Protein AF-A0A940JJM5-F1 (afdb_monomer)

Foldseek 3Di:
DLLVVLQCVLVCLQPDDDPFDKDKAKFFAPDFFQKEKEALCQLVLDDAKKKKKFFAAWKKKKFKDFPLLVCQQCDQGKYWYWAKAAPVRDHDRADSVCNNGIHTYIHIDHGPDSFHAFPPPFLQTLDMDMDTGMDMDIGNDDRRMMMMMGGGRRGHGGGMMMMIGGDDDDCSNVVSVVSNVVSVVVVVVVVVVVVVVVVVVVVPDDDPPDDDDDDDDDDDDDDDDDDDDDDDDDDDDDDDDDDDDDDDDDDDDDDDDDDDDDDDDPDDDDQAQWWFSHDPSSVQSLVLVLLVQVVVCLVVLPLPSQVQAADALLSLQSVLQSLQCVLPVPDDGLFFRQDNQWDFPDKFWEIDGSNDQDDKTKIKTKTFHPVQVVPDDQPPLPPDPFDADPVRDDDDPHDDGGGAIKMFMWIDGGSRGRTHGNDIWGFLADDAAADHNRHHWYWADQQHPFFQDRQVCPQVLVLQCQEQPPNRPCNVQAPPVSDPVSVCRRPVNQVVVQVVQVPDPFHKDKDKDKDWDPDDWTWTAGPQSKIKIKTKMKMKIWIAGPDQPDWDADDRSQCSQAVDRIDNGTKIWMKMKIWIWITHTNPDPDHIYTRTMGMDTSHMHGD

Solvent-accessible surface area (backbone atoms only — not comparable to full-atom values): 33996 Å² total; per-residue (Å²): 106,71,30,58,50,31,32,52,48,17,49,46,61,62,67,55,90,68,82,84,60,56,53,73,46,66,33,68,50,84,71,73,32,12,29,32,35,40,41,13,56,51,61,55,50,55,78,64,59,28,32,44,35,40,33,35,91,50,54,40,27,42,32,32,30,44,45,46,53,47,50,52,48,52,56,55,37,23,29,28,38,44,39,40,25,27,94,87,69,45,84,46,72,59,42,90,91,49,53,90,58,24,41,60,40,59,44,79,44,89,43,89,33,66,60,50,74,51,69,68,86,49,62,69,33,59,50,64,48,77,38,65,44,54,45,78,48,76,50,83,68,56,59,66,33,22,37,41,33,23,38,55,14,56,48,45,26,55,33,38,41,34,42,32,28,58,55,77,82,58,67,65,49,62,52,18,53,53,32,35,51,53,11,50,52,49,43,51,53,52,48,52,52,50,52,50,50,52,48,53,59,64,73,66,68,74,84,85,76,80,77,83,90,78,83,91,76,88,90,81,90,83,88,84,88,80,88,84,89,84,90,81,88,80,86,81,83,84,85,82,86,81,87,82,86,79,90,82,83,90,79,87,81,82,84,80,85,76,78,87,74,84,78,79,74,95,82,72,86,72,77,58,69,65,33,35,67,52,52,71,69,27,50,53,54,47,50,52,54,44,50,54,45,42,49,53,13,64,76,66,48,31,54,71,58,28,56,66,36,25,32,66,68,35,34,48,38,44,43,26,35,25,59,43,33,76,76,38,80,84,58,79,64,44,50,64,75,79,61,88,83,33,42,83,75,43,55,39,24,28,40,36,45,70,79,51,76,76,65,63,46,50,35,40,38,29,40,29,32,69,66,55,73,71,71,54,72,71,74,67,81,71,78,76,78,83,75,77,49,100,81,72,69,74,76,78,78,78,80,78,80,76,58,68,39,31,38,35,38,29,39,23,68,45,60,84,40,52,58,18,32,35,40,52,21,32,46,78,46,82,80,75,66,56,47,54,46,84,53,18,24,51,73,53,59,52,77,40,81,58,31,60,56,48,57,69,47,50,44,51,52,51,38,42,28,32,67,48,36,89,72,25,96,60,39,85,51,37,45,64,88,80,41,68,66,51,68,76,64,12,39,72,40,55,50,52,52,45,52,56,31,63,71,40,99,76,38,45,42,66,48,78,50,70,41,58,44,91,65,83,78,49,33,36,45,29,65,80,47,18,32,42,33,50,37,38,37,33,36,40,42,39,37,27,41,64,50,93,90,38,66,35,71,45,59,71,67,46,18,64,59,38,72,44,54,67,31,72,55,14,38,41,32,36,30,44,34,42,39,33,32,37,38,37,18,51,89,49,90,63,50,31,35,64,29,21,41,24,50,41,68,49,45,25,38,77,90

Structure (mmCIF, N/CA/C/O backbone):
data_AF-A0A940JJM5-F1
#
_entry.id   AF-A0A940JJM5-F1
#
loop_
_atom_site.group_PDB
_atom_site.id
_atom_site.type_symbol
_atom_site.label_atom_id
_atom_site.label_alt_id
_atom_site.label_comp_id
_atom_site.label_asym_id
_atom_site.label_entity_id
_atom_site.label_seq_id
_atom_site.pdbx_PDB_ins_code
_atom_site.Cartn_x
_atom_site.Cartn_y
_atom_site.Cartn_z
_atom_site.occupancy
_atom_site.B_iso_or_equiv
_atom_site.auth_seq_id
_atom_site.auth_comp_id
_atom_site.auth_asym_id
_atom_site.auth_atom_id
_atom_site.pdbx_PDB_model_num
ATOM 1 N N . MET A 1 1 ? 22.605 -25.547 -68.015 1.00 68.88 1 MET A N 1
ATOM 2 C CA . MET A 1 1 ? 23.863 -24.945 -67.526 1.00 68.88 1 MET A CA 1
ATOM 3 C C . MET A 1 1 ? 23.579 -23.610 -66.849 1.00 68.88 1 MET A C 1
ATOM 5 O O . MET A 1 1 ? 23.485 -23.622 -65.636 1.00 68.88 1 MET A O 1
ATOM 9 N N . ALA A 1 2 ? 23.305 -22.517 -67.575 1.00 74.31 2 ALA A N 1
ATOM 10 C CA . ALA A 1 2 ? 23.089 -21.189 -66.972 1.00 74.31 2 ALA A CA 1
ATOM 11 C C . ALA A 1 2 ? 21.990 -21.135 -65.884 1.00 74.31 2 ALA A C 1
ATOM 13 O O . ALA A 1 2 ? 22.234 -20.616 -64.804 1.00 74.31 2 ALA A O 1
ATOM 14 N N . ALA A 1 3 ? 20.821 -21.749 -66.117 1.00 77.94 3 ALA A N 1
ATOM 15 C CA . ALA A 1 3 ? 19.739 -21.815 -65.123 1.00 77.94 3 ALA A CA 1
ATOM 16 C C . ALA A 1 3 ? 20.148 -22.532 -63.822 1.00 77.94 3 ALA A C 1
ATOM 18 O O . ALA A 1 3 ? 19.839 -22.071 -62.731 1.00 77.94 3 ALA A O 1
ATOM 19 N N . ALA A 1 4 ? 20.881 -23.645 -63.941 1.00 75.12 4 ALA A N 1
ATOM 20 C CA . ALA A 1 4 ? 21.348 -24.416 -62.791 1.00 75.12 4 ALA A CA 1
ATOM 21 C C . ALA A 1 4 ? 22.424 -23.659 -62.000 1.00 75.12 4 ALA A C 1
ATOM 23 O O . ALA A 1 4 ? 22.426 -23.716 -60.779 1.00 75.12 4 ALA A O 1
ATOM 24 N N . VAL A 1 5 ? 23.294 -22.916 -62.693 1.00 80.75 5 VAL A N 1
ATOM 25 C CA . VAL A 1 5 ? 24.316 -22.066 -62.065 1.00 80.75 5 VAL A CA 1
ATOM 26 C C . VAL A 1 5 ? 23.669 -20.914 -61.296 1.00 80.75 5 VAL A C 1
ATOM 28 O O . VAL A 1 5 ? 24.029 -20.689 -60.149 1.00 80.75 5 VAL A O 1
ATOM 31 N N . LEU A 1 6 ? 22.675 -20.233 -61.876 1.00 79.50 6 LEU A N 1
ATOM 32 C CA . LEU A 1 6 ? 21.969 -19.128 -61.214 1.00 79.50 6 LEU A CA 1
ATOM 33 C C . LEU A 1 6 ? 21.139 -19.593 -60.010 1.00 79.50 6 LEU A C 1
ATOM 35 O O . LEU A 1 6 ? 21.154 -18.936 -58.974 1.00 79.50 6 LEU A O 1
ATOM 39 N N . LEU A 1 7 ? 20.465 -20.743 -60.118 1.00 77.94 7 LEU A N 1
ATOM 40 C CA . LEU A 1 7 ? 19.734 -21.341 -58.996 1.00 77.94 7 LEU A CA 1
ATOM 41 C C . LEU A 1 7 ? 20.680 -21.786 -57.878 1.00 77.94 7 LEU A C 1
ATOM 43 O O . LEU A 1 7 ? 20.435 -21.465 -56.721 1.00 77.94 7 LEU A O 1
ATOM 47 N N . ALA A 1 8 ? 21.770 -22.484 -58.211 1.00 75.12 8 ALA A N 1
ATOM 48 C CA . ALA A 1 8 ? 22.754 -22.918 -57.222 1.00 75.12 8 ALA A CA 1
ATOM 49 C C . ALA A 1 8 ? 23.440 -21.726 -56.539 1.00 75.12 8 ALA A C 1
ATOM 51 O O . ALA A 1 8 ? 23.649 -21.759 -55.330 1.00 75.12 8 ALA A O 1
ATOM 52 N N . PHE A 1 9 ? 23.733 -20.659 -57.288 1.00 81.88 9 PHE A N 1
ATOM 53 C CA . PHE A 1 9 ? 24.296 -19.426 -56.746 1.00 81.88 9 PHE A CA 1
ATOM 54 C C . PHE A 1 9 ? 23.307 -18.699 -55.826 1.00 81.88 9 PHE A C 1
ATOM 56 O O . PHE A 1 9 ? 23.657 -18.378 -54.696 1.00 81.88 9 PHE A O 1
ATOM 63 N N . GLY A 1 10 ? 22.057 -18.503 -56.257 1.00 75.50 10 GLY A N 1
ATOM 64 C CA . GLY A 1 10 ? 21.030 -17.854 -55.437 1.00 75.50 10 GLY A CA 1
ATOM 65 C C . GLY A 1 10 ? 20.701 -18.631 -54.157 1.00 75.50 10 GLY A C 1
ATOM 66 O O . GLY A 1 10 ? 20.577 -18.035 -53.091 1.00 75.50 10 GLY A O 1
ATOM 67 N N . ILE A 1 11 ? 20.628 -19.966 -54.234 1.00 79.25 11 ILE A N 1
ATOM 68 C CA . ILE A 1 11 ? 20.456 -20.826 -53.053 1.00 79.25 11 ILE A CA 1
ATOM 69 C C . ILE A 1 11 ? 21.692 -20.738 -52.152 1.00 79.25 11 ILE A C 1
ATOM 71 O O . ILE A 1 11 ? 21.539 -20.539 -50.953 1.00 79.25 11 ILE A O 1
ATOM 75 N N . GLY A 1 12 ? 22.897 -20.809 -52.724 1.00 75.62 12 GLY A N 1
ATOM 76 C CA . GLY A 1 12 ? 24.154 -20.732 -51.980 1.00 75.62 12 GLY A CA 1
ATOM 77 C C . GLY A 1 12 ? 24.313 -19.430 -51.194 1.00 75.62 12 GLY A C 1
ATOM 78 O O . GLY A 1 12 ? 24.655 -19.481 -50.018 1.00 75.62 12 GLY A O 1
ATOM 79 N N . VAL A 1 13 ? 23.988 -18.281 -51.799 1.00 76.31 13 VAL A N 1
ATOM 80 C CA . VAL A 1 13 ? 23.992 -16.970 -51.117 1.00 76.31 13 VAL A CA 1
ATOM 81 C C . VAL A 1 13 ? 22.946 -16.915 -49.998 1.00 76.31 13 VAL A C 1
ATOM 83 O O . VAL A 1 13 ? 23.180 -16.313 -48.955 1.00 76.31 13 VAL A O 1
ATOM 86 N N . ARG A 1 14 ? 21.795 -17.575 -50.169 1.00 73.69 14 ARG A N 1
ATOM 87 C CA . ARG A 1 14 ? 20.732 -17.596 -49.155 1.00 73.69 14 ARG A CA 1
ATOM 88 C C . ARG A 1 14 ? 21.036 -18.520 -47.971 1.00 73.69 14 ARG A C 1
ATOM 90 O O . ARG A 1 14 ? 20.565 -18.243 -46.872 1.00 73.69 14 ARG A O 1
ATOM 97 N N . THR A 1 15 ? 21.778 -19.607 -48.187 1.00 73.38 15 THR A N 1
ATOM 98 C CA . THR A 1 15 ? 22.072 -20.629 -47.164 1.00 73.38 15 THR A CA 1
ATOM 99 C C . THR A 1 15 ? 23.466 -20.518 -46.552 1.00 73.38 15 THR A C 1
ATOM 101 O O . THR A 1 15 ? 23.810 -21.335 -45.701 1.00 73.38 15 THR A O 1
ATOM 104 N N . ALA A 1 16 ? 24.291 -19.568 -46.996 1.00 72.06 16 ALA A N 1
ATOM 105 C CA . ALA A 1 16 ? 25.615 -19.358 -46.428 1.00 72.06 16 ALA A CA 1
ATOM 106 C C . ALA A 1 16 ? 25.503 -18.961 -44.938 1.00 72.06 16 ALA A C 1
ATOM 108 O O . ALA A 1 16 ? 24.749 -18.037 -44.615 1.00 72.06 16 ALA A O 1
ATOM 109 N N . PRO A 1 17 ? 26.216 -19.651 -44.026 1.00 55.62 17 PRO A N 1
ATOM 110 C CA . PRO A 1 17 ? 26.312 -19.234 -42.636 1.00 55.62 17 PRO A CA 1
ATOM 111 C C . PRO A 1 17 ? 27.149 -17.954 -42.568 1.00 55.62 17 PRO A C 1
ATOM 113 O O . PRO A 1 17 ? 28.326 -17.960 -42.918 1.00 55.62 17 PRO A O 1
ATOM 116 N N . GLU A 1 18 ? 26.534 -16.863 -42.128 1.00 57.25 18 GLU A N 1
ATOM 117 C CA . GLU A 1 18 ? 27.209 -15.586 -41.894 1.00 57.25 18 GLU A CA 1
ATOM 118 C C . GLU A 1 18 ? 27.125 -15.233 -40.406 1.00 57.25 18 GLU A C 1
ATOM 120 O O . GLU A 1 18 ? 26.128 -15.578 -39.759 1.00 57.25 18 GLU A O 1
ATOM 125 N N . PRO A 1 19 ? 28.164 -14.586 -39.843 1.00 54.03 19 PRO A N 1
ATOM 126 C CA . PRO A 1 19 ? 28.107 -14.095 -38.475 1.00 54.03 19 PRO A CA 1
ATOM 127 C C . PRO A 1 19 ? 26.939 -13.115 -38.352 1.00 54.03 19 PRO A C 1
ATOM 129 O O . PRO A 1 19 ? 26.726 -12.284 -39.234 1.00 54.03 19 PRO A O 1
ATOM 132 N N . VAL A 1 20 ? 26.171 -13.234 -37.269 1.00 55.34 20 VAL A N 1
ATOM 133 C CA . VAL A 1 20 ? 25.099 -12.288 -36.952 1.00 55.34 20 VAL A CA 1
ATOM 134 C C . VAL A 1 20 ? 25.767 -10.939 -36.707 1.00 55.34 20 VAL A C 1
ATOM 136 O O . VAL A 1 20 ? 26.355 -10.735 -35.650 1.00 55.34 20 VAL A O 1
ATOM 139 N N . GLN A 1 21 ? 25.749 -10.056 -37.704 1.00 62.38 21 GLN A N 1
ATOM 140 C CA . GLN A 1 21 ? 26.165 -8.677 -37.494 1.00 62.38 21 GLN A CA 1
ATOM 141 C C . GLN A 1 21 ? 25.125 -8.023 -36.585 1.00 62.38 21 GLN A C 1
ATOM 143 O O . GLN A 1 21 ? 23.919 -8.262 -36.737 1.00 62.38 21 GLN A O 1
ATOM 148 N N . LYS A 1 22 ? 25.595 -7.248 -35.618 1.00 68.88 22 LYS A N 1
ATOM 149 C CA . LYS A 1 22 ? 24.763 -6.460 -34.719 1.00 68.88 22 LYS A CA 1
ATOM 150 C C . LYS A 1 22 ? 25.121 -4.993 -34.901 1.00 68.88 22 LYS A C 1
ATOM 152 O O . LYS A 1 22 ? 26.247 -4.678 -35.286 1.00 68.88 22 LYS A O 1
ATOM 157 N N . TYR A 1 23 ? 24.145 -4.120 -34.699 1.00 74.62 23 TYR A N 1
ATOM 158 C CA . TYR A 1 23 ? 24.418 -2.700 -34.536 1.00 74.62 23 TYR A CA 1
ATOM 159 C C . TYR A 1 23 ? 24.785 -2.486 -33.080 1.00 74.62 23 TYR A C 1
ATOM 161 O O . TYR A 1 23 ? 23.891 -2.519 -32.241 1.00 74.62 23 TYR A O 1
ATOM 169 N N . ASP A 1 24 ? 26.080 -2.350 -32.806 1.00 79.94 24 ASP A N 1
ATOM 170 C CA . ASP A 1 24 ? 26.620 -2.215 -31.457 1.00 79.94 24 ASP A CA 1
ATOM 171 C C . ASP A 1 24 ? 26.968 -0.740 -31.204 1.00 79.94 24 ASP A C 1
ATOM 173 O O . ASP A 1 24 ? 27.815 -0.162 -31.890 1.00 79.94 24 ASP A O 1
ATOM 177 N N . TYR A 1 25 ? 26.301 -0.137 -30.224 1.00 82.31 25 TYR A N 1
ATOM 178 C CA . TYR A 1 25 ? 26.597 1.197 -29.713 1.00 82.31 25 TYR A CA 1
ATOM 179 C C . TYR A 1 25 ? 27.050 1.056 -28.265 1.00 82.31 25 TYR A C 1
ATOM 181 O O . TYR A 1 25 ? 26.356 0.446 -27.455 1.00 82.31 25 TYR A O 1
ATOM 189 N N . ALA A 1 26 ? 28.212 1.608 -27.939 1.00 83.69 26 ALA A N 1
ATOM 190 C CA . ALA A 1 26 ? 28.746 1.596 -26.587 1.00 83.69 26 ALA A CA 1
ATOM 191 C C . ALA A 1 26 ? 28.899 3.028 -26.090 1.00 83.69 26 ALA A C 1
ATOM 193 O O . ALA A 1 26 ? 29.317 3.908 -26.844 1.00 83.69 26 ALA A O 1
ATOM 194 N N . VAL A 1 27 ? 28.576 3.234 -24.822 1.00 87.62 27 VAL A N 1
ATOM 195 C CA . VAL A 1 27 ? 28.825 4.479 -24.109 1.00 87.62 27 VAL A CA 1
ATOM 196 C C . VAL A 1 27 ? 29.551 4.157 -22.813 1.00 87.62 27 VAL A C 1
ATOM 198 O O . VAL A 1 27 ? 29.219 3.193 -22.119 1.00 87.62 27 VAL A O 1
ATOM 201 N N . GLU A 1 28 ? 30.553 4.972 -22.509 1.00 83.12 28 GLU A N 1
ATOM 202 C CA . GLU A 1 28 ? 31.182 4.991 -21.200 1.00 83.12 28 GLU A CA 1
ATOM 203 C C . GLU A 1 28 ? 30.611 6.187 -20.430 1.00 83.12 28 GLU A C 1
ATOM 205 O O . GLU A 1 28 ? 30.707 7.335 -20.863 1.00 83.12 28 GLU A O 1
ATOM 210 N N . SER A 1 29 ? 29.926 5.911 -19.326 1.00 76.38 29 SER A N 1
ATOM 211 C CA . SER A 1 29 ? 29.369 6.920 -18.439 1.00 76.38 29 SER A CA 1
ATOM 212 C C . SER A 1 29 ? 30.504 7.572 -17.651 1.00 76.38 29 SER A C 1
ATOM 214 O O . SER A 1 29 ? 31.014 7.012 -16.680 1.00 76.38 29 SER A O 1
ATOM 216 N N . GLU A 1 30 ? 30.878 8.786 -18.043 1.00 69.25 30 GLU A N 1
ATOM 217 C CA . GLU A 1 30 ? 31.829 9.610 -17.303 1.00 69.25 30 GLU A CA 1
ATOM 218 C C . GLU A 1 30 ? 31.103 10.373 -16.182 1.00 69.25 30 GLU A C 1
ATOM 220 O O . GLU A 1 30 ? 30.272 11.243 -16.435 1.00 69.25 30 GLU A O 1
ATOM 225 N N . GLY A 1 31 ? 31.402 10.069 -14.916 1.00 74.00 31 GLY A N 1
ATOM 226 C CA . GLY A 1 31 ? 30.850 10.831 -13.795 1.00 74.00 31 GLY A CA 1
ATOM 227 C C . GLY A 1 31 ? 30.878 10.108 -12.455 1.00 74.00 31 GLY A C 1
ATOM 228 O O . GLY A 1 31 ? 31.202 8.930 -12.359 1.00 74.00 31 GLY A O 1
ATOM 229 N N . SER A 1 32 ? 30.528 10.841 -11.397 1.00 83.75 32 SER A N 1
ATOM 230 C CA . SER A 1 32 ? 30.371 10.305 -10.038 1.00 83.75 32 SER A CA 1
ATOM 231 C C . SER A 1 32 ? 28.906 10.098 -9.647 1.00 83.75 32 SER A C 1
ATOM 233 O O . SER A 1 32 ? 28.616 9.948 -8.463 1.00 83.75 32 SER A O 1
ATOM 235 N N . ALA A 1 33 ? 27.981 10.179 -10.606 1.00 91.56 33 ALA A N 1
ATOM 236 C CA . ALA A 1 33 ? 26.562 10.011 -10.338 1.00 91.56 33 ALA A CA 1
ATOM 237 C C . ALA A 1 33 ? 26.277 8.558 -9.909 1.00 91.56 33 ALA A C 1
ATOM 239 O O . ALA A 1 33 ? 26.760 7.630 -10.566 1.00 91.56 33 ALA A O 1
ATOM 240 N N . PRO A 1 34 ? 25.503 8.336 -8.832 1.00 93.44 34 PRO A N 1
ATOM 241 C CA . PRO A 1 34 ? 25.203 6.989 -8.345 1.00 93.44 34 PRO A CA 1
ATOM 242 C C . PRO A 1 34 ? 24.278 6.189 -9.272 1.00 93.44 34 PRO A C 1
ATOM 244 O O . PRO A 1 34 ? 24.177 4.971 -9.138 1.00 93.44 34 PRO A O 1
ATOM 247 N N . LEU A 1 35 ? 23.589 6.865 -10.199 1.00 95.12 35 LEU A N 1
ATOM 248 C CA . LEU A 1 35 ? 22.556 6.286 -11.051 1.00 95.12 35 LEU A CA 1
ATOM 249 C C . LEU A 1 35 ? 22.798 6.604 -12.525 1.00 95.12 35 LEU A C 1
ATOM 251 O O . LEU A 1 35 ? 23.219 7.707 -12.870 1.00 95.12 35 LEU A O 1
ATOM 255 N N . THR A 1 36 ? 22.460 5.657 -13.394 1.00 95.69 36 THR A N 1
ATOM 256 C CA . THR A 1 36 ? 22.316 5.884 -14.836 1.00 95.69 36 THR A CA 1
ATOM 257 C C . THR A 1 36 ? 20.946 5.404 -15.292 1.00 95.69 36 THR A C 1
ATOM 259 O O . THR A 1 36 ? 20.546 4.300 -14.940 1.00 95.69 36 THR A O 1
ATOM 262 N N . ILE A 1 37 ? 20.218 6.203 -16.066 1.00 95.94 37 ILE A N 1
ATOM 263 C CA . ILE A 1 37 ? 18.935 5.821 -16.650 1.00 95.94 37 ILE A CA 1
ATOM 264 C C . ILE A 1 37 ? 19.065 5.581 -18.153 1.00 95.94 37 ILE A C 1
ATOM 266 O O . ILE A 1 37 ? 19.808 6.280 -18.846 1.00 95.94 37 ILE A O 1
ATOM 270 N N . VAL A 1 38 ? 18.321 4.598 -18.657 1.00 95.44 38 VAL A N 1
ATOM 271 C CA . VAL A 1 38 ? 18.227 4.292 -20.090 1.00 95.44 38 VAL A CA 1
ATOM 272 C C . VAL A 1 38 ? 16.756 4.205 -20.464 1.00 95.44 38 VAL A C 1
ATOM 274 O O . VAL A 1 38 ? 16.045 3.298 -20.024 1.00 95.44 38 VAL A O 1
ATOM 277 N N . ASP A 1 39 ? 16.285 5.157 -21.262 1.00 94.62 39 ASP A N 1
ATOM 278 C CA . ASP A 1 39 ? 14.885 5.200 -21.668 1.00 94.62 39 ASP A CA 1
ATOM 279 C C . ASP A 1 39 ? 14.521 4.120 -22.679 1.00 94.62 39 ASP A C 1
ATOM 281 O O . ASP A 1 39 ? 15.309 3.738 -23.552 1.00 94.62 39 ASP A O 1
ATOM 285 N N . GLY A 1 40 ? 13.257 3.706 -22.632 1.00 92.31 40 GLY A N 1
ATOM 286 C CA . GLY A 1 40 ? 12.667 2.860 -23.653 1.00 92.31 40 GLY A CA 1
ATOM 287 C C . GLY A 1 40 ? 12.720 3.494 -25.039 1.00 92.31 40 GLY A C 1
ATOM 288 O O . GLY A 1 40 ? 12.936 2.778 -26.012 1.00 92.31 40 GLY A O 1
ATOM 289 N N . SER A 1 41 ? 12.623 4.819 -25.160 1.00 91.00 41 SER A N 1
ATOM 290 C CA . SER A 1 41 ? 12.829 5.525 -26.434 1.00 91.00 41 SER A CA 1
ATOM 291 C C . SER A 1 41 ? 14.240 5.315 -27.005 1.00 91.00 41 SER A C 1
ATOM 293 O O . SER A 1 41 ? 14.369 5.060 -28.201 1.00 91.00 41 SER A O 1
ATOM 295 N N . THR A 1 42 ? 15.280 5.315 -26.163 1.00 92.06 42 THR A N 1
ATOM 296 C CA . THR A 1 42 ? 16.663 4.990 -26.558 1.00 92.06 42 THR A CA 1
ATOM 297 C C . THR A 1 42 ? 16.783 3.527 -26.991 1.00 92.06 42 THR A C 1
ATOM 299 O O . THR A 1 42 ? 17.387 3.225 -28.020 1.00 92.06 42 THR A O 1
ATOM 302 N N . LEU A 1 43 ? 16.171 2.597 -26.251 1.00 90.75 43 LEU A N 1
ATOM 303 C CA . LEU A 1 43 ? 16.211 1.162 -26.567 1.00 90.75 43 LEU A CA 1
ATOM 304 C C . LEU A 1 43 ? 15.401 0.778 -27.816 1.00 90.75 43 LEU A C 1
ATOM 306 O O . LEU A 1 43 ? 15.705 -0.229 -28.458 1.00 90.75 43 LEU A O 1
ATOM 310 N N . ASN A 1 44 ? 14.397 1.579 -28.171 1.00 90.69 44 ASN A N 1
ATOM 311 C CA . ASN A 1 44 ? 13.568 1.417 -29.368 1.00 90.69 44 ASN A CA 1
ATOM 312 C C . ASN A 1 44 ? 13.973 2.373 -30.501 1.00 90.69 44 ASN A C 1
ATOM 314 O O . ASN A 1 44 ? 13.202 2.586 -31.435 1.00 90.69 44 ASN A O 1
ATOM 318 N N . ALA A 1 45 ? 15.180 2.942 -30.443 1.00 88.75 45 ALA A N 1
ATOM 319 C CA . ALA A 1 45 ? 15.691 3.819 -31.491 1.00 88.75 45 ALA A CA 1
ATOM 320 C C . ALA A 1 45 ? 15.902 3.086 -32.834 1.00 88.75 45 ALA A C 1
ATOM 322 O O . ALA A 1 45 ? 15.865 3.713 -33.891 1.00 88.75 45 ALA A O 1
ATOM 323 N N . LEU A 1 46 ? 16.094 1.761 -32.790 1.00 87.06 46 LEU A N 1
ATOM 324 C CA . LEU A 1 46 ? 16.181 0.866 -33.944 1.00 87.06 46 LEU A CA 1
ATOM 325 C C . LEU A 1 46 ? 15.195 -0.301 -33.806 1.00 87.06 46 LEU A C 1
ATOM 327 O O . LEU A 1 46 ? 14.902 -0.759 -32.701 1.00 87.06 46 LEU A O 1
ATOM 331 N N . ASP A 1 47 ? 14.741 -0.828 -34.945 1.00 83.94 47 ASP A N 1
ATOM 332 C CA . ASP A 1 47 ? 13.846 -1.985 -34.992 1.00 83.94 47 ASP A CA 1
ATOM 333 C C . ASP A 1 47 ? 14.543 -3.288 -34.560 1.00 83.94 47 ASP A C 1
ATOM 335 O O . ASP A 1 47 ? 15.683 -3.580 -34.930 1.00 83.94 47 ASP A O 1
ATOM 339 N N . GLY A 1 48 ? 13.799 -4.151 -33.865 1.00 83.69 48 GLY A N 1
ATOM 340 C CA . GLY A 1 48 ? 14.231 -5.497 -33.485 1.00 83.69 48 GLY A CA 1
ATOM 341 C C . GLY A 1 48 ? 14.460 -5.658 -31.986 1.00 83.69 48 GLY A C 1
ATOM 342 O O . GLY A 1 48 ? 14.265 -4.735 -31.210 1.00 83.69 48 GLY A O 1
ATOM 343 N N . ARG A 1 49 ? 14.837 -6.871 -31.561 1.00 85.19 49 ARG A N 1
ATOM 344 C CA . ARG A 1 49 ? 15.068 -7.156 -30.139 1.00 85.19 49 ARG A CA 1
ATOM 345 C C . ARG A 1 49 ? 16.419 -6.608 -29.693 1.00 85.19 49 ARG A C 1
ATOM 347 O O . ARG A 1 49 ? 17.460 -7.113 -30.108 1.00 85.19 49 ARG A O 1
ATOM 354 N N . GLN A 1 50 ? 16.373 -5.638 -28.806 1.00 89.56 50 GLN A N 1
ATOM 355 C CA . GLN A 1 50 ? 17.502 -4.999 -28.166 1.00 89.56 50 GLN A CA 1
ATOM 356 C C . GLN A 1 50 ? 18.186 -5.946 -27.173 1.00 89.56 50 GLN A C 1
ATOM 358 O O . GLN A 1 50 ? 17.556 -6.736 -26.466 1.00 89.56 50 GLN A O 1
ATOM 363 N N . THR A 1 51 ? 19.511 -5.886 -27.145 1.00 90.44 51 THR A N 1
ATOM 364 C CA . THR A 1 51 ? 20.350 -6.505 -26.122 1.00 90.44 51 THR A CA 1
ATOM 365 C C . THR A 1 51 ? 21.106 -5.396 -25.409 1.00 90.44 51 THR A C 1
ATOM 367 O O . THR A 1 51 ? 21.953 -4.762 -26.028 1.00 90.44 51 THR A O 1
ATOM 370 N N . MET A 1 52 ? 20.827 -5.183 -24.126 1.00 92.75 52 MET A N 1
ATOM 371 C CA . MET A 1 52 ? 21.601 -4.276 -23.280 1.00 92.75 52 MET A CA 1
ATOM 372 C C . MET A 1 52 ? 22.597 -5.105 -22.469 1.00 92.75 52 MET A C 1
ATOM 374 O O . MET A 1 52 ? 22.207 -6.053 -21.785 1.00 92.75 52 MET A O 1
ATOM 378 N N . THR A 1 53 ? 23.885 -4.789 -22.578 1.00 93.25 53 THR A N 1
ATOM 379 C CA . THR A 1 53 ? 24.940 -5.360 -21.735 1.00 93.25 53 THR A CA 1
ATOM 380 C C . THR A 1 53 ? 25.556 -4.243 -20.910 1.00 93.25 53 THR A C 1
ATOM 382 O O . THR A 1 53 ? 26.076 -3.281 -21.461 1.00 93.25 53 THR A O 1
ATOM 385 N N . VAL A 1 54 ? 25.500 -4.385 -19.593 1.00 93.38 54 VAL A N 1
ATOM 386 C CA . VAL A 1 54 ? 26.091 -3.451 -18.634 1.00 93.38 54 VAL A CA 1
ATOM 387 C C . VAL A 1 54 ? 27.312 -4.127 -18.021 1.00 93.38 54 VAL A C 1
ATOM 389 O O . VAL A 1 54 ? 27.240 -5.302 -17.638 1.00 93.38 54 VAL A O 1
ATOM 392 N N . ARG A 1 55 ? 28.440 -3.418 -17.955 1.00 92.19 55 ARG A N 1
ATOM 393 C CA . ARG A 1 55 ? 29.673 -3.877 -17.301 1.00 92.19 55 ARG A CA 1
ATOM 394 C C . ARG A 1 55 ? 30.160 -2.828 -16.312 1.00 92.19 55 ARG A C 1
ATOM 396 O O . ARG A 1 55 ? 30.021 -1.624 -16.520 1.00 92.19 55 ARG A O 1
ATOM 403 N N . GLY A 1 56 ? 30.733 -3.307 -15.221 1.00 86.75 56 GLY A N 1
ATOM 404 C CA . GLY A 1 56 ? 31.236 -2.461 -14.153 1.00 86.75 56 GLY A CA 1
ATOM 405 C C . GLY A 1 56 ? 31.967 -3.279 -13.104 1.00 86.75 56 GLY A C 1
ATOM 406 O O . GLY A 1 56 ? 31.845 -4.504 -13.050 1.00 86.75 56 GLY A O 1
ATOM 407 N N . ASP A 1 57 ? 32.734 -2.590 -12.270 1.00 81.94 57 ASP A N 1
ATOM 408 C CA . ASP A 1 57 ? 33.457 -3.226 -11.178 1.00 81.94 57 ASP A CA 1
ATOM 409 C C . ASP A 1 57 ? 32.492 -3.555 -10.028 1.00 81.94 57 ASP A C 1
ATOM 411 O O . ASP A 1 57 ? 31.923 -2.665 -9.398 1.00 81.94 57 ASP A O 1
ATOM 415 N N . GLY A 1 58 ? 32.332 -4.845 -9.725 1.00 86.19 58 GLY A N 1
ATOM 416 C CA . GLY A 1 58 ? 31.524 -5.319 -8.600 1.00 86.19 58 GLY A CA 1
ATOM 417 C C . GLY A 1 58 ? 30.062 -5.593 -8.954 1.00 86.19 58 GLY A C 1
ATOM 418 O O . GLY A 1 58 ? 29.763 -6.166 -10.000 1.00 86.19 58 GLY A O 1
ATOM 419 N N . GLN A 1 59 ? 29.158 -5.267 -8.028 1.00 91.56 59 GLN A N 1
ATOM 420 C CA . GLN A 1 59 ? 27.728 -5.549 -8.166 1.00 91.56 59 GLN A CA 1
ATOM 421 C C . GLN A 1 59 ? 27.066 -4.555 -9.124 1.00 91.56 59 GLN A C 1
ATOM 423 O O . GLN A 1 59 ? 27.303 -3.351 -9.045 1.00 91.56 59 GLN A O 1
ATOM 428 N N . ILE A 1 60 ? 26.214 -5.077 -10.001 1.00 94.25 60 ILE A N 1
ATOM 429 C CA . ILE A 1 60 ? 25.410 -4.324 -10.959 1.00 94.25 60 ILE A CA 1
ATOM 430 C C . ILE A 1 60 ? 23.947 -4.614 -10.655 1.00 94.25 60 ILE A C 1
ATOM 432 O O . ILE A 1 60 ? 23.522 -5.771 -10.648 1.00 94.25 60 ILE A O 1
ATOM 436 N N . VAL A 1 61 ? 23.178 -3.554 -10.446 1.00 95.50 61 VAL A N 1
ATOM 437 C CA . VAL A 1 61 ? 21.728 -3.591 -10.305 1.00 95.50 61 VAL A CA 1
ATOM 438 C C . VAL A 1 61 ? 21.108 -2.901 -11.510 1.00 95.50 61 VAL A C 1
ATOM 440 O O . VAL A 1 61 ? 21.471 -1.773 -11.842 1.00 95.50 61 VAL A O 1
ATOM 443 N N . ALA A 1 62 ? 20.150 -3.569 -12.144 1.00 95.38 62 ALA A N 1
ATOM 444 C CA . ALA A 1 62 ? 19.266 -2.955 -13.123 1.00 95.38 62 ALA A CA 1
ATOM 445 C C . ALA A 1 62 ? 17.824 -3.160 -12.681 1.00 95.38 62 ALA A C 1
ATOM 447 O O . ALA A 1 62 ? 17.432 -4.277 -12.358 1.00 95.38 62 ALA A O 1
ATOM 448 N N . ALA A 1 63 ? 17.025 -2.107 -12.693 1.00 95.69 63 ALA A N 1
ATOM 449 C CA . ALA A 1 63 ? 15.597 -2.188 -12.426 1.00 95.69 63 ALA A CA 1
ATOM 450 C C . ALA A 1 63 ? 14.842 -1.333 -13.437 1.00 95.69 63 ALA A C 1
ATOM 452 O O . ALA A 1 63 ? 15.431 -0.436 -14.037 1.00 95.69 63 ALA A O 1
ATOM 453 N N . TYR A 1 64 ? 13.559 -1.602 -13.658 1.00 95.12 64 TYR A N 1
ATOM 454 C CA . TYR A 1 64 ? 12.764 -0.776 -14.563 1.00 95.12 64 TYR A CA 1
ATOM 455 C C . TYR A 1 64 ? 11.354 -0.507 -14.045 1.00 95.12 64 TYR A C 1
ATOM 457 O O . TYR A 1 64 ? 10.735 -1.328 -13.363 1.00 95.12 64 TYR A O 1
ATOM 465 N N . ALA A 1 65 ? 10.854 0.675 -14.387 1.00 94.12 65 ALA A N 1
ATOM 466 C CA . ALA A 1 65 ? 9.481 1.123 -14.178 1.00 94.12 65 ALA A CA 1
ATOM 467 C C . ALA A 1 65 ? 9.141 2.193 -15.227 1.00 94.12 65 ALA A C 1
ATOM 469 O O . ALA A 1 65 ? 9.955 2.493 -16.101 1.00 94.12 65 ALA A O 1
ATOM 470 N N . ARG A 1 66 ? 7.941 2.775 -15.153 1.00 91.75 66 ARG A N 1
ATOM 471 C CA . ARG A 1 66 ? 7.573 3.931 -15.984 1.00 91.75 66 ARG A CA 1
ATOM 472 C C . ARG A 1 66 ? 8.550 5.080 -15.755 1.00 91.75 66 ARG A C 1
ATOM 474 O O . ARG A 1 66 ? 8.995 5.287 -14.625 1.00 91.75 66 ARG A O 1
ATOM 481 N N . ARG A 1 67 ? 8.823 5.884 -16.785 1.00 92.50 67 ARG A N 1
ATOM 482 C CA . ARG A 1 67 ? 9.755 7.021 -16.662 1.00 92.50 67 ARG A CA 1
ATOM 483 C C . ARG A 1 67 ? 9.398 7.970 -15.513 1.00 92.50 67 ARG A C 1
ATOM 485 O O . ARG A 1 67 ? 10.279 8.334 -14.742 1.00 92.50 67 ARG A O 1
ATOM 492 N N . ALA A 1 68 ? 8.119 8.319 -15.351 1.00 90.69 68 ALA A N 1
ATOM 493 C CA . ALA A 1 68 ? 7.662 9.176 -14.250 1.00 90.69 68 ALA A CA 1
ATOM 494 C C . ALA A 1 68 ? 7.982 8.577 -12.865 1.00 90.69 68 ALA A C 1
ATOM 496 O O . ALA A 1 68 ? 8.406 9.293 -11.961 1.00 90.69 68 ALA A O 1
ATOM 497 N N . ASP A 1 69 ? 7.862 7.254 -12.723 1.00 93.00 69 ASP A N 1
ATOM 498 C CA . ASP A 1 69 ? 8.172 6.526 -11.489 1.00 93.00 69 ASP A CA 1
ATOM 499 C C . ASP A 1 69 ? 9.673 6.504 -11.210 1.00 93.00 69 ASP A C 1
ATOM 501 O O . ASP A 1 69 ? 10.097 6.790 -10.090 1.00 93.00 69 ASP A O 1
ATOM 505 N N . VAL A 1 70 ? 10.477 6.211 -12.238 1.00 94.94 70 VAL A N 1
ATOM 506 C CA . VAL A 1 70 ? 11.943 6.234 -12.149 1.00 94.94 70 VAL A CA 1
ATOM 507 C C . VAL A 1 70 ? 12.418 7.621 -11.725 1.00 94.94 70 VAL A C 1
ATOM 509 O O . VAL A 1 70 ? 13.183 7.731 -10.772 1.00 94.94 70 VAL A O 1
ATOM 512 N N . LEU A 1 71 ? 11.931 8.683 -12.371 1.00 93.62 71 LEU A N 1
ATOM 513 C CA . LEU A 1 71 ? 12.320 10.055 -12.041 1.00 93.62 71 LEU A CA 1
ATOM 514 C C . LEU A 1 71 ? 11.847 10.471 -10.642 1.00 93.62 71 LEU A C 1
ATOM 516 O O . LEU A 1 71 ? 12.607 11.107 -9.914 1.00 93.62 71 LEU A O 1
ATOM 520 N N . ALA A 1 72 ? 10.645 10.064 -10.222 1.00 93.50 72 ALA A N 1
ATOM 521 C CA . ALA A 1 72 ? 10.177 10.298 -8.856 1.00 93.50 72 ALA A CA 1
ATOM 522 C C . ALA A 1 72 ? 11.066 9.587 -7.817 1.00 93.50 72 ALA A C 1
ATOM 524 O O . ALA A 1 72 ? 11.357 10.153 -6.764 1.00 93.50 72 ALA A O 1
ATOM 525 N N . TRP A 1 73 ? 11.529 8.368 -8.109 1.00 95.12 73 TRP A N 1
ATOM 526 C CA . TRP A 1 73 ? 12.439 7.617 -7.239 1.00 95.12 73 TRP A CA 1
ATOM 527 C C . TRP A 1 73 ? 13.843 8.211 -7.194 1.00 95.12 73 TRP A C 1
ATOM 529 O O . TRP A 1 73 ? 14.413 8.338 -6.108 1.00 95.12 73 TRP A O 1
ATOM 539 N N . VAL A 1 74 ? 14.385 8.620 -8.345 1.00 95.06 74 VAL A N 1
ATOM 540 C CA . VAL A 1 74 ? 15.656 9.355 -8.437 1.00 95.06 74 VAL A CA 1
ATOM 541 C C . VAL A 1 74 ? 15.567 10.637 -7.606 1.00 95.06 74 VAL A C 1
ATOM 543 O O . VAL A 1 74 ? 16.465 10.917 -6.813 1.00 95.06 74 VAL A O 1
ATOM 546 N N . GLY A 1 75 ? 14.453 11.368 -7.694 1.00 94.31 75 GLY A N 1
ATOM 547 C CA . GLY A 1 75 ? 14.210 12.568 -6.901 1.00 94.31 75 GLY A CA 1
ATOM 548 C C . GLY A 1 75 ? 15.233 13.662 -7.211 1.00 94.31 75 GLY A C 1
ATOM 549 O O . GLY A 1 75 ? 15.421 14.036 -8.364 1.00 94.31 75 GLY A O 1
ATOM 550 N N . SER A 1 76 ? 15.905 14.178 -6.181 1.00 93.75 76 SER A N 1
ATOM 551 C CA . SER A 1 76 ? 16.965 15.189 -6.318 1.00 93.75 76 SER A CA 1
ATOM 552 C C . SER A 1 76 ? 18.366 14.596 -6.504 1.00 93.75 76 SER A C 1
ATOM 554 O O . SER A 1 76 ? 19.347 15.332 -6.390 1.00 93.75 76 SER A O 1
ATOM 556 N N . ALA A 1 77 ? 18.494 13.283 -6.711 1.00 95.19 77 ALA A N 1
ATOM 557 C CA . ALA A 1 77 ? 19.792 12.650 -6.895 1.00 95.19 77 ALA A CA 1
ATOM 558 C C . ALA A 1 77 ? 20.410 12.995 -8.249 1.00 95.19 77 ALA A C 1
ATOM 560 O O . ALA A 1 77 ? 19.713 13.128 -9.254 1.00 95.19 77 ALA A O 1
ATOM 561 N N . SER A 1 78 ? 21.736 13.114 -8.275 1.00 94.50 78 SER A N 1
ATOM 562 C CA . SER A 1 78 ? 22.469 13.197 -9.539 1.00 94.50 78 SER A CA 1
ATOM 563 C C . SER A 1 78 ? 22.338 11.876 -10.300 1.00 94.50 78 SER A C 1
ATOM 565 O O . SER A 1 78 ? 22.515 10.806 -9.713 1.00 94.50 78 SER A O 1
ATOM 567 N N . TYR A 1 79 ? 22.080 11.936 -11.602 1.00 95.25 79 TYR A N 1
ATOM 568 C CA . TYR A 1 79 ? 22.008 10.751 -12.457 1.00 95.25 79 TYR A CA 1
ATOM 569 C C . TYR A 1 79 ? 22.563 11.042 -13.851 1.00 95.25 79 TYR A C 1
ATOM 571 O O . TYR A 1 79 ? 22.625 12.192 -14.279 1.00 95.25 79 TYR A O 1
ATOM 579 N N . ASN A 1 80 ? 22.958 9.995 -14.564 1.00 94.88 80 ASN A N 1
ATOM 580 C CA . ASN A 1 80 ? 23.320 10.073 -15.975 1.00 94.88 80 ASN A CA 1
ATOM 581 C C . ASN A 1 80 ? 22.165 9.552 -16.833 1.00 94.88 80 ASN A C 1
ATOM 583 O O . ASN A 1 80 ? 21.512 8.584 -16.461 1.00 94.88 80 ASN A O 1
ATOM 587 N N . GLU A 1 81 ? 21.900 10.165 -17.977 1.00 94.69 81 GLU A N 1
ATOM 588 C CA . GLU A 1 81 ? 20.906 9.704 -18.946 1.00 94.69 81 GLU A CA 1
ATOM 589 C C . GLU A 1 81 ? 21.607 9.246 -20.221 1.00 94.69 81 GLU A C 1
ATOM 591 O O . GLU A 1 81 ? 22.332 10.016 -20.850 1.00 94.69 81 GLU A O 1
ATOM 596 N N . VAL A 1 82 ? 21.384 7.989 -20.604 1.00 94.56 82 VAL A N 1
ATOM 597 C CA . VAL A 1 82 ? 21.911 7.427 -21.849 1.00 94.56 82 VAL A CA 1
ATOM 598 C C . VAL A 1 82 ? 20.902 7.643 -22.968 1.00 94.56 82 VAL A C 1
ATOM 600 O O . VAL A 1 82 ? 19.809 7.062 -22.973 1.00 94.56 82 VAL A O 1
ATOM 603 N N . ALA A 1 83 ? 21.279 8.475 -23.934 1.00 93.75 83 ALA A N 1
ATOM 604 C CA . ALA A 1 83 ? 20.427 8.849 -25.054 1.00 93.75 83 ALA A CA 1
ATOM 605 C C . ALA A 1 83 ? 21.238 9.074 -26.333 1.00 93.75 83 ALA A C 1
ATOM 607 O O . ALA A 1 83 ? 22.438 9.337 -26.299 1.00 93.75 83 ALA A O 1
ATOM 608 N N . PHE A 1 84 ? 20.561 8.983 -27.476 1.00 92.88 84 PHE A N 1
ATOM 609 C CA . PHE A 1 84 ? 21.156 9.295 -28.770 1.00 92.88 84 PHE A CA 1
ATOM 610 C C . PHE A 1 84 ? 21.169 10.809 -29.022 1.00 92.88 84 PHE A C 1
ATOM 612 O O . PHE A 1 84 ? 20.118 11.459 -28.955 1.00 92.88 84 PHE A O 1
ATOM 619 N N . ARG A 1 85 ? 22.351 11.358 -29.322 1.00 91.88 85 ARG A N 1
ATOM 620 C CA . ARG A 1 85 ? 22.582 12.787 -29.582 1.00 91.88 85 ARG A CA 1
ATOM 621 C C . ARG A 1 85 ? 23.384 13.014 -30.862 1.00 91.88 85 ARG A C 1
ATOM 623 O O . ARG A 1 85 ? 24.231 12.199 -31.235 1.00 91.88 85 ARG A O 1
ATOM 630 N N . ASP A 1 86 ? 23.059 14.093 -31.567 1.00 91.56 86 ASP A N 1
ATOM 631 C CA . ASP A 1 86 ? 23.831 14.544 -32.724 1.00 91.56 86 ASP A CA 1
ATOM 632 C C . ASP A 1 86 ? 25.017 15.425 -32.299 1.00 91.56 86 ASP A C 1
ATOM 634 O O . ASP A 1 86 ? 25.223 15.710 -31.120 1.00 91.56 86 ASP A O 1
ATOM 638 N N . ALA A 1 87 ? 25.810 15.877 -33.272 1.00 88.19 87 ALA A N 1
ATOM 639 C CA . ALA A 1 87 ? 26.979 16.719 -33.015 1.00 88.19 87 ALA A CA 1
ATOM 640 C C . ALA A 1 87 ? 26.651 18.085 -32.372 1.00 88.19 87 ALA A C 1
ATOM 642 O O . ALA A 1 87 ? 27.556 18.728 -31.835 1.00 88.19 87 ALA A O 1
ATOM 643 N N . ASP A 1 88 ? 25.392 18.530 -32.439 1.00 87.25 88 ASP A N 1
ATOM 644 C CA . ASP A 1 88 ? 24.908 19.771 -31.832 1.00 87.25 88 ASP A CA 1
ATOM 645 C C . ASP A 1 88 ? 24.304 19.532 -30.426 1.00 87.25 88 ASP A C 1
ATOM 647 O O . ASP A 1 88 ? 23.961 20.492 -29.732 1.00 87.25 88 ASP A O 1
ATOM 651 N N . GLY A 1 89 ? 24.228 18.273 -29.968 1.00 85.00 89 GLY A N 1
ATOM 652 C CA . GLY A 1 89 ? 23.661 17.875 -28.675 1.00 85.00 89 GLY A CA 1
ATOM 653 C C . GLY A 1 89 ? 22.135 17.721 -28.683 1.00 85.00 89 GLY A C 1
ATOM 654 O O . GLY A 1 89 ? 21.509 17.607 -27.621 1.00 85.00 89 GLY A O 1
ATOM 655 N N . GLU A 1 90 ? 21.506 17.704 -29.856 1.00 88.81 90 GLU A N 1
ATOM 656 C CA . GLU A 1 90 ? 20.062 17.526 -30.010 1.00 88.81 90 GLU A CA 1
ATOM 657 C C . GLU A 1 90 ? 19.693 16.040 -30.110 1.00 88.81 90 GLU A C 1
ATOM 659 O O . GLU A 1 90 ? 20.509 15.191 -30.471 1.00 88.81 90 GLU A O 1
ATOM 664 N N . ALA A 1 91 ? 18.456 15.697 -29.739 1.00 88.75 91 ALA A N 1
ATOM 665 C CA . ALA A 1 91 ? 17.981 14.317 -29.819 1.00 88.75 91 ALA A CA 1
ATOM 666 C C . ALA A 1 91 ? 17.915 13.852 -31.284 1.00 88.75 91 ALA A C 1
ATOM 668 O O . ALA A 1 91 ? 17.303 14.515 -32.124 1.00 88.75 91 ALA A O 1
ATOM 669 N N . CYS A 1 92 ? 18.492 12.687 -31.580 1.00 89.88 92 CYS A N 1
ATOM 670 C CA . CYS A 1 92 ? 18.557 12.139 -32.934 1.00 89.88 92 CYS A CA 1
ATOM 671 C C . CYS A 1 92 ? 18.114 10.673 -32.985 1.00 89.88 92 CYS A C 1
ATOM 673 O O . CYS A 1 92 ? 18.095 9.964 -31.980 1.00 89.88 92 CYS A O 1
ATOM 675 N N . THR A 1 93 ? 17.754 10.208 -34.182 1.00 88.25 93 THR A N 1
ATOM 676 C CA . THR A 1 93 ? 17.508 8.786 -34.447 1.00 88.25 93 THR A CA 1
ATOM 677 C C . THR A 1 93 ? 18.743 8.193 -35.127 1.00 88.25 93 THR A C 1
ATOM 679 O O . THR A 1 93 ? 19.152 8.720 -36.166 1.00 88.25 93 THR A O 1
ATOM 682 N N . PRO A 1 94 ? 19.350 7.124 -34.583 1.00 86.69 94 PRO A N 1
ATOM 683 C CA . PRO A 1 94 ? 20.533 6.511 -35.169 1.00 86.69 94 PRO A CA 1
ATOM 684 C C . PRO A 1 94 ? 20.211 5.908 -36.541 1.00 86.69 94 PRO A C 1
ATOM 686 O O . PRO A 1 94 ? 19.257 5.148 -36.692 1.00 86.69 94 PRO A O 1
ATOM 689 N N . ASP A 1 95 ? 21.032 6.224 -37.545 1.00 83.44 95 ASP A N 1
ATOM 690 C CA . ASP A 1 95 ? 21.038 5.532 -38.837 1.00 83.44 95 ASP A CA 1
ATOM 691 C C . ASP A 1 95 ? 22.289 4.647 -38.908 1.00 83.44 95 ASP A C 1
ATOM 693 O O . ASP A 1 95 ? 23.409 5.169 -38.944 1.00 83.44 95 ASP A O 1
ATOM 697 N N . PRO A 1 96 ? 22.144 3.314 -38.982 1.00 76.62 96 PRO A N 1
ATOM 698 C CA . PRO A 1 96 ? 23.296 2.430 -39.070 1.00 76.62 96 PRO A CA 1
ATOM 699 C C . PRO A 1 96 ? 24.148 2.600 -40.336 1.00 76.62 96 PRO A C 1
ATOM 701 O O . PRO A 1 96 ? 25.280 2.119 -40.391 1.00 76.62 96 PRO A O 1
ATOM 704 N N . SER A 1 97 ? 23.616 3.260 -41.366 1.00 76.94 97 SER A N 1
ATOM 705 C CA . SER A 1 97 ? 24.347 3.600 -42.593 1.00 76.94 97 SER A CA 1
ATOM 706 C C . SER A 1 97 ? 25.256 4.820 -42.414 1.00 76.94 97 SER A C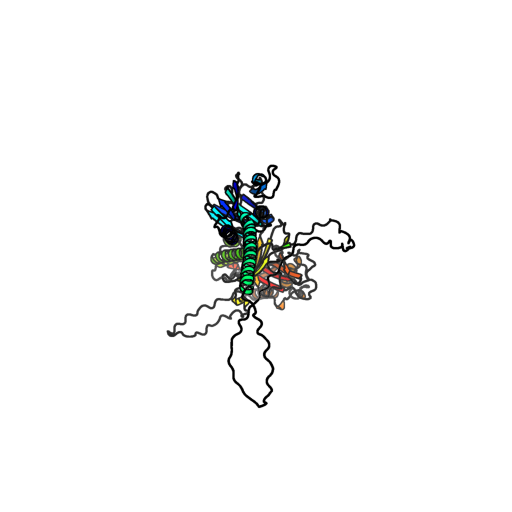 1
ATOM 708 O O . SER A 1 97 ? 26.188 5.000 -43.198 1.00 76.94 97 SER A O 1
ATOM 710 N N . ALA A 1 98 ? 24.984 5.648 -41.401 1.00 81.25 98 ALA A N 1
ATOM 711 C CA . ALA A 1 98 ? 25.709 6.872 -41.078 1.00 81.25 98 ALA A CA 1
ATOM 712 C C . ALA A 1 98 ? 25.847 7.039 -39.545 1.00 81.25 98 ALA A C 1
ATOM 714 O O . ALA A 1 98 ? 25.337 8.008 -38.977 1.00 81.25 98 ALA A O 1
ATOM 715 N N . PRO A 1 99 ? 26.549 6.113 -38.856 1.00 75.00 99 PRO A N 1
ATOM 716 C CA . PRO A 1 99 ? 26.629 6.088 -37.390 1.00 75.00 99 PRO A CA 1
ATOM 717 C C . PRO A 1 99 ? 27.337 7.313 -36.791 1.00 75.00 99 PRO A C 1
ATOM 719 O O . PRO A 1 99 ? 27.179 7.609 -35.617 1.00 75.00 99 PRO A O 1
ATOM 722 N N . GLU A 1 100 ? 28.105 8.042 -37.600 1.00 79.44 100 GLU A N 1
ATOM 723 C CA . GLU A 1 100 ? 28.821 9.262 -37.212 1.00 79.44 100 GLU A CA 1
ATOM 724 C C . GLU A 1 100 ? 27.917 10.484 -36.984 1.00 79.44 100 GLU A C 1
ATOM 726 O O . GLU A 1 100 ? 28.374 11.478 -36.428 1.00 79.44 100 GLU A O 1
ATOM 731 N N . LEU A 1 101 ? 26.650 10.429 -37.411 1.00 83.81 101 LEU A N 1
ATOM 732 C CA . LEU A 1 101 ? 25.709 11.547 -37.282 1.00 83.81 101 LEU A CA 1
ATOM 733 C C . LEU A 1 101 ? 24.924 11.538 -35.966 1.00 83.81 101 LEU A C 1
ATOM 735 O O . LEU A 1 101 ? 24.337 12.557 -35.613 1.00 83.81 101 LEU A O 1
ATOM 739 N N . CYS A 1 102 ? 24.866 10.395 -35.282 1.00 88.19 102 CYS A N 1
ATOM 740 C CA . CYS A 1 102 ? 24.028 10.197 -34.107 1.00 88.19 102 CYS A CA 1
ATOM 741 C C . CYS A 1 102 ? 24.682 9.161 -33.185 1.00 88.19 102 CYS A C 1
ATOM 743 O O . CYS A 1 102 ? 24.635 7.955 -33.450 1.00 88.19 102 CYS A O 1
ATOM 745 N N . GLY A 1 103 ? 25.348 9.653 -32.141 1.00 87.75 103 GLY A N 1
ATOM 746 C CA . GLY A 1 103 ? 26.102 8.852 -31.182 1.00 87.75 103 GLY A CA 1
ATOM 747 C C . GLY A 1 103 ? 25.287 8.540 -29.933 1.00 87.75 103 GLY A C 1
ATOM 748 O O . GLY A 1 103 ? 24.358 9.267 -29.588 1.00 87.75 103 GLY A O 1
ATOM 749 N N . LEU A 1 104 ? 25.633 7.446 -29.253 1.00 91.06 104 LEU A N 1
ATOM 750 C CA . LEU A 1 104 ? 25.111 7.156 -27.921 1.00 91.06 104 LEU A CA 1
ATOM 751 C C . LEU A 1 104 ? 25.947 7.932 -26.901 1.00 91.06 104 LEU A C 1
ATOM 753 O O . LEU A 1 104 ? 27.154 7.711 -26.806 1.00 91.06 104 LEU A O 1
ATOM 757 N N . GLU A 1 105 ? 25.315 8.828 -26.152 1.00 91.19 105 GLU A N 1
ATOM 758 C CA . GLU A 1 105 ? 25.990 9.700 -25.193 1.00 91.19 105 GLU A CA 1
ATOM 759 C C . GLU A 1 105 ? 25.418 9.533 -23.784 1.00 91.19 105 GLU A C 1
ATOM 761 O O . GLU A 1 105 ? 24.247 9.193 -23.601 1.00 91.19 105 GLU A O 1
ATOM 766 N N . SER A 1 106 ? 26.267 9.776 -22.783 1.00 92.12 106 SER A N 1
ATOM 767 C CA . SER A 1 106 ? 25.898 9.805 -21.368 1.00 92.12 106 SER A CA 1
ATOM 768 C C . SER A 1 106 ? 25.792 11.257 -20.914 1.00 92.12 106 SER A C 1
ATOM 770 O O . SER A 1 106 ? 26.793 11.968 -20.828 1.00 92.12 106 SER A O 1
ATOM 772 N N . ILE A 1 107 ? 24.576 11.698 -20.615 1.00 92.00 107 ILE A N 1
ATOM 773 C CA . ILE A 1 107 ? 24.253 13.084 -20.276 1.00 92.00 107 ILE A CA 1
ATOM 774 C C . ILE A 1 107 ? 24.141 13.202 -18.760 1.00 92.00 107 ILE A C 1
ATOM 776 O O . ILE A 1 107 ? 23.263 12.595 -18.152 1.00 92.00 107 ILE A O 1
ATOM 780 N N . ALA A 1 108 ? 25.012 13.993 -18.140 1.00 92.56 108 ALA A N 1
ATOM 781 C CA . ALA A 1 108 ? 24.973 14.201 -16.698 1.00 92.56 108 ALA A CA 1
ATOM 782 C C . ALA A 1 108 ? 23.852 15.176 -16.300 1.00 92.56 108 ALA A C 1
ATOM 784 O O . ALA A 1 108 ? 23.837 16.333 -16.728 1.00 92.56 108 ALA A O 1
ATOM 785 N N . HIS A 1 109 ? 22.964 14.729 -15.416 1.00 92.88 109 HIS A N 1
ATOM 786 C CA . HIS A 1 109 ? 21.943 15.541 -14.759 1.00 92.88 109 HIS A CA 1
ATOM 787 C C . HIS A 1 109 ? 22.365 15.790 -13.306 1.00 92.88 109 HIS A C 1
ATOM 789 O O . HIS A 1 109 ? 22.261 14.888 -12.467 1.00 92.88 109 HIS A O 1
ATOM 795 N N . PRO A 1 110 ? 22.897 16.985 -12.985 1.00 91.31 110 PRO A N 1
ATOM 796 C CA . PRO A 1 110 ? 23.347 17.286 -11.636 1.00 91.31 110 PRO A CA 1
ATOM 797 C C . PRO A 1 110 ? 22.153 17.423 -10.688 1.00 91.31 110 PRO A C 1
ATOM 799 O O . PRO A 1 110 ? 21.165 18.087 -11.001 1.00 91.31 110 PRO A O 1
ATOM 802 N N . GLY A 1 111 ? 22.288 16.832 -9.507 1.00 91.06 111 GLY A N 1
ATOM 803 C CA . GLY A 1 111 ? 21.330 16.913 -8.412 1.00 91.06 111 GLY A CA 1
ATOM 804 C C . GLY A 1 111 ? 22.014 17.242 -7.085 1.00 91.06 111 GLY A C 1
ATOM 805 O O . GLY A 1 111 ? 23.242 17.258 -6.980 1.00 91.06 111 GLY A O 1
ATOM 806 N N . ASP A 1 112 ? 21.206 17.487 -6.059 1.00 91.81 112 ASP A N 1
ATOM 807 C CA . ASP A 1 112 ? 21.670 17.860 -4.719 1.00 91.81 112 ASP A CA 1
ATOM 808 C C . ASP A 1 112 ? 21.993 16.636 -3.841 1.00 91.81 112 ASP A C 1
ATOM 810 O O . ASP A 1 112 ? 22.689 16.748 -2.829 1.00 91.81 112 ASP A O 1
ATOM 814 N N . GLU A 1 113 ? 21.499 15.456 -4.224 1.00 92.50 113 GLU A N 1
ATOM 815 C CA . GLU A 1 113 ? 21.741 14.190 -3.535 1.00 92.50 113 GLU A CA 1
ATOM 816 C C . GLU A 1 113 ? 22.785 13.349 -4.298 1.00 92.50 113 GLU A C 1
ATOM 818 O O . GLU A 1 113 ? 22.730 13.187 -5.518 1.00 92.50 113 GLU A O 1
ATOM 823 N N . LEU A 1 114 ? 23.777 12.832 -3.566 1.00 86.81 114 LEU A N 1
ATOM 824 C CA . LEU A 1 114 ? 24.914 12.078 -4.122 1.00 86.81 114 LEU A CA 1
ATOM 825 C C . LEU A 1 114 ? 24.869 10.580 -3.798 1.00 86.81 114 LEU A C 1
ATOM 827 O O . LEU A 1 114 ? 25.750 9.839 -4.217 1.00 86.81 114 LEU A O 1
ATOM 831 N N . ALA A 1 115 ? 23.876 10.146 -3.029 1.00 92.19 115 ALA A N 1
ATOM 832 C CA . ALA A 1 115 ? 23.685 8.759 -2.645 1.00 92.19 115 ALA A CA 1
ATOM 833 C C . ALA A 1 115 ? 22.191 8.489 -2.503 1.00 92.19 115 ALA A C 1
ATOM 835 O O . ALA A 1 115 ? 21.479 9.299 -1.921 1.00 92.19 115 ALA A O 1
ATOM 836 N N . VAL A 1 116 ? 21.737 7.347 -2.995 1.00 94.00 116 VAL A N 1
ATOM 837 C CA . VAL A 1 116 ? 20.356 6.877 -2.904 1.00 94.00 116 VAL A CA 1
ATOM 838 C C . VAL A 1 116 ? 20.324 5.499 -2.239 1.00 94.00 116 VAL A C 1
ATOM 840 O O . VAL A 1 116 ? 21.354 4.823 -2.189 1.00 94.00 116 VAL A O 1
ATOM 843 N N . PRO A 1 117 ? 19.170 5.050 -1.713 1.00 94.69 117 PRO A N 1
ATOM 844 C CA . PRO A 1 117 ? 19.004 3.659 -1.315 1.00 94.69 117 PRO A CA 1
ATOM 845 C C . PRO A 1 117 ? 19.300 2.715 -2.480 1.00 94.69 117 PRO A C 1
ATOM 847 O O . PRO A 1 117 ? 19.062 3.063 -3.633 1.00 94.69 117 PRO A O 1
ATOM 850 N N . ASP A 1 118 ? 19.763 1.509 -2.172 1.00 93.88 118 ASP A N 1
ATOM 851 C CA . ASP A 1 118 ? 19.932 0.450 -3.165 1.00 93.88 118 A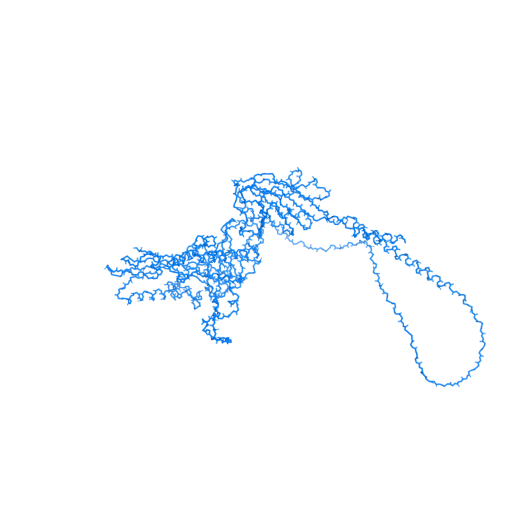SP A CA 1
ATOM 852 C C . ASP A 1 118 ? 18.608 0.234 -3.930 1.00 93.88 118 ASP A C 1
ATOM 854 O O . ASP A 1 118 ? 17.580 -0.031 -3.294 1.00 93.88 118 ASP A O 1
ATOM 858 N N . PRO A 1 119 ? 18.582 0.383 -5.270 1.00 93.12 119 PRO A N 1
ATOM 859 C CA . PRO A 1 119 ? 17.354 0.192 -6.030 1.00 93.12 119 PRO A CA 1
ATOM 860 C C . PRO A 1 119 ? 16.881 -1.264 -5.998 1.00 93.12 119 PRO A C 1
ATOM 862 O O . PRO A 1 119 ? 15.688 -1.514 -6.159 1.00 93.12 119 PRO A O 1
ATOM 865 N N . TYR A 1 120 ? 17.764 -2.237 -5.774 1.00 93.88 120 TYR A N 1
ATOM 866 C CA . TYR A 1 120 ? 17.373 -3.641 -5.777 1.00 93.88 120 TYR A CA 1
ATOM 867 C C . TYR A 1 120 ? 16.354 -3.948 -4.677 1.00 93.88 120 TYR A C 1
ATOM 869 O O . TYR A 1 120 ? 16.496 -3.535 -3.524 1.00 93.88 120 TYR A O 1
ATOM 877 N N . GLY A 1 121 ? 15.319 -4.713 -5.018 1.00 91.31 121 GLY A N 1
ATOM 878 C CA . GLY A 1 121 ? 14.284 -5.074 -4.061 1.00 91.31 121 GLY A CA 1
ATOM 879 C C . GLY A 1 121 ? 13.346 -3.933 -3.649 1.00 91.31 121 GLY A C 1
ATOM 880 O O . GLY A 1 121 ? 12.499 -4.169 -2.786 1.00 91.31 121 GLY A O 1
ATOM 881 N N . ALA A 1 122 ? 13.388 -2.744 -4.259 1.00 94.50 122 ALA A N 1
ATOM 882 C CA . ALA A 1 122 ? 12.329 -1.758 -4.035 1.00 94.50 122 ALA A CA 1
ATOM 883 C C . ALA A 1 122 ? 10.988 -2.244 -4.624 1.00 94.50 122 ALA A C 1
ATOM 885 O O . ALA A 1 122 ? 10.938 -2.963 -5.628 1.00 94.50 122 ALA A O 1
ATOM 886 N N . ASP A 1 123 ? 9.874 -1.863 -3.998 1.00 95.62 123 ASP A N 1
ATOM 887 C CA . ASP A 1 123 ? 8.539 -2.257 -4.469 1.00 95.62 123 ASP A CA 1
ATOM 888 C C . ASP A 1 123 ? 8.088 -1.493 -5.715 1.00 95.62 123 ASP A C 1
ATOM 890 O O . ASP A 1 123 ? 7.189 -1.960 -6.405 1.00 95.62 123 ASP A O 1
ATOM 894 N N . LEU A 1 124 ? 8.708 -0.347 -6.013 1.00 94.38 124 LEU A N 1
ATOM 895 C CA . LEU A 1 124 ? 8.362 0.495 -7.159 1.00 94.38 124 LEU A CA 1
ATOM 896 C C . LEU A 1 124 ? 8.605 -0.193 -8.507 1.00 94.38 124 LEU A C 1
ATOM 898 O O . LEU A 1 124 ? 7.863 0.040 -9.459 1.00 94.38 124 LEU A O 1
ATOM 902 N N . TRP A 1 125 ? 9.655 -1.005 -8.595 1.00 95.12 125 TRP A N 1
ATOM 903 C CA . TRP A 1 125 ? 10.080 -1.594 -9.857 1.00 95.12 125 TRP A CA 1
ATOM 904 C C . TRP A 1 125 ? 9.116 -2.682 -10.318 1.00 95.12 125 TRP A C 1
ATOM 906 O O . TRP A 1 125 ? 8.574 -3.438 -9.507 1.00 95.12 125 TRP A O 1
ATOM 916 N N . ILE A 1 126 ? 8.929 -2.798 -11.629 1.00 92.88 126 ILE A N 1
ATOM 917 C CA . ILE A 1 126 ? 8.206 -3.935 -12.209 1.00 92.88 126 ILE A CA 1
ATOM 918 C C . ILE A 1 126 ? 9.048 -5.195 -11.996 1.00 92.88 126 ILE A C 1
ATOM 920 O O . ILE A 1 126 ? 8.551 -6.214 -11.518 1.00 92.88 126 ILE A O 1
ATOM 924 N N . GLU A 1 127 ? 10.344 -5.082 -12.275 1.00 91.69 127 GLU A N 1
ATOM 925 C CA . GLU A 1 127 ? 11.329 -6.134 -12.081 1.00 91.69 127 GLU A CA 1
ATOM 926 C C . GLU A 1 127 ? 12.710 -5.514 -11.838 1.00 91.69 127 GLU A C 1
ATOM 928 O O . GLU A 1 127 ? 13.010 -4.410 -12.308 1.00 91.69 127 GLU A O 1
ATOM 933 N N . ASP A 1 128 ? 13.537 -6.232 -11.087 1.00 93.88 128 ASP A N 1
ATOM 934 C CA . ASP A 1 128 ? 14.910 -5.863 -10.778 1.00 93.88 128 ASP A CA 1
ATOM 935 C C . ASP A 1 128 ? 15.833 -7.076 -10.874 1.00 93.88 128 ASP A C 1
ATOM 937 O O . ASP A 1 128 ? 15.457 -8.214 -10.594 1.00 93.88 128 ASP A O 1
ATOM 941 N N . PHE A 1 129 ? 17.057 -6.805 -11.304 1.00 93.94 129 PHE A N 1
ATOM 942 C CA . PHE A 1 129 ? 18.096 -7.774 -11.591 1.00 93.94 129 PHE A CA 1
ATOM 943 C C . PHE A 1 129 ? 19.355 -7.369 -10.845 1.00 93.94 129 PHE A C 1
ATOM 945 O O . PHE A 1 129 ? 19.656 -6.182 -10.700 1.00 93.94 129 PHE A O 1
ATOM 952 N N . ARG A 1 130 ? 20.115 -8.373 -10.416 1.00 94.44 130 ARG A N 1
ATOM 953 C CA . ARG A 1 130 ? 21.420 -8.192 -9.796 1.00 94.44 130 ARG A CA 1
ATOM 954 C C . ARG A 1 130 ? 22.381 -9.245 -10.314 1.00 94.44 130 ARG A C 1
ATOM 956 O O . ARG A 1 130 ? 22.051 -10.429 -10.298 1.00 94.44 130 ARG A O 1
ATOM 963 N N . ASP A 1 131 ? 23.557 -8.805 -10.735 1.00 94.50 131 ASP A N 1
ATOM 964 C CA . ASP A 1 131 ? 24.658 -9.680 -11.137 1.00 94.50 131 ASP A CA 1
ATOM 965 C C . ASP A 1 131 ? 26.010 -9.022 -10.809 1.00 94.50 131 ASP A C 1
ATOM 967 O O . ASP A 1 131 ? 26.068 -7.847 -10.444 1.00 94.50 131 ASP A O 1
ATOM 971 N N . GLU A 1 132 ? 27.105 -9.771 -10.917 1.00 92.50 132 GLU A N 1
ATOM 972 C CA . GLU A 1 132 ? 28.459 -9.288 -10.631 1.00 92.50 132 GLU A CA 1
ATOM 973 C C . GLU A 1 132 ? 29.299 -9.195 -11.913 1.00 92.50 132 GLU A C 1
ATOM 975 O O . GLU A 1 132 ? 29.415 -10.145 -12.689 1.00 92.50 132 GLU A O 1
ATOM 980 N N . GLY A 1 133 ? 29.921 -8.039 -12.144 1.00 89.38 133 GLY A N 1
ATOM 981 C CA . GLY A 1 133 ? 30.841 -7.786 -13.254 1.00 89.38 133 GLY A CA 1
ATOM 982 C C . GLY A 1 133 ? 30.176 -7.539 -14.613 1.00 89.38 133 GLY A C 1
ATOM 983 O O . GLY A 1 133 ? 30.600 -6.646 -15.350 1.00 89.38 133 GLY A O 1
ATOM 984 N N . SER A 1 134 ? 29.138 -8.299 -14.978 1.00 91.69 134 SER A N 1
ATOM 985 C CA . SER A 1 134 ? 28.382 -8.061 -16.214 1.00 91.69 134 SER A CA 1
ATOM 986 C C . SER A 1 134 ? 26.940 -8.548 -16.126 1.00 91.69 134 SER A C 1
ATOM 988 O O . SER A 1 134 ? 26.697 -9.706 -15.809 1.00 91.69 134 SER A O 1
ATOM 990 N N . LEU A 1 135 ? 25.999 -7.685 -16.513 1.00 92.81 135 LEU A N 1
ATOM 991 C CA . LEU A 1 135 ? 24.580 -8.007 -16.633 1.00 92.81 135 LEU A CA 1
ATOM 992 C C . LEU A 1 135 ? 24.149 -7.884 -18.099 1.00 92.81 135 LEU A C 1
ATOM 994 O O . LEU A 1 135 ? 24.391 -6.860 -18.738 1.00 92.81 135 LEU A O 1
ATOM 998 N N . ARG A 1 136 ? 23.502 -8.920 -18.646 1.00 92.56 136 ARG A N 1
ATOM 999 C CA . ARG A 1 136 ? 22.991 -8.924 -20.027 1.00 92.56 136 ARG A CA 1
ATOM 1000 C C . ARG A 1 136 ? 21.490 -9.169 -20.057 1.00 92.56 136 ARG A C 1
ATOM 1002 O O . ARG A 1 136 ? 21.016 -10.190 -19.570 1.00 92.56 136 ARG A O 1
ATOM 1009 N N . MET A 1 137 ? 20.777 -8.287 -20.744 1.00 91.25 137 MET A N 1
ATOM 1010 C CA . MET A 1 137 ? 19.321 -8.295 -20.868 1.00 91.25 137 MET A CA 1
ATOM 1011 C C . MET A 1 137 ? 18.951 -8.321 -22.353 1.00 91.25 137 MET A C 1
ATOM 1013 O O . MET A 1 137 ? 19.586 -7.645 -23.162 1.00 91.25 137 MET A O 1
ATOM 1017 N N . THR A 1 138 ? 17.991 -9.152 -22.765 1.00 89.38 138 THR A N 1
ATOM 1018 C CA . THR A 1 138 ? 17.621 -9.310 -24.186 1.00 89.38 138 THR A CA 1
ATOM 1019 C C . THR A 1 138 ? 16.116 -9.466 -24.338 1.00 89.38 138 THR A C 1
ATOM 1021 O O . THR A 1 138 ? 15.601 -10.584 -24.385 1.00 89.38 138 THR A O 1
ATOM 1024 N N . GLU A 1 139 ? 15.410 -8.347 -24.447 1.00 84.69 139 GLU A N 1
ATOM 1025 C CA . GLU A 1 139 ? 13.946 -8.305 -24.459 1.00 84.69 139 GLU A CA 1
ATOM 1026 C C . GLU A 1 139 ? 13.427 -7.221 -25.399 1.00 84.69 139 GLU A C 1
ATOM 1028 O O . GLU A 1 139 ? 14.172 -6.343 -25.818 1.00 84.69 139 GLU A O 1
ATOM 1033 N N . THR A 1 140 ? 12.150 -7.308 -25.769 1.00 86.25 140 THR A N 1
ATOM 1034 C CA . THR A 1 140 ? 11.462 -6.199 -26.434 1.00 86.25 140 THR A CA 1
ATOM 1035 C C . THR A 1 140 ? 10.954 -5.278 -25.339 1.00 86.25 140 THR A C 1
ATOM 1037 O O . THR A 1 140 ? 9.939 -5.561 -24.709 1.00 86.25 140 THR A O 1
ATOM 1040 N N . PHE A 1 141 ? 11.713 -4.224 -25.078 1.00 88.81 141 PHE A N 1
ATOM 1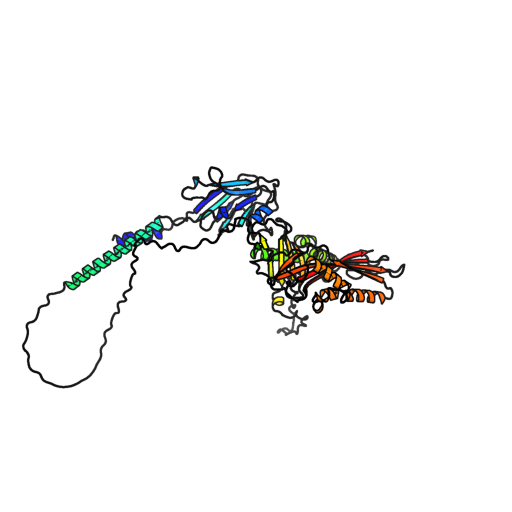041 C CA . PHE A 1 141 ? 11.446 -3.293 -23.998 1.00 88.81 141 PHE A CA 1
ATOM 1042 C C . PHE A 1 141 ? 10.411 -2.248 -24.441 1.00 88.81 141 PHE A C 1
ATOM 1044 O O . PHE A 1 141 ? 10.599 -1.652 -25.502 1.00 88.81 141 PHE A O 1
ATOM 1051 N N . PRO A 1 142 ? 9.326 -2.021 -23.687 1.00 89.88 142 PRO A N 1
ATOM 1052 C CA . PRO A 1 142 ? 8.347 -0.978 -23.993 1.00 89.88 142 PRO A CA 1
ATOM 1053 C C . PRO A 1 142 ? 8.959 0.432 -24.026 1.00 89.88 142 PRO A C 1
ATOM 1055 O O . PRO A 1 142 ? 9.953 0.708 -23.359 1.00 89.88 142 PRO A O 1
ATOM 1058 N N . VAL A 1 143 ? 8.373 1.333 -24.821 1.00 89.19 143 VAL A N 1
ATOM 1059 C CA . VAL A 1 143 ? 8.897 2.700 -25.033 1.00 89.19 143 VAL A CA 1
ATOM 1060 C C . VAL A 1 143 ? 8.670 3.631 -23.834 1.00 89.19 143 VAL A C 1
ATOM 1062 O O . VAL A 1 143 ? 9.401 4.601 -23.660 1.00 89.19 143 VAL A O 1
ATOM 1065 N N . ASP A 1 144 ? 7.662 3.332 -23.020 1.00 87.75 144 ASP A N 1
ATOM 1066 C CA . ASP A 1 144 ? 7.190 4.088 -21.855 1.00 87.75 144 ASP A CA 1
ATOM 1067 C C . ASP A 1 144 ? 7.907 3.720 -20.544 1.00 87.75 144 ASP A C 1
ATOM 1069 O O . ASP A 1 144 ? 7.787 4.424 -19.533 1.00 87.75 144 ASP A O 1
ATOM 1073 N N . LEU A 1 145 ? 8.671 2.627 -20.559 1.00 92.81 145 LEU A N 1
ATOM 1074 C CA . LEU A 1 145 ? 9.490 2.195 -19.436 1.00 92.81 145 LEU A CA 1
ATOM 1075 C C . LEU A 1 145 ? 10.902 2.775 -19.539 1.00 92.81 145 LEU A C 1
ATOM 1077 O O . LEU A 1 145 ? 11.388 3.117 -20.616 1.00 92.81 145 LEU A O 1
ATOM 1081 N N . THR A 1 146 ? 11.575 2.849 -18.400 1.00 95.50 146 THR A N 1
ATOM 1082 C CA . THR A 1 146 ? 12.945 3.340 -18.269 1.00 95.50 146 THR A CA 1
ATOM 1083 C C . THR A 1 146 ? 13.696 2.409 -17.328 1.00 95.50 146 THR A C 1
ATOM 1085 O O . THR A 1 146 ? 13.185 2.036 -16.268 1.00 95.50 146 THR A O 1
ATOM 1088 N N . TYR A 1 147 ? 14.911 2.022 -17.711 1.00 95.94 147 TYR A N 1
ATOM 1089 C CA . TYR A 1 147 ? 15.833 1.336 -16.813 1.00 95.94 147 TYR A CA 1
ATOM 1090 C C . TYR A 1 147 ? 16.523 2.335 -15.896 1.00 95.94 147 TYR A C 1
ATOM 1092 O O . TYR A 1 147 ? 16.932 3.403 -16.343 1.00 95.94 147 TYR A O 1
ATOM 1100 N N . VAL A 1 148 ? 16.730 1.940 -14.646 1.00 96.31 148 VAL A N 1
ATOM 1101 C CA . VAL A 1 148 ? 17.718 2.512 -13.738 1.00 96.31 148 VAL A CA 1
ATOM 1102 C C . VAL A 1 148 ? 18.828 1.486 -13.525 1.00 96.31 148 VAL A C 1
ATOM 1104 O O . VAL A 1 148 ? 18.573 0.310 -13.267 1.00 96.31 148 VAL A O 1
ATOM 1107 N N . LEU A 1 149 ? 20.065 1.941 -13.660 1.00 95.31 149 LEU A N 1
ATOM 1108 C CA . LEU A 1 149 ? 21.291 1.189 -13.461 1.00 95.31 149 LEU A CA 1
ATOM 1109 C C . LEU A 1 149 ? 22.029 1.792 -12.270 1.00 95.31 149 LEU A C 1
ATOM 1111 O O . LEU A 1 149 ? 22.218 3.009 -12.194 1.00 95.31 149 LEU A O 1
ATOM 1115 N N . ALA A 1 150 ? 22.456 0.936 -11.354 1.00 95.00 150 ALA A N 1
ATOM 1116 C CA . ALA A 1 150 ? 23.200 1.323 -10.167 1.00 95.00 150 ALA A CA 1
ATOM 1117 C C . ALA A 1 150 ? 24.170 0.210 -9.766 1.00 95.00 150 ALA A C 1
ATOM 1119 O O . ALA A 1 150 ? 24.083 -0.918 -10.250 1.00 95.00 150 ALA A O 1
ATOM 1120 N N . SER A 1 151 ? 25.086 0.529 -8.862 1.00 92.75 151 SER A N 1
ATOM 1121 C CA . SER A 1 151 ? 25.868 -0.466 -8.128 1.00 92.75 151 SER A CA 1
ATOM 1122 C C . SER A 1 151 ? 25.175 -0.784 -6.800 1.00 92.75 151 SER A C 1
ATOM 1124 O O . SER A 1 151 ? 24.471 -1.785 -6.688 1.00 92.75 151 SER A O 1
ATOM 1126 N N . ASP A 1 152 ? 25.292 0.116 -5.826 1.00 88.94 152 ASP A N 1
ATOM 1127 C CA . ASP A 1 152 ? 24.622 0.053 -4.518 1.00 88.94 152 ASP A CA 1
ATOM 1128 C C . ASP A 1 152 ? 23.840 1.336 -4.173 1.00 88.94 152 ASP A C 1
ATOM 1130 O O . ASP A 1 152 ? 23.287 1.459 -3.081 1.00 88.94 152 ASP A O 1
ATOM 1134 N N . GLY A 1 153 ? 23.805 2.298 -5.102 1.00 88.06 153 GLY A N 1
ATOM 1135 C CA . GLY A 1 153 ? 23.196 3.616 -4.917 1.00 88.06 153 GLY A CA 1
ATOM 1136 C C . GLY A 1 153 ? 24.119 4.659 -4.278 1.00 88.06 153 GLY A C 1
ATOM 1137 O O . GLY A 1 153 ? 23.746 5.826 -4.204 1.00 88.06 153 GLY A O 1
ATOM 1138 N N . THR A 1 154 ? 25.329 4.289 -3.853 1.00 90.56 154 THR A N 1
ATOM 1139 C CA . THR A 1 154 ? 26.319 5.199 -3.247 1.00 90.56 154 THR A CA 1
ATOM 1140 C C . THR A 1 154 ? 27.598 5.325 -4.068 1.00 90.56 154 THR A C 1
ATOM 1142 O O . THR A 1 154 ? 28.156 6.418 -4.180 1.00 90.56 154 THR A O 1
ATOM 1145 N N . ALA A 1 155 ? 28.068 4.223 -4.652 1.00 90.69 155 ALA A N 1
ATOM 1146 C CA . ALA A 1 155 ? 29.165 4.232 -5.602 1.00 90.69 155 ALA A CA 1
ATOM 1147 C C . ALA A 1 155 ? 28.676 4.717 -6.980 1.00 90.69 155 ALA A C 1
ATOM 1149 O O . ALA A 1 155 ? 27.479 4.631 -7.270 1.00 90.69 155 ALA A O 1
ATOM 1150 N N . PRO A 1 156 ? 29.579 5.217 -7.846 1.00 90.81 156 PRO A N 1
ATOM 1151 C CA . PRO A 1 156 ? 29.217 5.570 -9.212 1.00 90.81 156 PRO A CA 1
ATOM 1152 C C . PRO A 1 156 ? 28.497 4.418 -9.921 1.00 90.81 156 PRO A C 1
ATOM 1154 O O . PRO A 1 156 ? 28.800 3.239 -9.688 1.00 90.81 156 PRO A O 1
ATOM 1157 N N . ALA A 1 157 ? 27.541 4.764 -10.780 1.00 89.62 157 ALA A N 1
ATOM 1158 C CA . ALA A 1 157 ? 26.868 3.788 -11.624 1.00 89.62 157 ALA A CA 1
ATOM 1159 C C . ALA A 1 157 ? 27.879 3.047 -12.529 1.00 89.62 157 ALA A C 1
ATOM 1161 O O . ALA A 1 157 ? 28.938 3.599 -12.847 1.00 89.62 157 ALA A O 1
ATOM 1162 N N . PRO A 1 158 ? 27.573 1.805 -12.954 1.00 87.12 158 PRO A N 1
ATOM 1163 C CA . PRO A 1 158 ? 28.420 1.048 -13.873 1.00 87.12 158 PRO A CA 1
ATOM 1164 C C . PRO A 1 158 ? 28.784 1.861 -15.120 1.00 87.12 158 PRO A C 1
ATOM 1166 O O . PRO A 1 158 ? 27.914 2.453 -15.756 1.00 87.12 158 PRO A O 1
ATOM 1169 N N . ALA A 1 159 ? 30.076 1.888 -15.452 1.00 81.69 159 ALA A N 1
ATOM 1170 C CA . ALA A 1 159 ? 30.598 2.808 -16.454 1.00 81.69 159 ALA A CA 1
ATOM 1171 C C . ALA A 1 159 ? 30.294 2.371 -17.891 1.00 81.69 159 ALA A C 1
ATOM 1173 O O . ALA A 1 159 ? 30.080 3.229 -18.733 1.00 81.69 159 ALA A O 1
ATOM 1174 N N . GLU A 1 160 ? 30.259 1.075 -18.205 1.00 89.81 160 GLU A N 1
ATOM 1175 C CA . GLU A 1 160 ? 30.186 0.616 -19.596 1.00 89.81 160 GLU A CA 1
ATOM 1176 C C . GLU A 1 160 ? 28.794 0.065 -19.925 1.00 89.81 160 GLU A C 1
ATOM 1178 O O . GLU A 1 160 ? 28.349 -0.940 -19.359 1.00 89.81 160 GLU A O 1
ATOM 1183 N N . ILE A 1 161 ? 28.111 0.714 -20.870 1.00 91.75 161 ILE A N 1
ATOM 1184 C CA . ILE A 1 161 ? 26.782 0.318 -21.345 1.00 91.75 161 ILE A CA 1
ATOM 1185 C C . ILE A 1 161 ? 26.862 0.079 -22.852 1.00 91.75 161 ILE A C 1
ATOM 1187 O O . ILE A 1 161 ? 27.190 0.972 -23.631 1.00 91.75 161 ILE A O 1
ATOM 1191 N N . GLU A 1 162 ? 26.544 -1.144 -23.265 1.00 91.38 162 GLU A N 1
ATOM 1192 C CA . GLU A 1 162 ? 26.546 -1.593 -24.656 1.00 91.38 162 GLU A CA 1
ATOM 1193 C C . GLU A 1 162 ? 25.116 -1.949 -25.078 1.00 91.38 162 GLU A C 1
ATOM 1195 O O . GLU A 1 162 ? 24.475 -2.824 -24.486 1.00 91.38 162 GLU A O 1
ATOM 1200 N N . LEU A 1 163 ? 24.616 -1.281 -26.115 1.00 91.00 163 LEU A N 1
ATOM 1201 C CA . LEU A 1 163 ? 23.320 -1.534 -26.732 1.00 91.00 163 LEU A CA 1
ATOM 1202 C C . LEU A 1 163 ? 23.520 -2.180 -28.101 1.00 91.00 163 LEU A C 1
ATOM 1204 O O . LEU A 1 163 ? 24.221 -1.639 -28.955 1.00 91.00 163 LEU A O 1
ATOM 1208 N N . ALA A 1 164 ? 22.887 -3.333 -28.309 1.00 89.00 164 ALA A N 1
ATOM 1209 C CA . ALA A 1 164 ? 23.038 -4.117 -29.524 1.00 89.00 164 ALA A CA 1
ATOM 1210 C C . ALA A 1 164 ? 21.691 -4.519 -30.142 1.00 89.00 164 ALA A C 1
ATOM 1212 O O . ALA A 1 164 ? 20.866 -5.159 -29.484 1.00 89.00 164 ALA A O 1
ATOM 1213 N N . TRP A 1 165 ? 21.503 -4.236 -31.435 1.00 88.31 165 TRP A N 1
ATOM 1214 C CA . TRP A 1 165 ? 20.312 -4.627 -32.210 1.00 88.31 165 TRP A CA 1
ATOM 1215 C C . TRP A 1 165 ? 20.650 -5.626 -33.324 1.00 88.31 165 TRP A C 1
ATOM 1217 O O . TRP A 1 165 ? 21.760 -5.609 -33.865 1.00 88.31 165 TRP A O 1
ATOM 1227 N N . PRO A 1 166 ? 19.714 -6.515 -33.707 1.00 82.31 166 PRO A N 1
ATOM 1228 C CA . PRO A 1 166 ? 19.900 -7.395 -34.852 1.00 82.31 166 PRO A CA 1
ATOM 1229 C C . PRO A 1 166 ? 19.938 -6.585 -36.152 1.00 82.31 166 PRO A C 1
ATOM 1231 O O . PRO A 1 166 ? 19.079 -5.745 -36.398 1.00 82.31 166 PRO A O 1
ATOM 1234 N N . THR A 1 167 ? 20.898 -6.881 -37.028 1.00 70.81 167 THR A N 1
ATOM 1235 C CA . THR A 1 167 ? 20.919 -6.276 -38.366 1.00 70.81 167 THR A CA 1
ATOM 1236 C C . THR A 1 167 ? 19.872 -6.919 -39.285 1.00 70.81 167 THR A C 1
ATOM 1238 O O . THR A 1 167 ? 19.630 -8.133 -39.201 1.00 70.81 167 THR A O 1
ATOM 1241 N N . PRO A 1 168 ? 19.246 -6.152 -40.200 1.00 64.38 168 PRO A N 1
ATOM 1242 C CA . PRO A 1 168 ? 18.468 -6.738 -41.279 1.00 64.38 168 PRO A CA 1
ATOM 1243 C C . PRO A 1 168 ? 19.365 -7.638 -42.146 1.00 64.38 168 PRO A C 1
ATOM 1245 O O . PRO A 1 168 ? 20.575 -7.414 -42.250 1.00 64.38 168 PRO A O 1
ATOM 1248 N N . PRO A 1 169 ? 18.802 -8.679 -42.789 1.00 61.03 169 PRO A N 1
ATOM 1249 C CA . PRO A 1 169 ? 19.575 -9.533 -43.678 1.00 61.03 169 PRO A CA 1
ATOM 1250 C C . PRO A 1 169 ? 20.251 -8.689 -44.773 1.00 61.03 169 PRO A C 1
ATOM 1252 O O . PRO A 1 169 ? 19.622 -7.778 -45.311 1.00 61.03 169 PRO A O 1
ATOM 1255 N N . PRO A 1 170 ? 21.502 -8.999 -45.153 1.00 61.44 170 PRO A N 1
ATOM 1256 C CA . PRO A 1 170 ? 22.231 -8.193 -46.124 1.00 61.44 170 PRO A CA 1
ATOM 1257 C C . PRO A 1 170 ? 21.495 -8.140 -47.466 1.00 61.44 170 PRO A C 1
ATOM 1259 O O . PRO A 1 170 ? 20.876 -9.125 -47.887 1.00 61.44 170 PRO A O 1
ATOM 1262 N N . ALA A 1 171 ? 21.649 -7.031 -48.198 1.00 60.19 171 ALA A N 1
ATOM 1263 C CA . ALA A 1 171 ? 21.072 -6.842 -49.535 1.00 60.19 171 ALA A CA 1
ATOM 1264 C C . ALA A 1 171 ? 21.415 -7.993 -50.507 1.00 60.19 171 ALA A C 1
ATOM 1266 O O . ALA A 1 171 ? 20.653 -8.294 -51.424 1.00 60.19 171 ALA A O 1
ATOM 1267 N N . SER A 1 172 ? 22.523 -8.713 -50.283 1.00 63.81 172 SER A N 1
ATOM 1268 C CA . SER A 1 172 ? 22.881 -9.932 -51.024 1.00 63.81 172 SER A CA 1
ATOM 1269 C C . SER A 1 172 ? 21.780 -11.006 -50.987 1.00 63.81 172 SER A C 1
ATOM 1271 O O . SER A 1 172 ? 21.558 -11.685 -51.995 1.00 63.81 172 SER A O 1
ATOM 1273 N N . ARG A 1 173 ? 21.027 -11.128 -49.882 1.00 62.81 173 ARG A N 1
ATOM 1274 C CA . ARG A 1 173 ? 19.864 -12.024 -49.766 1.00 62.81 173 ARG A CA 1
ATOM 1275 C C . ARG A 1 173 ? 18.650 -11.509 -50.537 1.00 62.81 173 ARG A C 1
ATOM 1277 O O . ARG A 1 173 ? 17.925 -12.331 -51.099 1.00 62.81 173 ARG A O 1
ATOM 1284 N N . GLU A 1 174 ? 18.457 -10.201 -50.663 1.00 66.00 174 GLU A N 1
ATOM 1285 C CA . GLU A 1 174 ? 17.404 -9.641 -51.523 1.00 66.00 174 GLU A CA 1
ATOM 1286 C C . GLU A 1 174 ? 17.715 -9.866 -53.009 1.00 66.00 174 GLU A C 1
ATOM 1288 O O . GLU A 1 174 ? 16.862 -10.322 -53.776 1.00 66.00 174 GLU A O 1
ATOM 1293 N N . VAL A 1 175 ? 18.974 -9.672 -53.417 1.00 72.50 175 VAL A N 1
ATOM 1294 C CA . VAL A 1 175 ? 19.419 -9.963 -54.790 1.00 72.50 175 VAL A CA 1
ATOM 1295 C C . VAL A 1 175 ? 19.405 -11.476 -55.070 1.00 72.50 175 VAL A C 1
ATOM 1297 O O . VAL A 1 175 ? 19.138 -11.896 -56.200 1.00 72.50 175 VAL A O 1
ATOM 1300 N N . SER A 1 176 ? 19.589 -12.326 -54.049 1.00 77.81 176 SER A N 1
ATOM 1301 C CA . SER A 1 176 ? 19.460 -13.786 -54.187 1.00 77.81 176 SER A CA 1
ATOM 1302 C C . SER A 1 176 ? 18.080 -14.203 -54.709 1.00 77.81 176 SER A C 1
ATOM 1304 O O . SER A 1 176 ? 17.988 -15.102 -55.550 1.00 77.81 176 SER A O 1
ATOM 1306 N N . ALA A 1 177 ? 17.013 -13.510 -54.293 1.00 81.19 177 ALA A N 1
ATOM 1307 C CA . ALA A 1 177 ? 15.660 -13.777 -54.769 1.00 81.19 177 ALA A CA 1
ATOM 1308 C C . ALA A 1 177 ? 15.549 -13.531 -56.281 1.00 81.19 177 ALA A C 1
ATOM 1310 O O . ALA A 1 177 ? 14.993 -14.364 -57.001 1.00 81.19 177 ALA A O 1
ATOM 1311 N N . TRP A 1 178 ? 16.165 -12.459 -56.786 1.00 84.44 178 TRP A N 1
ATOM 1312 C CA . TRP A 1 178 ? 16.214 -12.167 -58.220 1.00 84.44 178 TRP A CA 1
ATOM 1313 C C . TRP A 1 178 ? 16.978 -13.225 -59.016 1.00 84.44 178 TRP A C 1
ATOM 1315 O O . TRP A 1 178 ? 16.518 -13.634 -60.084 1.00 84.44 178 TRP A O 1
ATOM 1325 N N . PHE A 1 179 ? 18.095 -13.736 -58.493 1.00 85.50 179 PHE A N 1
ATOM 1326 C CA . PHE A 1 179 ? 18.838 -14.819 -59.145 1.00 85.50 179 PHE A CA 1
ATOM 1327 C C . PHE A 1 179 ? 18.062 -16.141 -59.175 1.00 85.50 179 PHE A C 1
ATOM 1329 O O . PHE A 1 179 ? 18.088 -16.843 -60.192 1.00 85.50 179 PHE A O 1
ATOM 1336 N N . ILE A 1 180 ? 17.322 -16.457 -58.107 1.00 85.50 180 ILE A N 1
ATOM 1337 C CA . ILE A 1 180 ? 16.448 -17.637 -58.053 1.00 85.50 180 ILE A CA 1
ATOM 1338 C C . ILE A 1 180 ? 15.320 -17.510 -59.086 1.00 85.50 180 ILE A C 1
ATOM 1340 O O . ILE A 1 180 ? 15.093 -18.442 -59.861 1.00 85.50 180 ILE A O 1
ATOM 1344 N N . ILE A 1 181 ? 14.659 -16.349 -59.152 1.00 86.19 181 ILE A N 1
ATOM 1345 C CA . ILE A 1 181 ? 13.590 -16.074 -60.125 1.00 86.19 181 ILE A CA 1
ATOM 1346 C C . ILE A 1 181 ? 14.132 -16.164 -61.558 1.00 86.19 181 ILE A C 1
ATOM 1348 O O . ILE A 1 181 ? 13.566 -16.878 -62.388 1.00 86.19 181 ILE A O 1
ATOM 1352 N N . ALA A 1 182 ? 15.259 -15.510 -61.853 1.00 87.38 182 ALA A N 1
ATOM 1353 C CA . ALA A 1 182 ? 15.879 -15.540 -63.177 1.00 87.38 182 ALA A CA 1
ATOM 1354 C C . ALA A 1 182 ? 16.284 -16.965 -63.594 1.00 87.38 182 ALA A C 1
ATOM 1356 O O . ALA A 1 182 ? 16.036 -17.383 -64.730 1.00 87.38 182 ALA A O 1
ATOM 1357 N N . GLY A 1 183 ? 16.859 -17.738 -62.668 1.00 87.06 183 GLY A N 1
ATOM 1358 C CA . GLY A 1 183 ? 17.211 -19.138 -62.885 1.00 87.06 183 GLY A CA 1
ATOM 1359 C C . GLY A 1 183 ? 15.990 -20.025 -63.145 1.00 87.06 183 GLY A C 1
ATOM 1360 O O . GLY A 1 183 ? 16.013 -20.838 -64.075 1.00 87.06 183 GLY A O 1
ATOM 1361 N N . ALA A 1 184 ? 14.900 -19.832 -62.397 1.00 87.31 184 ALA A N 1
ATOM 1362 C CA . ALA A 1 184 ? 13.644 -20.557 -62.591 1.00 87.31 184 ALA A CA 1
ATOM 1363 C C . ALA A 1 184 ? 13.002 -20.246 -63.954 1.00 87.31 184 ALA A C 1
ATOM 1365 O O . ALA A 1 184 ? 12.641 -21.170 -64.687 1.00 87.31 184 ALA A O 1
ATOM 1366 N N . VAL A 1 185 ? 12.935 -18.968 -64.346 1.00 90.88 185 VAL A N 1
ATOM 1367 C CA . VAL A 1 185 ? 12.397 -18.538 -65.651 1.00 90.88 185 VAL A CA 1
ATOM 1368 C C . VAL A 1 185 ? 13.206 -19.137 -66.804 1.00 90.88 185 VAL A C 1
ATOM 1370 O O . VAL A 1 185 ? 12.634 -19.724 -67.726 1.00 90.88 185 VAL A O 1
ATOM 1373 N N . LEU A 1 186 ? 14.539 -19.072 -66.736 1.00 90.50 186 LEU A N 1
ATOM 1374 C CA . LEU A 1 186 ? 15.415 -19.707 -67.728 1.00 90.50 186 LEU A CA 1
ATOM 1375 C C . LEU A 1 186 ? 15.232 -21.230 -67.773 1.00 90.50 186 LEU A C 1
ATOM 1377 O O . LEU A 1 186 ? 15.281 -21.823 -68.854 1.00 90.50 186 LEU A O 1
ATOM 1381 N N . GLY A 1 187 ? 14.996 -21.863 -66.621 1.00 88.25 187 GLY A N 1
ATOM 1382 C CA . GLY A 1 187 ? 14.667 -23.284 -66.522 1.00 88.25 187 GLY A CA 1
ATOM 1383 C C . GLY A 1 187 ? 13.376 -23.638 -67.265 1.00 88.25 187 GLY A C 1
ATOM 1384 O O . GLY A 1 187 ? 13.373 -24.569 -68.073 1.00 88.25 187 GLY A O 1
ATOM 1385 N N . VAL A 1 188 ? 12.308 -22.860 -67.062 1.00 91.00 188 VAL A N 1
ATOM 1386 C CA . VAL A 1 188 ? 11.017 -23.045 -67.751 1.00 91.00 188 VAL A CA 1
ATOM 1387 C C . VAL A 1 188 ? 11.161 -22.838 -69.259 1.00 91.00 188 VAL A C 1
ATOM 1389 O O . VAL A 1 188 ? 10.693 -23.673 -70.033 1.00 91.00 188 VAL A O 1
ATOM 1392 N N . ILE A 1 189 ? 11.859 -21.787 -69.702 1.00 89.12 189 ILE A N 1
ATOM 1393 C CA . ILE A 1 189 ? 12.116 -21.542 -71.133 1.00 89.12 189 ILE A CA 1
ATOM 1394 C C . ILE A 1 189 ? 12.880 -22.720 -71.752 1.00 89.12 189 ILE A C 1
ATOM 1396 O O . ILE A 1 189 ? 12.498 -23.226 -72.811 1.00 89.12 189 ILE A O 1
ATOM 1400 N N . GLY A 1 190 ? 13.929 -23.201 -71.077 1.00 86.69 190 GLY A N 1
ATOM 1401 C CA . GLY A 1 190 ? 14.690 -24.371 -71.513 1.00 86.69 190 GLY A CA 1
ATOM 1402 C C . GLY A 1 190 ? 13.825 -25.629 -71.625 1.00 86.69 190 GLY A C 1
ATOM 1403 O O . GLY A 1 190 ? 13.922 -26.355 -72.616 1.00 86.69 190 GLY A O 1
ATOM 1404 N N . LEU A 1 191 ? 12.933 -25.858 -70.657 1.00 88.62 191 LEU A N 1
ATOM 1405 C CA . LEU A 1 191 ? 11.991 -26.979 -70.663 1.00 88.62 191 LEU A CA 1
ATOM 1406 C C . LEU A 1 191 ? 11.002 -26.889 -71.835 1.00 88.62 191 LEU A C 1
ATOM 1408 O O . LEU A 1 191 ? 10.784 -27.883 -72.527 1.00 88.62 191 LEU A O 1
ATOM 1412 N N . VAL A 1 192 ? 10.438 -25.707 -72.099 1.00 88.75 192 VAL A N 1
ATOM 1413 C CA . VAL A 1 192 ? 9.511 -25.481 -73.222 1.00 88.75 192 VAL A CA 1
ATOM 1414 C C . VAL A 1 192 ? 10.201 -25.738 -74.561 1.00 88.75 192 VAL A C 1
ATOM 1416 O O . VAL A 1 192 ? 9.639 -26.415 -75.425 1.00 88.75 192 VAL A O 1
ATOM 1419 N N . LEU A 1 193 ? 11.437 -25.262 -74.736 1.00 89.31 193 LEU A N 1
ATOM 1420 C CA . LEU A 1 193 ? 12.220 -25.516 -75.948 1.00 89.31 193 LEU A CA 1
ATOM 1421 C C . LEU A 1 193 ? 12.555 -27.003 -76.117 1.00 89.31 193 LEU A C 1
ATOM 1423 O O . LEU A 1 193 ? 12.440 -27.528 -77.227 1.00 89.31 193 LEU A O 1
ATOM 1427 N N . LEU A 1 194 ? 12.913 -27.698 -75.033 1.00 87.56 194 LEU A N 1
ATOM 1428 C CA . LEU A 1 194 ? 13.172 -29.140 -75.042 1.00 87.56 194 LEU A CA 1
ATOM 1429 C C . LEU A 1 194 ? 11.912 -29.929 -75.427 1.00 87.56 194 LEU A C 1
ATOM 1431 O O . LEU A 1 194 ? 11.955 -30.762 -76.336 1.00 87.56 194 LEU A O 1
ATOM 1435 N N . LEU A 1 195 ? 10.775 -29.637 -74.791 1.00 88.81 195 LEU A N 1
ATOM 1436 C CA . LEU A 1 195 ? 9.490 -30.263 -75.107 1.00 88.81 195 LEU A CA 1
ATOM 1437 C C . LEU A 1 195 ? 9.061 -29.961 -76.548 1.00 88.81 195 LEU A C 1
ATOM 1439 O O . LEU A 1 195 ? 8.611 -30.866 -77.251 1.00 88.81 195 LEU A O 1
ATOM 1443 N N . GLY A 1 196 ? 9.273 -28.734 -77.029 1.00 86.06 196 GLY A N 1
ATOM 1444 C CA . GLY A 1 196 ? 9.035 -28.347 -78.419 1.00 86.06 196 GLY A CA 1
ATOM 1445 C C . GLY A 1 196 ? 9.933 -29.091 -79.417 1.00 86.06 196 GLY A C 1
ATOM 1446 O O . GLY A 1 196 ? 9.460 -29.525 -80.471 1.00 86.06 196 GLY A O 1
ATOM 1447 N N . ALA A 1 197 ? 11.211 -29.299 -79.091 1.00 84.38 197 ALA A N 1
ATOM 1448 C CA . ALA A 1 197 ? 12.138 -30.081 -79.909 1.00 84.38 197 ALA A CA 1
ATOM 1449 C C . ALA A 1 197 ? 11.726 -31.562 -79.973 1.00 84.38 197 ALA A C 1
ATOM 1451 O O . ALA A 1 197 ? 11.646 -32.129 -81.066 1.00 84.38 197 ALA A O 1
ATOM 1452 N N . VAL A 1 198 ? 11.370 -32.164 -78.834 1.00 83.81 198 VAL A N 1
ATOM 1453 C CA . VAL A 1 198 ? 10.854 -33.544 -78.761 1.00 83.81 198 VAL A CA 1
ATOM 1454 C C . VAL A 1 198 ? 9.526 -33.676 -79.509 1.00 83.81 198 VAL A C 1
ATOM 1456 O O . VAL A 1 198 ? 9.327 -34.646 -80.243 1.00 83.81 198 VAL A O 1
ATOM 1459 N N . TYR A 1 199 ? 8.633 -32.692 -79.391 1.00 84.44 199 TYR A N 1
ATOM 1460 C CA . TYR A 1 199 ? 7.373 -32.649 -80.131 1.00 84.44 199 TYR A CA 1
ATOM 1461 C C . TYR A 1 199 ? 7.613 -32.629 -81.647 1.00 84.44 199 TYR A C 1
ATOM 1463 O O . TYR A 1 199 ? 7.034 -33.444 -82.370 1.00 84.44 199 TYR A O 1
ATOM 1471 N N . ARG A 1 200 ? 8.533 -31.778 -82.130 1.00 81.56 200 ARG A N 1
ATOM 1472 C CA . ARG A 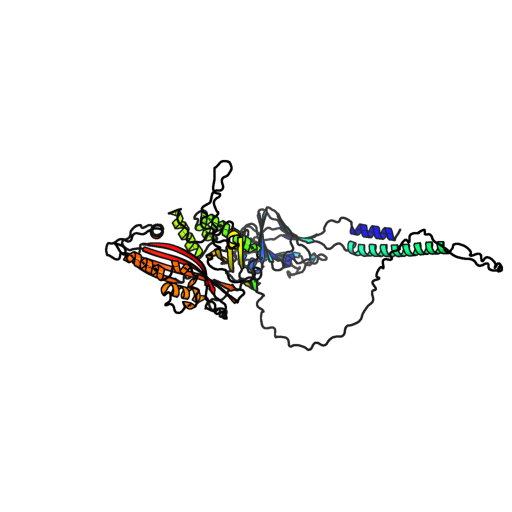1 200 ? 8.921 -31.721 -83.551 1.00 81.56 200 ARG A CA 1
ATOM 1473 C C . ARG A 1 200 ? 9.587 -33.009 -84.033 1.00 81.56 200 ARG A C 1
ATOM 1475 O O . ARG A 1 200 ? 9.322 -33.421 -85.159 1.00 81.56 200 ARG A O 1
ATOM 1482 N N . MET A 1 201 ? 10.413 -33.660 -83.213 1.00 75.81 201 MET A N 1
ATOM 1483 C CA . MET A 1 201 ? 11.010 -34.957 -83.562 1.00 75.81 201 MET A CA 1
ATOM 1484 C C . MET A 1 201 ? 9.953 -36.064 -83.638 1.00 75.81 201 MET A C 1
ATOM 1486 O O . MET A 1 201 ? 9.960 -36.847 -84.586 1.00 75.81 201 MET A O 1
ATOM 1490 N N . ARG A 1 202 ? 8.983 -36.086 -82.714 1.00 70.75 202 ARG A N 1
ATOM 1491 C CA . ARG A 1 202 ? 7.869 -37.049 -82.739 1.00 70.75 202 ARG A CA 1
ATOM 1492 C C . ARG A 1 202 ? 6.897 -36.808 -83.900 1.00 70.75 202 ARG A C 1
ATOM 1494 O O . ARG A 1 202 ? 6.384 -37.770 -84.459 1.00 70.75 202 ARG A O 1
ATOM 1501 N N . HIS A 1 203 ? 6.677 -35.555 -84.304 1.00 62.56 203 HIS A N 1
ATOM 1502 C CA . HIS A 1 203 ? 5.796 -35.206 -85.431 1.00 62.56 203 HIS A CA 1
ATOM 1503 C C . HIS A 1 203 ? 6.475 -35.286 -86.810 1.00 62.56 203 HIS A C 1
ATOM 1505 O O . HIS A 1 203 ? 5.799 -35.167 -87.829 1.00 62.56 203 HIS A O 1
ATOM 1511 N N . LYS A 1 204 ? 7.787 -35.556 -86.873 1.00 57.28 204 LYS A N 1
ATOM 1512 C CA . LYS A 1 204 ? 8.513 -35.861 -88.122 1.00 57.28 204 LYS A CA 1
ATOM 1513 C C . LYS A 1 204 ? 8.597 -37.365 -88.442 1.00 57.28 204 LYS A C 1
ATOM 1515 O O . LYS A 1 204 ? 9.370 -37.772 -89.306 1.00 57.28 204 LYS A O 1
ATOM 1520 N N . GLY A 1 205 ? 7.771 -38.195 -87.805 1.00 48.31 205 GLY A N 1
ATOM 1521 C CA . GLY A 1 205 ? 7.661 -39.623 -88.104 1.00 48.31 205 GLY A CA 1
ATOM 1522 C C . GLY A 1 205 ? 6.712 -39.954 -89.266 1.00 48.31 205 GLY A C 1
ATOM 1523 O O . GLY A 1 205 ? 5.519 -40.133 -89.049 1.00 48.31 205 GLY A O 1
ATOM 1524 N N . GLY A 1 206 ? 7.271 -40.133 -90.470 1.00 61.22 206 GLY A N 1
ATOM 1525 C CA . GLY A 1 206 ? 6.827 -41.139 -91.455 1.00 61.22 206 GLY A CA 1
ATOM 1526 C C . GLY A 1 206 ? 5.784 -40.738 -92.528 1.00 61.22 206 GLY A C 1
ATOM 1527 O O . GLY A 1 206 ? 4.710 -40.232 -92.202 1.00 61.22 206 GLY A O 1
ATOM 1528 N N . PRO A 1 207 ? 6.027 -41.025 -93.830 1.00 54.84 207 PRO A N 1
ATOM 1529 C CA . PRO A 1 207 ? 5.092 -40.730 -94.916 1.00 54.84 207 PRO A CA 1
ATOM 1530 C C . PRO A 1 207 ? 3.844 -41.621 -94.847 1.00 54.84 207 PRO A C 1
ATOM 1532 O O . PRO A 1 207 ? 3.920 -42.847 -94.948 1.00 54.84 207 PRO A O 1
ATOM 1535 N N . LYS A 1 208 ? 2.666 -40.995 -94.758 1.00 54.41 208 LYS A N 1
ATOM 1536 C CA . LYS A 1 208 ? 1.368 -41.660 -94.940 1.00 54.41 208 LYS A CA 1
ATOM 1537 C C . LYS A 1 208 ? 1.223 -42.114 -96.398 1.00 54.41 208 LYS A C 1
ATOM 1539 O O . LYS A 1 208 ? 0.698 -41.383 -97.238 1.00 54.41 208 LYS A O 1
ATOM 1544 N N . ARG A 1 209 ? 1.685 -43.330 -96.708 1.00 51.16 209 ARG A N 1
ATOM 1545 C CA . ARG A 1 209 ? 1.382 -44.009 -97.977 1.00 51.16 209 ARG A CA 1
ATOM 1546 C C . ARG A 1 209 ? -0.123 -44.283 -98.040 1.00 51.16 209 ARG A C 1
ATOM 1548 O O . ARG A 1 209 ? -0.640 -45.150 -97.342 1.00 51.16 209 ARG A O 1
ATOM 1555 N N . ARG A 1 210 ? -0.821 -43.509 -98.876 1.00 45.09 210 ARG A N 1
ATOM 1556 C CA . ARG A 1 210 ? -2.203 -43.770 -99.293 1.00 45.09 210 ARG A CA 1
ATOM 1557 C C . ARG A 1 210 ? -2.231 -45.097 -100.050 1.00 45.09 210 ARG A C 1
ATOM 1559 O O . ARG A 1 210 ? -1.619 -45.204 -101.109 1.00 45.09 210 ARG A O 1
ATOM 1566 N N . MET A 1 211 ? -2.920 -46.097 -99.511 1.00 48.03 211 MET A N 1
ATOM 1567 C CA . MET A 1 211 ? -3.204 -47.320 -100.257 1.00 48.03 211 MET A CA 1
ATOM 1568 C C . MET A 1 211 ? -4.311 -47.068 -101.303 1.00 48.03 211 MET A C 1
ATOM 1570 O O . MET A 1 211 ? -5.249 -46.315 -101.016 1.00 48.03 211 MET A O 1
ATOM 1574 N N . PRO A 1 212 ? -4.222 -47.670 -102.505 1.00 51.22 212 PRO A N 1
ATOM 1575 C CA . PRO A 1 212 ? -5.238 -47.560 -103.551 1.00 51.22 212 PRO A CA 1
ATOM 1576 C C . PRO A 1 212 ? -6.555 -48.267 -103.204 1.00 51.22 212 PRO A C 1
ATOM 1578 O O . PRO A 1 212 ? -6.603 -49.234 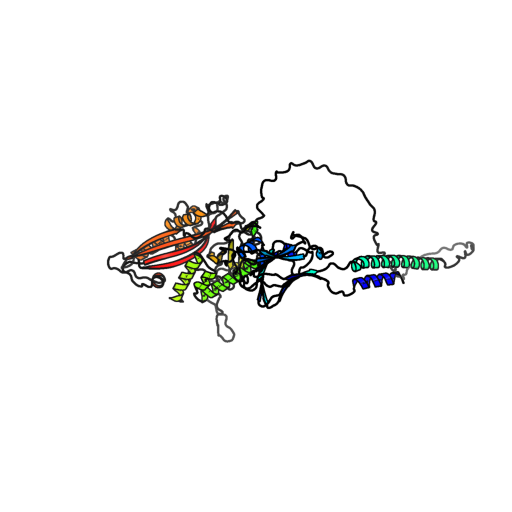-102.448 1.00 51.22 212 PRO A O 1
ATOM 1581 N N . LYS A 1 213 ? -7.635 -47.761 -103.800 1.00 48.28 213 LYS A N 1
ATOM 1582 C CA . LYS A 1 213 ? -9.035 -48.141 -103.581 1.00 48.28 213 LYS A CA 1
ATOM 1583 C C . LYS A 1 213 ? -9.328 -49.515 -104.206 1.00 48.28 213 LYS A C 1
ATOM 1585 O O . LYS A 1 213 ? -9.255 -49.655 -105.422 1.00 48.28 213 LYS A O 1
ATOM 1590 N N . VAL A 1 214 ? -9.681 -50.505 -103.385 1.00 54.88 214 VAL A N 1
ATOM 1591 C CA . VAL A 1 214 ? -10.114 -51.846 -103.830 1.00 54.88 214 VAL A CA 1
ATOM 1592 C C . VAL A 1 214 ? -11.654 -51.876 -103.956 1.00 54.88 214 VAL A C 1
ATOM 1594 O O . VAL A 1 214 ? -12.327 -51.265 -103.118 1.00 54.88 214 VAL A O 1
ATOM 1597 N N . PRO A 1 215 ? -12.246 -52.520 -104.986 1.00 49.44 215 PRO A N 1
ATOM 1598 C CA . PRO A 1 215 ? -13.686 -52.465 -105.250 1.00 49.44 215 PRO A CA 1
ATOM 1599 C C . PRO A 1 215 ? -14.528 -53.331 -104.297 1.00 49.44 215 PRO A C 1
ATOM 1601 O O . PRO A 1 215 ? -14.070 -54.340 -103.763 1.00 49.44 215 PRO A O 1
ATOM 1604 N N . LYS A 1 216 ? -15.794 -52.927 -104.112 1.00 48.91 216 LYS A N 1
ATOM 1605 C CA . LYS A 1 216 ? -16.800 -53.568 -103.245 1.00 48.91 216 LYS A CA 1
ATOM 1606 C C . LYS A 1 216 ? -17.127 -55.003 -103.688 1.00 48.91 216 LYS A C 1
ATOM 1608 O O . LYS A 1 216 ? -17.453 -55.228 -104.849 1.00 48.91 216 LYS A O 1
ATOM 1613 N N . ARG A 1 217 ? -17.177 -55.932 -102.725 1.00 43.56 217 ARG A N 1
ATOM 1614 C CA . ARG A 1 217 ? -17.786 -57.270 -102.850 1.00 43.56 217 ARG A CA 1
ATOM 1615 C C . ARG A 1 217 ? -19.061 -57.334 -101.981 1.00 43.56 217 ARG A C 1
ATOM 1617 O O . ARG A 1 217 ? -19.062 -56.716 -100.915 1.00 43.56 217 ARG A O 1
ATOM 1624 N N . PRO A 1 218 ? -20.150 -57.991 -102.429 1.00 46.62 218 PRO A N 1
ATOM 1625 C CA . PRO A 1 218 ? -21.465 -57.837 -101.812 1.00 46.62 218 PRO A CA 1
ATOM 1626 C C . PRO A 1 218 ? -21.642 -58.611 -100.498 1.00 46.62 218 PRO A C 1
ATOM 1628 O O . PRO A 1 218 ? -20.937 -59.569 -100.194 1.00 46.62 218 PRO A O 1
ATOM 1631 N N . THR A 1 219 ? -22.617 -58.122 -99.735 1.00 44.94 219 THR A N 1
ATOM 1632 C CA . THR A 1 219 ? -23.020 -58.480 -98.371 1.00 44.94 219 THR A CA 1
ATOM 1633 C C . THR A 1 219 ? -23.512 -59.917 -98.196 1.00 44.94 219 THR A C 1
ATOM 1635 O O . THR A 1 219 ? -24.330 -60.382 -98.987 1.00 44.94 219 THR A O 1
ATOM 1638 N N . ILE A 1 220 ? -23.166 -60.535 -97.062 1.00 46.34 220 ILE A N 1
ATOM 1639 C CA . ILE A 1 220 ? -23.925 -61.642 -96.461 1.00 46.34 220 ILE A CA 1
ATOM 1640 C C . ILE A 1 220 ? -24.310 -61.229 -95.034 1.00 46.34 220 ILE A C 1
ATOM 1642 O O . ILE A 1 220 ? -23.478 -60.741 -94.270 1.00 46.34 220 ILE A O 1
ATOM 1646 N N . LYS A 1 221 ? -25.597 -61.380 -94.703 1.00 44.50 221 LYS A N 1
ATOM 1647 C CA . LYS A 1 221 ? -26.171 -61.185 -93.364 1.00 44.50 221 LYS A CA 1
ATOM 1648 C C . LYS A 1 221 ? -25.988 -62.462 -92.536 1.00 44.50 221 LYS A C 1
ATOM 1650 O O . LYS A 1 221 ? -26.384 -63.509 -93.027 1.00 44.50 221 LYS A O 1
ATOM 1655 N N . SER A 1 222 ? -25.554 -62.349 -91.277 1.00 46.16 222 SER A N 1
ATOM 1656 C CA . SER A 1 222 ? -26.171 -63.029 -90.111 1.00 46.16 222 SER A CA 1
ATOM 1657 C C . SER A 1 222 ? -25.396 -62.712 -88.815 1.00 46.16 222 SER A C 1
ATOM 1659 O O . SER A 1 222 ? -24.177 -62.804 -88.809 1.00 46.16 222 SER A O 1
ATOM 1661 N N . VAL A 1 223 ? -26.022 -62.093 -87.804 1.00 40.41 223 VAL A N 1
ATOM 1662 C CA . VAL A 1 223 ? -26.651 -62.667 -86.579 1.00 40.41 223 VAL A CA 1
ATOM 1663 C C . VAL A 1 223 ? -25.693 -62.830 -85.370 1.00 40.41 223 VAL A C 1
ATOM 1665 O O . VAL A 1 223 ? -24.855 -63.714 -85.326 1.00 40.41 223 VAL A O 1
ATOM 1668 N N . ARG A 1 224 ? -25.920 -61.931 -84.392 1.00 38.16 224 ARG A N 1
ATOM 1669 C CA . ARG A 1 224 ? -25.864 -61.980 -82.904 1.00 38.16 224 ARG A CA 1
ATOM 1670 C C . ARG A 1 224 ? -24.781 -62.753 -82.099 1.00 38.16 224 ARG A C 1
ATOM 1672 O O . ARG A 1 224 ? -24.873 -63.960 -81.936 1.00 38.16 224 ARG A O 1
ATOM 1679 N N . SER A 1 225 ? -24.057 -61.935 -81.303 1.00 36.50 225 SER A N 1
ATOM 1680 C CA . SER A 1 225 ? -23.788 -62.001 -79.830 1.00 36.50 225 SER A CA 1
ATOM 1681 C C . SER A 1 225 ? -22.836 -63.075 -79.254 1.00 36.50 225 SER A C 1
ATOM 1683 O O . SER A 1 225 ? -22.668 -64.097 -79.904 1.00 36.50 225 SER A O 1
ATOM 1685 N N . PRO A 1 226 ? -22.339 -62.966 -77.989 1.00 51.34 226 PRO A N 1
ATOM 1686 C CA . PRO A 1 226 ? -22.069 -61.807 -77.104 1.00 51.34 226 PRO A CA 1
ATOM 1687 C C . PRO A 1 226 ? -20.657 -61.818 -76.428 1.00 51.34 226 PRO A C 1
ATOM 1689 O O . PRO A 1 226 ? -19.926 -62.790 -76.520 1.00 51.34 226 PRO A O 1
ATOM 1692 N N . LYS A 1 227 ? -20.340 -60.724 -75.700 1.00 38.69 227 LYS A N 1
ATOM 1693 C CA . LYS A 1 227 ? -19.412 -60.549 -74.541 1.00 38.69 227 LYS A CA 1
ATOM 1694 C C . LYS A 1 227 ? -18.027 -61.242 -74.535 1.00 38.69 227 LYS A C 1
ATOM 1696 O O . LYS A 1 227 ? -17.951 -62.455 -74.444 1.00 38.69 227 LYS A O 1
ATOM 1701 N N . ALA A 1 228 ? -16.961 -60.465 -74.299 1.00 34.34 228 ALA A N 1
ATOM 1702 C CA . ALA A 1 228 ? -16.325 -60.361 -72.970 1.00 34.34 228 ALA A CA 1
ATOM 1703 C C . ALA A 1 228 ? -15.117 -59.401 -72.954 1.00 34.34 228 ALA A C 1
ATOM 1705 O O . ALA A 1 228 ? -14.502 -59.107 -73.973 1.00 34.34 228 ALA A O 1
ATOM 1706 N N . ALA A 1 229 ? -14.860 -58.904 -71.746 1.00 43.16 229 ALA A N 1
ATOM 1707 C CA . ALA A 1 229 ? -13.915 -57.887 -71.310 1.00 43.16 229 ALA A CA 1
ATOM 1708 C C . ALA A 1 229 ? -12.433 -58.157 -71.618 1.00 43.16 229 ALA A C 1
ATOM 1710 O O . ALA A 1 229 ? -11.988 -59.297 -71.555 1.00 43.16 229 ALA A O 1
ATOM 1711 N N . ALA A 1 230 ? -11.650 -57.080 -71.757 1.00 36.62 230 ALA A N 1
ATOM 1712 C CA . ALA A 1 230 ? -10.392 -56.939 -71.018 1.00 36.62 230 ALA A CA 1
ATOM 1713 C C . ALA A 1 230 ? -9.914 -55.477 -71.015 1.00 36.62 230 ALA A C 1
ATOM 1715 O O . ALA A 1 230 ? -9.854 -54.809 -72.044 1.00 36.62 230 ALA A O 1
ATOM 1716 N N . ALA A 1 231 ? -9.603 -55.012 -69.810 1.00 44.56 231 ALA A N 1
ATOM 1717 C CA . ALA A 1 231 ? -9.231 -53.661 -69.428 1.00 44.56 231 ALA A CA 1
ATOM 1718 C C . ALA A 1 231 ? -7.875 -53.198 -69.985 1.00 44.56 231 ALA A C 1
ATOM 1720 O O . ALA A 1 231 ? -6.956 -54.005 -70.123 1.00 44.56 231 ALA A O 1
ATOM 1721 N N . ARG A 1 232 ? -7.710 -51.878 -70.166 1.00 36.88 232 ARG A N 1
ATOM 1722 C CA . ARG A 1 232 ? -6.411 -51.203 -70.009 1.00 36.88 232 ARG A CA 1
ATOM 1723 C C . ARG A 1 232 ? -6.571 -49.816 -69.390 1.00 36.88 232 ARG A C 1
ATOM 1725 O O . ARG A 1 232 ? -7.447 -49.046 -69.765 1.00 36.88 232 ARG A O 1
ATOM 1732 N N . ALA A 1 233 ? -5.695 -49.584 -68.420 1.00 36.94 233 ALA A N 1
ATOM 1733 C CA . ALA A 1 233 ? -5.588 -48.444 -67.531 1.00 36.94 233 ALA A CA 1
ATOM 1734 C C . ALA A 1 233 ? -5.360 -47.114 -68.264 1.00 36.94 233 ALA A C 1
ATOM 1736 O O . ALA A 1 233 ? -4.533 -47.027 -69.172 1.00 36.94 233 ALA A O 1
ATOM 1737 N N . GLY A 1 234 ? -6.075 -46.076 -67.825 1.00 35.41 234 GLY A N 1
ATOM 1738 C CA . GLY A 1 234 ? -5.815 -44.686 -68.181 1.00 35.41 234 GLY A CA 1
ATOM 1739 C C . GLY A 1 234 ? -4.899 -44.041 -67.145 1.00 35.41 234 GLY A C 1
ATOM 1740 O O . GLY A 1 234 ? -5.246 -43.978 -65.969 1.00 35.41 234 GLY A O 1
ATOM 1741 N N . ALA A 1 235 ? -3.737 -43.565 -67.586 1.00 36.28 235 ALA A N 1
ATOM 1742 C CA . ALA A 1 235 ? -2.892 -42.659 -66.820 1.00 36.28 235 ALA A CA 1
ATOM 1743 C C . ALA A 1 235 ? -3.471 -41.238 -66.934 1.00 36.28 235 ALA A C 1
ATOM 1745 O O . ALA A 1 235 ? -3.482 -40.657 -68.020 1.00 36.28 235 ALA A O 1
ATOM 1746 N N . GLY A 1 236 ? -3.994 -40.709 -65.827 1.00 36.59 236 GLY A N 1
ATOM 1747 C CA . GLY A 1 236 ? -4.453 -39.326 -65.715 1.00 36.59 236 GLY A CA 1
ATOM 1748 C C . GLY A 1 236 ? -3.274 -38.372 -65.528 1.00 36.59 236 GLY A C 1
ATOM 1749 O O . GLY A 1 236 ? -2.455 -38.560 -64.634 1.00 36.59 236 GLY A O 1
ATOM 1750 N N . VAL A 1 237 ? -3.191 -37.354 -66.383 1.00 36.09 237 VAL A N 1
ATOM 1751 C CA . VAL A 1 237 ? -2.264 -36.222 -66.259 1.00 36.09 237 VAL A CA 1
ATOM 1752 C C . VAL A 1 237 ? -2.975 -35.124 -65.470 1.00 36.09 237 VAL A C 1
ATOM 1754 O O . VAL A 1 237 ? -4.003 -34.618 -65.913 1.00 36.09 237 VAL A O 1
ATOM 1757 N N . VAL A 1 238 ? -2.431 -34.766 -64.307 1.00 33.38 238 VAL A N 1
ATOM 1758 C CA . VAL A 1 238 ? -2.846 -33.600 -63.513 1.00 33.38 238 VAL A CA 1
ATOM 1759 C C . VAL A 1 238 ? -2.116 -32.373 -64.064 1.00 33.38 238 VAL A C 1
ATOM 1761 O O . VAL A 1 238 ? -0.888 -32.340 -64.089 1.00 33.38 238 VAL A O 1
ATOM 1764 N N . ILE A 1 239 ? -2.868 -31.382 -64.546 1.00 35.81 239 ILE A N 1
ATOM 1765 C CA . ILE A 1 239 ? -2.356 -30.078 -64.990 1.00 35.81 239 ILE A CA 1
ATOM 1766 C C . ILE A 1 239 ? -2.508 -29.110 -63.814 1.00 35.81 239 ILE A C 1
ATOM 1768 O O . ILE A 1 239 ? -3.629 -28.783 -63.434 1.00 35.81 239 ILE A O 1
ATOM 1772 N N . LEU A 1 240 ? -1.389 -28.665 -63.239 1.00 35.53 240 LEU A N 1
ATOM 1773 C CA . LEU A 1 240 ? -1.349 -27.608 -62.229 1.00 35.53 240 LEU A CA 1
ATOM 1774 C C . LEU A 1 240 ? -1.154 -26.261 -62.944 1.00 35.53 240 LEU A C 1
ATOM 1776 O O . LEU A 1 240 ? -0.165 -26.068 -63.651 1.00 35.53 240 LEU A O 1
ATOM 1780 N N . ALA A 1 241 ? -2.125 -25.358 -62.805 1.00 31.52 241 ALA A N 1
ATOM 1781 C CA . ALA A 1 241 ? -2.093 -24.016 -63.375 1.00 31.52 241 ALA A CA 1
ATOM 1782 C C . ALA A 1 241 ? -1.213 -23.090 -62.517 1.00 31.52 241 ALA A C 1
ATOM 1784 O O . ALA A 1 241 ? -1.428 -22.974 -61.314 1.00 31.52 241 ALA A O 1
ATOM 1785 N N . ILE A 1 242 ? -0.239 -22.422 -63.140 1.00 37.91 242 ILE A N 1
ATOM 1786 C CA . ILE A 1 242 ? 0.565 -21.360 -62.522 1.00 37.91 242 ILE A CA 1
ATOM 1787 C C . ILE A 1 242 ? -0.037 -20.019 -62.949 1.00 37.91 242 ILE A C 1
ATOM 1789 O O . ILE A 1 242 ? -0.135 -19.733 -64.143 1.00 37.91 242 ILE A O 1
ATOM 1793 N N . ALA A 1 243 ? -0.460 -19.225 -61.966 1.00 34.09 243 ALA A N 1
ATOM 1794 C CA . ALA A 1 243 ? -0.973 -17.874 -62.145 1.00 34.09 243 ALA A CA 1
ATOM 1795 C C . ALA A 1 243 ? 0.165 -16.906 -62.513 1.00 34.09 243 ALA A C 1
ATOM 1797 O O . ALA A 1 243 ? 1.205 -16.873 -61.858 1.00 34.09 243 ALA A O 1
ATOM 1798 N N . ALA A 1 244 ? -0.045 -16.122 -63.570 1.00 33.81 244 ALA A N 1
ATOM 1799 C CA . ALA A 1 244 ? 0.847 -15.053 -63.996 1.00 33.81 244 ALA A CA 1
ATOM 1800 C C . ALA A 1 244 ? 0.419 -13.733 -63.338 1.00 33.81 244 ALA A C 1
ATOM 1802 O O . ALA A 1 244 ? -0.713 -13.289 -63.520 1.00 33.81 244 ALA A O 1
ATOM 1803 N N . VAL A 1 245 ? 1.331 -13.109 -62.592 1.00 35.22 245 VAL A N 1
ATOM 1804 C CA . VAL A 1 245 ? 1.190 -11.742 -62.074 1.00 35.22 245 VAL A CA 1
ATOM 1805 C C . VAL A 1 245 ? 1.583 -10.769 -63.186 1.00 35.22 245 VAL A C 1
ATOM 1807 O O . VAL A 1 245 ? 2.691 -10.844 -63.716 1.00 35.22 245 VAL A O 1
ATOM 1810 N N . GLY A 1 246 ? 0.664 -9.878 -63.559 1.00 32.50 246 GLY A N 1
ATOM 1811 C CA . GLY A 1 246 ? 0.906 -8.776 -64.488 1.00 32.50 246 GLY A CA 1
ATOM 1812 C C . GLY A 1 246 ? 1.065 -7.454 -63.739 1.00 32.50 246 GLY A C 1
ATOM 1813 O O . GLY A 1 246 ? 0.206 -7.098 -62.939 1.00 32.50 246 GLY A O 1
ATOM 1814 N N . LEU A 1 247 ? 2.148 -6.726 -64.024 1.00 41.25 247 LEU A N 1
ATOM 1815 C CA . LEU A 1 247 ? 2.277 -5.297 -63.722 1.00 41.25 247 LEU A CA 1
ATOM 1816 C C . LEU A 1 247 ? 1.526 -4.472 -64.781 1.00 41.25 247 LEU A C 1
ATOM 1818 O O . LEU A 1 247 ? 1.661 -4.741 -65.976 1.00 41.25 247 LEU A O 1
ATOM 1822 N N . GLY A 1 248 ? 0.811 -3.426 -64.353 1.00 30.61 248 GLY A N 1
ATOM 1823 C CA . GLY A 1 248 ? 0.183 -2.455 -65.253 1.00 30.61 248 GLY A CA 1
ATOM 1824 C C . GLY A 1 248 ? -0.564 -1.318 -64.546 1.00 30.61 248 GLY A C 1
ATOM 1825 O O . GLY A 1 248 ? -1.738 -1.453 -64.239 1.00 30.61 248 GLY A O 1
ATOM 1826 N N . ASN A 1 249 ? 0.170 -0.227 -64.315 1.00 34.09 249 ASN A N 1
ATOM 1827 C CA . ASN A 1 249 ? -0.162 1.193 -64.099 1.00 34.09 249 ASN A CA 1
ATOM 1828 C C . ASN A 1 249 ? -1.615 1.722 -63.988 1.00 34.09 249 ASN A C 1
ATOM 1830 O O . ASN A 1 249 ? -2.457 1.503 -64.851 1.00 34.09 249 ASN A O 1
ATOM 1834 N N . ALA A 1 250 ? -1.736 2.654 -63.028 1.00 37.97 250 ALA A N 1
ATOM 1835 C CA . ALA A 1 250 ? -2.371 3.981 -63.085 1.00 37.97 250 ALA A CA 1
ATOM 1836 C C . ALA A 1 250 ? -3.866 4.098 -63.447 1.00 37.97 250 ALA A C 1
ATOM 1838 O O . ALA A 1 250 ? -4.259 4.106 -64.610 1.00 37.97 250 ALA A O 1
ATOM 1839 N N . GLY A 1 251 ? -4.672 4.383 -62.420 1.00 31.11 251 GLY A N 1
ATOM 1840 C CA . GLY A 1 251 ? -6.018 4.940 -62.533 1.00 31.11 251 GLY A CA 1
ATOM 1841 C C . GLY A 1 251 ? -6.423 5.600 -61.214 1.00 31.11 251 GLY A C 1
ATOM 1842 O O . GLY A 1 251 ? -6.604 4.927 -60.208 1.00 31.11 251 GLY A O 1
ATOM 1843 N N . THR A 1 252 ? -6.509 6.926 -61.223 1.00 42.03 252 THR A N 1
ATOM 1844 C CA . THR A 1 252 ? -6.991 7.816 -60.153 1.00 42.03 252 THR A CA 1
ATOM 1845 C C . THR A 1 252 ? -8.338 7.376 -59.556 1.00 42.03 252 THR A C 1
ATOM 1847 O O . THR A 1 252 ? -9.269 7.170 -60.340 1.00 42.03 252 THR A O 1
ATOM 1850 N N . PRO A 1 253 ? -8.530 7.338 -58.221 1.00 39.50 253 PRO A N 1
ATOM 1851 C CA . PRO A 1 253 ? -9.865 7.324 -57.648 1.00 39.50 253 PRO A CA 1
ATOM 1852 C C . PRO A 1 253 ? -10.369 8.749 -57.399 1.00 39.50 253 PRO A C 1
ATOM 1854 O O . PRO A 1 253 ? -9.640 9.649 -56.982 1.00 39.50 253 PRO A O 1
ATOM 1857 N N . ALA A 1 254 ? -11.649 8.925 -57.709 1.00 31.23 254 ALA A N 1
ATOM 1858 C CA . ALA A 1 254 ? -12.420 10.133 -57.515 1.00 31.23 254 ALA A CA 1
ATOM 1859 C C . ALA A 1 254 ? -12.507 10.517 -56.031 1.00 31.23 254 ALA A C 1
ATOM 1861 O O . ALA A 1 254 ? -12.731 9.679 -55.159 1.00 31.23 254 ALA A O 1
ATOM 1862 N N . ILE A 1 255 ? -12.362 11.814 -55.782 1.00 35.47 255 ILE A N 1
ATOM 1863 C CA . ILE A 1 255 ? -12.516 12.459 -54.484 1.00 35.47 255 ILE A CA 1
ATOM 1864 C C . ILE A 1 255 ? -14.008 12.426 -54.130 1.00 35.47 255 ILE A C 1
ATOM 1866 O O . ILE A 1 255 ? -14.821 13.070 -54.793 1.00 35.47 255 ILE A O 1
ATOM 1870 N N . ALA A 1 256 ? -14.373 11.663 -53.101 1.00 35.81 256 ALA A N 1
ATOM 1871 C CA . ALA A 1 256 ? -15.660 11.808 -52.437 1.00 35.81 256 ALA A CA 1
ATOM 1872 C C . ALA A 1 256 ? -15.590 13.057 -51.548 1.00 35.81 256 ALA A C 1
ATOM 1874 O O . ALA A 1 256 ? -14.732 13.163 -50.675 1.00 35.81 256 ALA A O 1
ATOM 1875 N N . ALA A 1 257 ? -16.457 14.030 -51.819 1.00 35.53 257 ALA A N 1
ATOM 1876 C CA . ALA A 1 257 ? -16.555 15.258 -51.046 1.00 35.53 257 ALA A CA 1
ATOM 1877 C C . ALA A 1 257 ? -17.209 14.971 -49.686 1.00 35.53 257 ALA A C 1
ATOM 1879 O O . ALA A 1 257 ? -18.428 14.826 -49.596 1.00 35.53 257 ALA A O 1
ATOM 1880 N N . SER A 1 258 ? -16.394 14.908 -48.636 1.00 37.06 258 SER A N 1
ATOM 1881 C CA . SER A 1 258 ? -16.843 14.990 -47.247 1.00 37.06 258 SER A CA 1
ATOM 1882 C C . SER A 1 258 ? -17.020 16.464 -46.879 1.00 37.06 258 SER A C 1
ATOM 1884 O O . SER A 1 258 ? -16.085 17.258 -46.963 1.00 37.06 258 SER A O 1
ATOM 1886 N N . THR A 1 259 ? -18.234 16.844 -46.503 1.00 36.62 259 THR A N 1
ATOM 1887 C CA . THR A 1 259 ? -18.568 18.140 -45.896 1.00 36.62 259 THR A CA 1
ATOM 1888 C C . THR A 1 259 ? -17.709 18.414 -44.650 1.00 36.62 259 THR A C 1
ATOM 1890 O O . THR A 1 259 ? -17.526 17.496 -43.851 1.00 36.62 259 THR A O 1
ATOM 1893 N N . PRO A 1 260 ? -17.205 19.647 -44.436 1.00 34.91 260 PRO A N 1
ATOM 1894 C CA . PRO A 1 260 ? -16.414 19.973 -43.254 1.00 34.91 260 PRO A CA 1
ATOM 1895 C C . PRO A 1 260 ? -17.303 19.999 -42.004 1.00 34.91 260 PRO A C 1
ATOM 1897 O O . PRO A 1 260 ? -18.222 20.811 -41.897 1.00 34.91 260 PRO A O 1
ATOM 1900 N N . GLN A 1 261 ? -17.019 19.108 -41.057 1.00 31.05 261 GLN A N 1
ATOM 1901 C CA . GLN A 1 261 ? -17.503 19.204 -39.682 1.00 31.05 261 GLN A CA 1
ATOM 1902 C C . GLN A 1 261 ? -16.592 20.198 -38.934 1.00 31.05 261 GLN A C 1
ATOM 1904 O O . GLN A 1 261 ? -15.374 20.125 -39.113 1.00 31.05 261 GLN A O 1
ATOM 1909 N N . PRO A 1 262 ? -17.129 21.162 -38.162 1.00 35.94 262 PRO A N 1
ATOM 1910 C CA . PRO A 1 262 ? -16.311 22.182 -37.518 1.00 35.94 262 PRO A CA 1
ATOM 1911 C C . PRO A 1 262 ? -15.337 21.562 -36.511 1.00 35.94 262 PRO A C 1
ATOM 1913 O O . PRO A 1 262 ? -15.729 20.804 -35.626 1.00 35.94 262 PRO A O 1
ATOM 1916 N N . THR A 1 263 ? -14.067 21.925 -36.673 1.00 35.06 263 THR A N 1
ATOM 1917 C CA . THR A 1 263 ? -12.956 21.723 -35.743 1.00 35.06 263 THR A CA 1
ATOM 1918 C C . THR A 1 263 ? -13.338 22.192 -34.334 1.00 35.06 263 THR A C 1
ATOM 1920 O O . THR A 1 263 ? -13.654 23.376 -34.179 1.00 35.06 263 THR A O 1
ATOM 1923 N N . PRO A 1 264 ? -13.292 21.341 -33.292 1.00 36.88 264 PRO A N 1
ATOM 1924 C CA . PRO A 1 264 ? -13.230 21.844 -31.932 1.00 36.88 264 PRO A CA 1
ATOM 1925 C C . PRO A 1 264 ? -11.866 22.509 -31.709 1.00 36.88 264 PRO A C 1
ATOM 1927 O O . PRO A 1 264 ? -10.809 21.948 -31.986 1.00 36.88 264 PRO A O 1
ATOM 1930 N N . THR A 1 265 ? -11.936 23.754 -31.255 1.00 30.83 265 THR A N 1
ATOM 1931 C CA . THR A 1 265 ? -10.861 24.586 -30.716 1.00 30.83 265 THR A CA 1
ATOM 1932 C C . THR A 1 265 ? -9.874 23.779 -29.852 1.00 30.83 265 THR A C 1
ATOM 1934 O O . THR A 1 265 ? -10.329 23.094 -28.936 1.00 30.83 265 THR A O 1
ATOM 1937 N N . PRO A 1 266 ? -8.545 23.876 -30.064 1.00 42.19 266 PRO A N 1
ATOM 1938 C CA . PRO A 1 266 ? -7.567 23.296 -29.150 1.00 42.19 266 PRO A CA 1
ATOM 1939 C C . PRO A 1 266 ? -7.592 24.108 -27.855 1.00 42.19 266 PRO A C 1
ATOM 1941 O O . PRO A 1 266 ? -7.209 25.278 -27.821 1.00 42.19 266 PRO A O 1
ATOM 1944 N N . GLY A 1 267 ? -8.141 23.508 -26.808 1.00 41.19 267 GLY A N 1
ATOM 1945 C CA . GLY A 1 267 ? -8.409 24.196 -25.553 1.00 41.19 267 GLY A CA 1
ATOM 1946 C C . GLY A 1 267 ? -8.966 23.265 -24.488 1.00 41.19 267 GLY A C 1
ATOM 1947 O O . GLY A 1 267 ? -9.941 23.612 -23.836 1.00 41.19 267 GLY A O 1
ATOM 1948 N N . ALA A 1 268 ? -8.375 22.083 -24.350 1.00 33.78 268 ALA A N 1
ATOM 1949 C CA . ALA A 1 268 ? -8.415 21.269 -23.145 1.00 33.78 268 ALA A CA 1
ATOM 1950 C C . ALA A 1 268 ? -7.249 20.285 -23.252 1.00 33.78 268 ALA A C 1
ATOM 1952 O O . ALA A 1 268 ? -7.172 19.527 -24.215 1.00 33.78 268 ALA A O 1
ATOM 1953 N N . THR A 1 269 ? -6.320 20.333 -22.303 1.00 34.75 269 THR A N 1
ATOM 1954 C CA . THR A 1 269 ? -5.455 19.190 -22.015 1.00 34.75 269 THR A CA 1
ATOM 1955 C C . THR A 1 269 ? -6.395 18.030 -21.700 1.00 34.75 269 THR A C 1
ATOM 1957 O O . THR A 1 269 ? -7.101 18.086 -20.693 1.00 34.75 269 THR A O 1
ATOM 1960 N N . GLU A 1 270 ? -6.493 17.039 -22.588 1.00 35.75 270 GLU A N 1
ATOM 1961 C CA . GLU A 1 270 ? -7.116 15.766 -22.229 1.00 35.75 270 GLU A CA 1
ATOM 1962 C C . GLU A 1 270 ? -6.339 15.223 -21.023 1.00 35.75 270 GLU A C 1
ATOM 1964 O O . GLU A 1 270 ? -5.106 15.173 -21.079 1.00 35.75 270 GLU A O 1
ATOM 1969 N N . PRO A 1 271 ? -7.005 14.869 -19.910 1.00 45.28 271 PRO A N 1
ATOM 1970 C CA . PRO A 1 271 ? -6.354 14.081 -18.879 1.00 45.28 271 PRO A CA 1
ATOM 1971 C C . PRO A 1 271 ? -5.825 12.821 -19.563 1.00 45.28 271 PRO A C 1
ATOM 1973 O O . PRO A 1 271 ? -6.604 12.108 -20.199 1.00 45.28 271 PRO A O 1
ATOM 1976 N N . GLY A 1 272 ? -4.513 12.581 -19.491 1.00 58.41 272 GLY A N 1
ATOM 1977 C CA . GLY A 1 272 ? -3.930 11.340 -19.994 1.00 58.41 272 GLY A CA 1
ATOM 1978 C C . GLY A 1 272 ? -4.715 10.150 -19.444 1.00 58.41 272 GLY A C 1
ATOM 1979 O O . GLY A 1 272 ? -5.166 10.193 -18.295 1.00 58.41 272 GLY A O 1
ATOM 1980 N N . ALA A 1 273 ? -4.932 9.127 -20.274 1.00 72.19 273 ALA A N 1
ATOM 1981 C CA . ALA A 1 273 ? -5.694 7.948 -19.881 1.00 72.19 273 ALA A CA 1
ATOM 1982 C C . ALA A 1 273 ? -5.166 7.410 -18.541 1.00 72.19 273 ALA A C 1
ATOM 1984 O O . ALA A 1 273 ? -3.957 7.233 -18.368 1.00 72.19 273 ALA A O 1
ATOM 1985 N N . ALA A 1 274 ? -6.066 7.226 -17.575 1.00 84.19 274 ALA A N 1
ATOM 1986 C CA . ALA A 1 274 ? -5.702 6.671 -16.284 1.00 84.19 274 ALA A CA 1
ATOM 1987 C C . ALA A 1 274 ? -5.321 5.197 -16.471 1.00 84.19 274 ALA A C 1
ATOM 1989 O O . ALA A 1 274 ? -6.035 4.454 -17.142 1.00 84.19 274 ALA A O 1
ATOM 1990 N N . ILE A 1 275 ? -4.188 4.801 -15.902 1.00 89.25 275 ILE A N 1
ATOM 1991 C CA . ILE A 1 275 ? -3.627 3.450 -15.994 1.00 89.25 275 ILE A CA 1
ATOM 1992 C C . ILE A 1 275 ? -3.461 2.872 -14.588 1.00 89.25 275 ILE A C 1
ATOM 1994 O O . ILE A 1 275 ? -3.318 3.645 -13.632 1.00 89.25 275 ILE A O 1
ATOM 1998 N N . PRO A 1 276 ? -3.442 1.540 -14.417 1.00 92.56 276 PRO A N 1
ATOM 1999 C CA . PRO A 1 276 ? -3.128 0.950 -13.124 1.00 92.56 276 PRO A CA 1
ATOM 2000 C C . PRO A 1 276 ? -1.743 1.404 -12.641 1.00 92.56 276 PRO A C 1
ATOM 2002 O O . PRO A 1 276 ? -0.774 1.531 -13.394 1.00 92.56 276 PRO A O 1
ATOM 2005 N N . ALA A 1 277 ? -1.638 1.674 -11.345 1.00 92.00 277 ALA A N 1
ATOM 2006 C CA . ALA A 1 277 ? -0.397 2.097 -10.716 1.00 92.00 277 ALA A CA 1
ATOM 2007 C C . ALA A 1 277 ? 0.640 0.971 -10.643 1.00 92.00 277 ALA A C 1
ATOM 2009 O O . ALA A 1 277 ? 1.825 1.286 -10.554 1.00 92.00 277 ALA A O 1
ATOM 2010 N N . LEU A 1 278 ? 0.209 -0.295 -10.684 1.00 93.56 278 LEU A N 1
ATOM 2011 C CA . LEU A 1 278 ? 1.068 -1.473 -10.590 1.00 93.56 278 LEU A CA 1
ATOM 2012 C C . LEU A 1 278 ? 0.706 -2.516 -11.651 1.00 93.56 278 LEU A C 1
ATOM 2014 O O . LEU A 1 278 ? -0.469 -2.688 -11.972 1.00 93.56 278 LEU A O 1
ATOM 2018 N N . ASP A 1 279 ? 1.717 -3.249 -12.115 1.00 91.31 279 ASP A N 1
ATOM 2019 C CA . ASP A 1 279 ? 1.565 -4.441 -12.961 1.00 91.31 279 ASP A CA 1
ATOM 2020 C C . ASP A 1 279 ? 1.246 -5.696 -12.124 1.00 91.31 279 ASP A C 1
ATOM 2022 O O . ASP A 1 279 ? 1.598 -5.780 -10.944 1.00 91.31 279 ASP A O 1
ATOM 2026 N N . GLU A 1 280 ? 0.640 -6.720 -12.731 1.00 92.06 280 GLU A N 1
ATOM 2027 C CA . GLU A 1 280 ? 0.304 -7.969 -12.033 1.00 92.06 280 GLU A CA 1
ATOM 2028 C C . GLU A 1 280 ? 1.545 -8.666 -11.444 1.00 92.06 280 GLU A C 1
ATOM 2030 O O . GLU A 1 280 ? 1.515 -9.157 -10.308 1.00 92.06 280 GLU A O 1
ATOM 2035 N N . ARG A 1 281 ? 2.674 -8.669 -12.171 1.00 91.62 281 ARG A N 1
ATOM 2036 C CA . ARG A 1 281 ? 3.929 -9.264 -11.678 1.00 91.62 281 ARG A CA 1
ATOM 2037 C C . ARG A 1 281 ? 4.449 -8.520 -10.454 1.00 91.62 281 ARG A C 1
ATOM 2039 O O . ARG A 1 281 ? 4.879 -9.141 -9.480 1.00 91.62 281 ARG A O 1
ATOM 2046 N N . GLN A 1 282 ? 4.355 -7.194 -10.486 1.00 94.75 282 GLN A N 1
ATOM 2047 C CA . GLN A 1 282 ? 4.740 -6.331 -9.378 1.00 94.75 282 GLN A CA 1
ATOM 2048 C C . GLN A 1 282 ? 3.858 -6.585 -8.148 1.00 94.75 282 GLN A C 1
ATOM 2050 O O . GLN A 1 282 ? 4.385 -6.762 -7.049 1.00 94.75 282 GLN A O 1
ATOM 2055 N N . ILE A 1 283 ? 2.537 -6.679 -8.329 1.00 96.81 283 ILE A N 1
ATOM 2056 C CA . ILE A 1 283 ? 1.579 -6.966 -7.251 1.00 96.81 283 ILE A CA 1
ATOM 2057 C C . ILE A 1 283 ? 1.887 -8.308 -6.586 1.00 96.81 283 ILE A C 1
ATOM 2059 O O . ILE A 1 283 ? 1.962 -8.373 -5.358 1.00 96.81 283 ILE A O 1
ATOM 2063 N N . ARG A 1 284 ? 2.114 -9.366 -7.373 1.00 95.06 284 ARG A N 1
ATOM 2064 C CA . ARG A 1 284 ? 2.436 -10.703 -6.849 1.00 95.06 284 ARG A CA 1
ATOM 2065 C C . ARG A 1 284 ? 3.695 -10.682 -5.984 1.00 95.06 284 ARG A C 1
ATOM 2067 O O . ARG A 1 284 ? 3.680 -11.186 -4.864 1.00 95.06 284 ARG A O 1
ATOM 2074 N N . ARG A 1 285 ? 4.747 -10.018 -6.463 1.00 95.25 285 ARG A N 1
ATOM 2075 C CA . ARG A 1 285 ? 6.011 -9.851 -5.734 1.00 95.25 285 ARG A CA 1
ATOM 2076 C C . ARG A 1 285 ? 5.844 -9.052 -4.439 1.00 95.25 285 ARG A C 1
ATOM 2078 O O . ARG A 1 285 ? 6.446 -9.392 -3.421 1.00 95.25 285 ARG A O 1
ATOM 2085 N N . ILE A 1 286 ? 5.044 -7.984 -4.460 1.00 96.88 286 ILE A N 1
ATOM 2086 C CA . ILE A 1 286 ? 4.732 -7.197 -3.257 1.00 96.88 286 ILE A CA 1
ATOM 2087 C C . ILE A 1 286 ? 3.961 -8.057 -2.254 1.00 96.88 286 ILE A C 1
ATOM 2089 O O . ILE A 1 286 ? 4.342 -8.098 -1.085 1.00 96.88 286 ILE A O 1
ATOM 2093 N N . PHE A 1 287 ? 2.927 -8.772 -2.705 1.00 97.19 287 PHE A N 1
ATOM 2094 C CA . PHE A 1 287 ? 2.123 -9.653 -1.86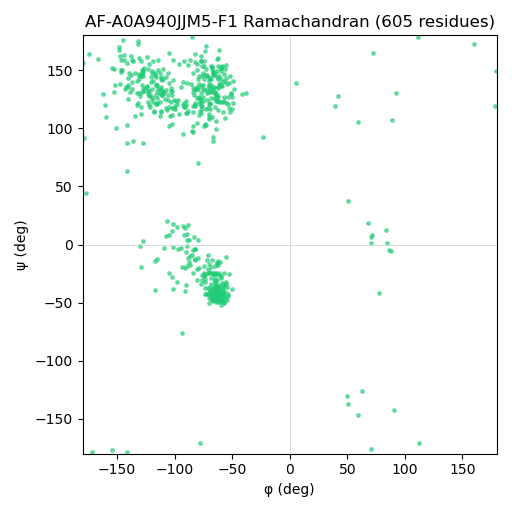0 1.00 97.19 287 PHE A CA 1
ATOM 2095 C C . PHE A 1 287 ? 2.978 -10.724 -1.175 1.00 97.19 287 PHE A C 1
ATOM 2097 O O . PHE A 1 287 ? 2.903 -10.856 0.044 1.00 97.19 287 PHE A O 1
ATOM 2104 N N . GLU A 1 288 ? 3.830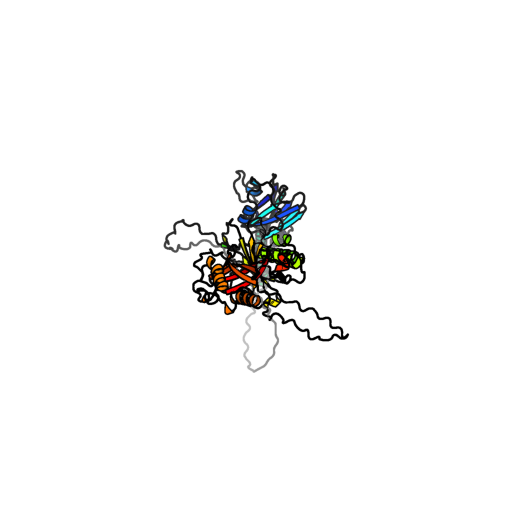 -11.428 -1.924 1.00 95.88 288 GLU A N 1
ATOM 2105 C CA . GLU A 1 288 ? 4.731 -12.450 -1.373 1.00 95.88 288 GLU A CA 1
ATOM 2106 C C . GLU A 1 288 ? 5.662 -11.861 -0.308 1.00 95.88 288 GLU A C 1
ATOM 2108 O O . GLU A 1 288 ? 5.717 -12.364 0.812 1.00 95.88 288 GLU A O 1
ATOM 2113 N N . ARG A 1 289 ? 6.316 -10.726 -0.589 1.00 95.88 289 ARG A N 1
ATOM 2114 C CA . ARG A 1 289 ? 7.206 -10.076 0.390 1.00 95.88 289 ARG A CA 1
ATOM 2115 C C . ARG A 1 289 ? 6.474 -9.604 1.639 1.00 95.88 289 ARG A C 1
ATOM 2117 O O . ARG A 1 289 ? 7.011 -9.735 2.739 1.00 95.88 289 ARG A O 1
ATOM 2124 N N . VAL A 1 290 ? 5.279 -9.038 1.483 1.00 97.62 290 VAL A N 1
ATOM 2125 C CA . VAL A 1 290 ? 4.439 -8.594 2.603 1.00 97.62 290 VAL A CA 1
ATOM 2126 C C . VAL A 1 290 ? 4.018 -9.793 3.448 1.00 97.62 290 VAL A C 1
ATOM 2128 O O . VAL A 1 290 ? 4.228 -9.767 4.660 1.00 97.62 290 VAL A O 1
ATOM 2131 N N . ARG A 1 291 ? 3.496 -10.854 2.821 1.00 97.06 291 ARG A N 1
ATOM 2132 C CA . ARG A 1 291 ? 3.083 -12.093 3.491 1.00 97.06 291 ARG A CA 1
ATOM 2133 C C . ARG A 1 291 ? 4.239 -12.716 4.266 1.00 97.06 291 ARG A C 1
ATOM 2135 O O . ARG A 1 291 ? 4.074 -12.985 5.452 1.00 97.06 291 ARG A O 1
ATOM 2142 N N . ASP A 1 292 ? 5.392 -12.892 3.629 1.00 97.06 292 ASP A N 1
ATOM 2143 C CA . ASP A 1 292 ? 6.541 -13.580 4.222 1.00 97.06 292 ASP A CA 1
ATOM 2144 C C . ASP A 1 292 ? 7.161 -12.755 5.366 1.00 97.06 292 ASP A C 1
ATOM 2146 O O . ASP A 1 292 ? 7.500 -13.290 6.426 1.00 97.06 292 ASP A O 1
ATOM 2150 N N . THR A 1 293 ? 7.257 -11.429 5.198 1.00 97.75 293 THR A N 1
ATOM 2151 C CA . THR A 1 293 ? 7.774 -10.530 6.248 1.00 97.75 293 THR A CA 1
ATOM 2152 C C . THR A 1 293 ? 6.833 -10.480 7.448 1.00 97.75 293 THR A C 1
ATOM 2154 O O . THR A 1 293 ? 7.287 -10.577 8.587 1.00 97.75 293 THR A O 1
ATOM 2157 N N . ILE A 1 294 ? 5.523 -10.341 7.210 1.00 97.56 294 ILE A N 1
ATOM 2158 C CA . ILE A 1 294 ? 4.521 -10.320 8.281 1.00 97.56 294 ILE A CA 1
ATOM 2159 C C . ILE A 1 294 ? 4.440 -11.687 8.959 1.00 97.56 294 ILE A C 1
ATOM 2161 O O . ILE A 1 294 ? 4.389 -11.721 10.180 1.00 97.56 294 ILE A O 1
ATOM 2165 N N . GLY A 1 295 ? 4.508 -12.791 8.210 1.00 96.50 295 GLY A N 1
ATOM 2166 C CA . GLY A 1 295 ? 4.559 -14.145 8.764 1.00 96.50 295 GLY A CA 1
ATOM 2167 C C . GLY A 1 295 ? 5.764 -14.337 9.686 1.00 96.50 295 GLY A C 1
ATOM 2168 O O . GLY A 1 295 ? 5.603 -14.735 10.837 1.00 96.50 295 GLY A O 1
ATOM 2169 N N . THR A 1 296 ? 6.956 -13.933 9.236 1.00 97.62 296 THR A N 1
ATOM 2170 C CA . THR A 1 296 ? 8.180 -13.970 10.057 1.00 97.62 296 THR A CA 1
ATOM 2171 C C . THR A 1 296 ? 8.049 -13.094 11.310 1.00 97.62 296 THR A C 1
ATOM 2173 O O . THR A 1 296 ? 8.452 -13.490 12.405 1.00 97.62 296 THR A O 1
ATOM 2176 N N . ALA A 1 297 ? 7.457 -11.904 11.175 1.00 97.56 297 ALA A N 1
ATOM 2177 C CA . ALA A 1 297 ? 7.208 -11.012 12.302 1.00 97.56 297 ALA A CA 1
ATOM 2178 C C . ALA A 1 297 ? 6.180 -11.592 13.288 1.00 97.56 297 ALA A C 1
ATOM 2180 O O . ALA A 1 297 ? 6.368 -11.480 14.499 1.00 97.56 297 ALA A O 1
ATOM 2181 N N . ASP A 1 298 ? 5.121 -12.228 12.783 1.00 95.81 298 ASP A N 1
ATOM 2182 C CA . ASP A 1 298 ? 4.070 -12.864 13.574 1.00 95.81 298 ASP A CA 1
ATOM 2183 C C . ASP A 1 298 ? 4.631 -14.058 14.367 1.00 95.81 298 ASP A C 1
ATOM 2185 O O . ASP A 1 298 ? 4.322 -14.188 15.552 1.00 95.81 298 ASP A O 1
ATOM 2189 N N . GLU A 1 299 ? 5.491 -14.883 13.759 1.00 94.44 299 GLU A N 1
ATOM 2190 C CA . GLU A 1 299 ? 6.188 -15.996 14.423 1.00 94.44 299 GLU A CA 1
ATOM 2191 C C . GLU A 1 299 ? 7.158 -15.510 15.510 1.00 94.44 299 GLU A C 1
ATOM 2193 O O . GLU A 1 299 ? 7.254 -16.108 16.586 1.00 94.44 299 GLU A O 1
ATOM 2198 N N . GLY A 1 300 ? 7.867 -14.409 15.244 1.00 95.56 300 GLY A N 1
ATOM 2199 C CA . GLY A 1 300 ? 8.849 -13.825 16.157 1.00 95.56 300 GLY A CA 1
ATOM 2200 C C . GLY A 1 300 ? 8.280 -12.875 17.216 1.00 95.56 300 GLY A C 1
ATOM 2201 O O . GLY A 1 300 ? 9.023 -12.475 18.113 1.00 95.56 300 GLY A O 1
ATOM 2202 N N . ASN A 1 301 ? 6.999 -12.493 17.134 1.00 96.44 301 ASN A N 1
ATOM 2203 C CA . ASN A 1 301 ? 6.441 -11.326 17.840 1.00 96.44 301 ASN A CA 1
ATOM 2204 C C . ASN A 1 301 ? 7.279 -10.044 17.625 1.00 96.44 301 ASN A C 1
ATOM 2206 O O . ASN A 1 301 ? 7.461 -9.240 18.544 1.00 96.44 301 ASN A O 1
ATOM 2210 N N . ASP A 1 302 ? 7.818 -9.861 16.417 1.00 97.56 302 ASP A N 1
ATOM 2211 C CA . ASP A 1 302 ? 8.751 -8.782 16.091 1.00 97.56 302 ASP A CA 1
ATOM 2212 C C . ASP A 1 302 ? 8.013 -7.552 15.542 1.00 97.56 302 ASP A C 1
ATOM 2214 O O . ASP A 1 302 ? 7.715 -7.434 14.350 1.00 97.56 302 ASP A O 1
ATOM 2218 N N . ALA A 1 303 ? 7.725 -6.602 16.435 1.00 97.06 303 ALA A N 1
ATOM 2219 C CA . ALA A 1 303 ? 7.052 -5.353 16.078 1.00 97.06 303 ALA A CA 1
ATOM 2220 C C . ALA A 1 303 ? 7.889 -4.476 15.132 1.00 97.06 303 ALA A C 1
ATOM 2222 O O . ALA A 1 303 ? 7.324 -3.757 14.308 1.00 97.06 303 ALA A O 1
ATOM 2223 N N . ALA A 1 304 ? 9.222 -4.534 15.229 1.00 98.12 304 ALA A N 1
ATOM 2224 C CA . ALA A 1 304 ? 10.101 -3.741 14.377 1.00 98.12 304 ALA A CA 1
ATOM 2225 C C . ALA A 1 304 ? 10.103 -4.290 12.947 1.00 98.12 304 ALA A C 1
ATOM 2227 O O . ALA A 1 304 ? 9.984 -3.513 12.001 1.00 98.12 304 ALA A O 1
ATOM 2228 N N . LEU A 1 305 ? 10.154 -5.618 12.793 1.00 98.31 305 LEU A N 1
ATOM 2229 C CA . LEU A 1 305 ? 10.017 -6.269 11.492 1.00 98.31 305 LEU A CA 1
ATOM 2230 C C . LEU A 1 305 ? 8.626 -6.024 10.894 1.00 98.31 305 LEU A C 1
ATOM 2232 O O . LEU A 1 305 ? 8.532 -5.655 9.724 1.00 98.31 305 LEU A O 1
ATOM 2236 N N . ALA A 1 306 ? 7.554 -6.129 11.687 1.00 97.88 306 ALA A N 1
ATOM 2237 C CA . ALA A 1 306 ? 6.204 -5.813 11.214 1.00 97.88 306 ALA A CA 1
ATOM 2238 C C . ALA A 1 306 ? 6.085 -4.362 10.719 1.00 97.88 306 ALA A C 1
ATOM 2240 O O . ALA A 1 306 ? 5.530 -4.137 9.647 1.00 97.88 306 ALA A O 1
ATOM 2241 N N . ALA A 1 307 ? 6.670 -3.385 11.421 1.00 98.19 307 ALA A N 1
ATOM 2242 C CA . ALA A 1 307 ? 6.630 -1.967 11.038 1.00 98.19 307 ALA A CA 1
ATOM 2243 C C . ALA A 1 307 ? 7.310 -1.649 9.687 1.00 98.19 307 ALA A C 1
ATOM 2245 O O . ALA A 1 307 ? 7.108 -0.567 9.119 1.00 98.19 307 ALA A O 1
ATOM 2246 N N . THR A 1 308 ? 8.101 -2.583 9.141 1.00 97.94 308 THR A N 1
ATOM 2247 C CA . THR A 1 308 ? 8.659 -2.462 7.784 1.00 97.94 308 THR A CA 1
ATOM 2248 C C . THR A 1 308 ? 7.606 -2.671 6.691 1.00 97.94 308 THR A C 1
ATOM 2250 O O . THR A 1 308 ? 7.759 -2.129 5.598 1.00 97.94 308 THR A O 1
ATOM 2253 N N . ARG A 1 309 ? 6.525 -3.412 6.985 1.00 98.00 309 ARG A N 1
ATOM 2254 C CA . ARG A 1 309 ? 5.469 -3.812 6.032 1.00 98.00 309 ARG A CA 1
ATOM 2255 C C . ARG A 1 309 ? 4.044 -3.539 6.511 1.00 98.00 309 ARG A C 1
ATOM 2257 O O . ARG A 1 309 ? 3.104 -3.802 5.769 1.00 98.00 309 ARG A O 1
ATOM 2264 N N . VAL A 1 310 ? 3.864 -3.009 7.713 1.00 98.19 310 VAL A N 1
ATOM 2265 C CA . VAL A 1 310 ? 2.565 -2.689 8.315 1.00 98.19 310 VAL A CA 1
ATOM 2266 C C . VAL A 1 310 ? 2.640 -1.281 8.894 1.00 98.19 310 VAL A C 1
ATOM 2268 O O . VAL A 1 310 ? 3.665 -0.900 9.459 1.00 98.19 310 VAL A O 1
ATOM 2271 N N . ASP A 1 311 ? 1.567 -0.513 8.749 1.00 97.38 311 ASP A N 1
ATOM 2272 C CA . ASP A 1 311 ? 1.427 0.832 9.306 1.00 97.38 311 ASP A CA 1
ATOM 2273 C C . ASP A 1 311 ? -0.004 1.059 9.828 1.00 97.38 311 ASP A C 1
ATOM 2275 O O . ASP A 1 311 ? -0.848 0.159 9.788 1.00 97.38 311 ASP A O 1
ATOM 2279 N N . GLY A 1 312 ? -0.276 2.256 10.341 1.00 95.69 312 GLY A N 1
ATOM 2280 C CA . GLY A 1 312 ? -1.616 2.696 10.713 1.00 95.69 312 GLY A CA 1
ATOM 2281 C C . GLY A 1 312 ? -2.288 1.801 11.767 1.00 95.69 312 GLY A C 1
ATOM 2282 O O . GLY A 1 312 ? -1.617 1.266 12.659 1.00 95.69 312 GLY A O 1
ATOM 2283 N N . PRO A 1 313 ? -3.624 1.634 11.711 1.00 96.44 313 PRO A N 1
ATOM 2284 C CA . PRO A 1 313 ? -4.352 0.859 12.713 1.00 96.44 313 PRO A CA 1
ATOM 2285 C C . PRO A 1 313 ? -4.002 -0.639 12.688 1.00 96.44 313 PRO A C 1
ATOM 2287 O O . PRO A 1 313 ? -4.098 -1.296 13.728 1.00 96.44 313 PRO A O 1
ATOM 2290 N N . ALA A 1 314 ? -3.551 -1.181 11.550 1.00 97.50 314 ALA A N 1
ATOM 2291 C CA . ALA A 1 314 ? -3.051 -2.553 11.476 1.00 97.50 314 ALA A CA 1
ATOM 2292 C C . ALA A 1 314 ? -1.784 -2.750 12.325 1.00 97.50 314 ALA A C 1
ATOM 2294 O O . ALA A 1 314 ? -1.680 -3.744 13.052 1.00 97.50 314 ALA A O 1
ATOM 2295 N N . LEU A 1 315 ? -0.849 -1.791 12.290 1.00 97.62 315 LEU A N 1
ATOM 2296 C CA . LEU A 1 315 ? 0.377 -1.851 13.090 1.00 97.62 315 LEU A CA 1
ATOM 2297 C C . LEU A 1 315 ? 0.089 -1.672 14.584 1.00 97.62 315 LEU A C 1
ATOM 2299 O O . LEU A 1 315 ? 0.693 -2.371 15.400 1.00 97.62 315 LEU A O 1
ATOM 2303 N N . GLU A 1 316 ? -0.837 -0.776 14.948 1.00 96.62 316 GLU A N 1
ATOM 2304 C CA . GLU A 1 316 ? -1.271 -0.605 16.343 1.00 96.62 316 GLU A CA 1
ATOM 2305 C C . GLU A 1 316 ? -1.789 -1.925 16.928 1.00 96.62 316 GLU A C 1
ATOM 2307 O O . GLU A 1 316 ? -1.379 -2.320 18.023 1.00 96.62 316 GLU A O 1
ATOM 2312 N N . LEU A 1 317 ? -2.644 -2.633 16.180 1.00 96.88 317 LEU A N 1
ATOM 2313 C CA . LEU A 1 317 ? -3.225 -3.898 16.621 1.00 96.88 317 LEU A CA 1
ATOM 2314 C C . LEU A 1 317 ? -2.170 -5.008 16.725 1.00 96.88 317 LEU A C 1
ATOM 2316 O O . LEU A 1 317 ? -2.068 -5.651 17.768 1.00 96.88 317 LEU A O 1
ATOM 2320 N N . LYS A 1 318 ? -1.323 -5.177 15.698 1.00 97.19 318 LYS A N 1
ATOM 2321 C CA . LYS A 1 318 ? -0.245 -6.183 15.721 1.00 97.19 318 LYS A CA 1
ATOM 2322 C C . LYS A 1 318 ? 0.761 -5.936 16.842 1.00 97.19 318 LYS A C 1
ATOM 2324 O O . LYS A 1 318 ? 1.152 -6.871 17.532 1.00 97.19 318 LYS A O 1
ATOM 2329 N N . THR A 1 319 ? 1.150 -4.683 17.074 1.00 97.69 319 THR A N 1
ATOM 2330 C CA . THR A 1 319 ? 2.089 -4.340 18.154 1.00 97.69 319 THR A CA 1
ATOM 2331 C C . THR A 1 319 ? 1.522 -4.717 19.523 1.00 97.69 319 THR A C 1
ATOM 2333 O O . THR A 1 319 ? 2.247 -5.241 20.372 1.00 97.69 319 THR A O 1
ATOM 2336 N N . ALA A 1 320 ? 0.224 -4.489 19.740 1.00 97.38 320 ALA A N 1
ATOM 2337 C CA . ALA A 1 320 ? -0.447 -4.889 20.969 1.00 97.38 320 ALA A CA 1
ATOM 2338 C C . ALA A 1 320 ? -0.552 -6.413 21.106 1.00 97.38 320 ALA A C 1
ATOM 2340 O O . ALA A 1 320 ? -0.224 -6.944 22.168 1.00 97.38 320 ALA A O 1
ATOM 2341 N N . ASP A 1 321 ? -0.913 -7.119 20.031 1.00 96.88 321 ASP A N 1
ATOM 2342 C CA . ASP A 1 321 ? -0.948 -8.585 20.004 1.00 96.88 321 ASP A CA 1
ATOM 2343 C C . ASP A 1 321 ? 0.428 -9.186 20.326 1.00 96.88 321 ASP A C 1
ATOM 2345 O O . ASP A 1 321 ? 0.530 -10.109 21.133 1.00 96.88 321 ASP A O 1
ATOM 2349 N N . TYR A 1 322 ? 1.509 -8.635 19.769 1.00 97.19 322 TYR A N 1
ATOM 2350 C CA . TYR A 1 322 ? 2.874 -9.087 20.060 1.00 97.19 322 TYR A CA 1
ATOM 2351 C C . TYR A 1 322 ? 3.255 -8.827 21.517 1.00 97.19 322 TYR A C 1
ATOM 2353 O O . TYR A 1 322 ? 3.835 -9.694 22.170 1.00 97.19 322 TYR A O 1
ATOM 2361 N N . ALA A 1 323 ? 2.894 -7.659 22.057 1.00 96.12 323 ALA A N 1
ATOM 2362 C CA . ALA A 1 323 ? 3.138 -7.326 23.457 1.00 96.12 323 ALA A CA 1
ATOM 2363 C C . ALA A 1 323 ? 2.357 -8.234 24.423 1.00 96.12 323 ALA A C 1
ATOM 2365 O O . ALA A 1 323 ? 2.863 -8.558 25.502 1.00 96.12 323 ALA A O 1
ATOM 2366 N N . LEU A 1 324 ? 1.145 -8.650 24.046 1.00 96.38 324 LEU A N 1
ATOM 2367 C CA . LEU A 1 324 ? 0.350 -9.624 24.788 1.00 96.38 324 LEU A CA 1
ATOM 2368 C C . LEU A 1 324 ? 0.965 -11.024 24.692 1.00 96.38 324 LEU A C 1
ATOM 2370 O O . LEU A 1 324 ? 1.228 -11.627 25.731 1.00 96.38 324 LEU A O 1
ATOM 2374 N N . ARG A 1 325 ? 1.286 -11.506 23.484 1.00 95.69 325 ARG A N 1
ATOM 2375 C CA . ARG A 1 325 ? 1.884 -12.836 23.263 1.00 95.69 325 ARG A CA 1
ATOM 2376 C C . ARG A 1 325 ? 3.261 -13.000 23.896 1.00 95.69 325 ARG A C 1
ATOM 2378 O O . ARG A 1 325 ? 3.610 -14.088 24.345 1.00 95.69 325 ARG A O 1
ATOM 2385 N N . ALA A 1 326 ? 4.027 -11.915 24.001 1.00 94.50 326 ALA A N 1
ATOM 2386 C CA . ALA A 1 326 ? 5.287 -11.906 24.738 1.00 94.50 326 ALA A CA 1
ATOM 2387 C C . ALA A 1 326 ? 5.101 -12.162 26.248 1.00 94.50 326 ALA A C 1
ATOM 2389 O O . ALA A 1 326 ? 6.034 -12.617 26.911 1.00 94.50 326 ALA A O 1
ATOM 2390 N N . LYS A 1 327 ? 3.917 -11.863 26.801 1.00 94.62 327 LYS A N 1
ATOM 2391 C CA . LYS A 1 327 ? 3.574 -12.088 28.216 1.00 94.62 327 LYS A CA 1
ATOM 2392 C C . LYS A 1 327 ? 2.781 -13.378 28.426 1.00 94.62 327 LYS A C 1
ATOM 2394 O O . LYS A 1 327 ? 2.948 -14.015 29.463 1.00 94.62 327 LYS A O 1
ATOM 2399 N N . ASP A 1 328 ? 1.962 -13.760 27.453 1.00 93.81 328 ASP A N 1
ATOM 2400 C CA . ASP A 1 328 ? 1.206 -15.007 27.425 1.00 93.81 328 ASP A CA 1
ATOM 2401 C C . ASP A 1 328 ? 1.183 -15.590 26.006 1.00 93.81 328 ASP A C 1
ATOM 2403 O O . ASP A 1 328 ? 0.417 -15.158 25.147 1.00 93.81 328 ASP A O 1
ATOM 2407 N N . ALA A 1 329 ? 2.002 -16.616 25.765 1.00 89.81 329 ALA A N 1
ATOM 2408 C CA . ALA A 1 329 ? 2.094 -17.270 24.460 1.00 89.81 329 ALA A CA 1
ATOM 2409 C C . ALA A 1 329 ? 0.784 -17.957 24.017 1.00 89.81 329 ALA A C 1
ATOM 2411 O O . ALA A 1 329 ? 0.648 -18.288 22.841 1.00 89.81 329 ALA A O 1
ATOM 2412 N N . GLY A 1 330 ? -0.164 -18.186 24.936 1.00 89.12 330 GLY A N 1
ATOM 2413 C CA . GLY A 1 330 ? -1.491 -18.723 24.633 1.00 89.12 330 GLY A CA 1
ATOM 2414 C C . GLY A 1 330 ? -2.498 -17.674 24.154 1.00 89.12 330 GLY A C 1
ATOM 2415 O O . GLY A 1 330 ? -3.620 -18.044 23.804 1.00 89.12 330 GLY A O 1
ATOM 2416 N N . GLN A 1 331 ? -2.125 -16.390 24.135 1.00 90.00 331 GLN A N 1
ATOM 2417 C CA . GLN A 1 331 ? -3.022 -15.322 23.718 1.00 90.00 331 GLN A CA 1
ATOM 2418 C C . GLN A 1 331 ? -3.420 -15.469 22.246 1.00 90.00 331 GLN A C 1
ATOM 2420 O O . GLN A 1 331 ? -2.572 -15.569 21.356 1.00 90.00 331 GLN A O 1
ATOM 2425 N N . ILE A 1 332 ? -4.728 -15.408 21.993 1.00 88.38 332 ILE A N 1
ATOM 2426 C CA . ILE A 1 332 ? -5.286 -15.373 20.642 1.00 88.38 332 ILE A CA 1
ATOM 2427 C C . ILE A 1 332 ? -5.154 -13.938 20.100 1.00 88.38 332 ILE A C 1
ATOM 2429 O O . ILE A 1 332 ? -5.681 -13.018 20.729 1.00 88.38 332 ILE A O 1
ATOM 2433 N N . PRO A 1 333 ? -4.468 -13.723 18.962 1.00 90.56 333 PRO A N 1
ATOM 2434 C CA . PRO A 1 333 ? -4.337 -12.401 18.353 1.00 90.56 333 PRO A CA 1
ATOM 2435 C C . PRO A 1 333 ? -5.685 -11.830 17.918 1.00 90.56 333 PRO A C 1
ATOM 2437 O O . PRO A 1 333 ? -6.544 -12.556 17.415 1.00 90.56 333 PRO A O 1
ATOM 2440 N N . SER A 1 334 ? -5.842 -10.517 18.063 1.00 91.00 334 SER A N 1
ATOM 2441 C CA . SER A 1 334 ? -6.996 -9.786 17.527 1.00 91.00 334 SER A CA 1
ATOM 2442 C C . SER A 1 334 ? -6.807 -9.404 16.054 1.00 91.00 334 SER A C 1
ATOM 2444 O O . SER A 1 334 ? -7.784 -9.182 15.334 1.00 91.00 334 SER A O 1
ATOM 2446 N N . SER A 1 335 ? -5.556 -9.298 15.602 1.00 92.75 335 SER A N 1
ATOM 2447 C CA . SER A 1 335 ? -5.194 -9.096 14.204 1.00 92.75 335 SER A CA 1
ATOM 2448 C C . SER A 1 335 ? -5.372 -10.397 13.405 1.00 92.75 335 SER A C 1
ATOM 2450 O O . SER A 1 335 ? -4.914 -11.454 13.850 1.00 92.75 335 SER A O 1
ATOM 2452 N N . PRO A 1 336 ? -5.999 -10.346 12.215 1.00 93.56 336 PRO A N 1
ATOM 2453 C CA . PRO A 1 336 ? -6.092 -11.496 11.326 1.00 93.56 336 PRO A CA 1
ATOM 2454 C C . PRO A 1 336 ? -4.708 -12.012 10.920 1.00 93.56 336 PRO A C 1
ATOM 2456 O O . PRO A 1 336 ? -3.791 -11.232 10.656 1.00 93.56 336 PRO A O 1
ATOM 2459 N N . ALA A 1 337 ? -4.570 -13.334 10.819 1.00 92.38 337 ALA A N 1
ATOM 2460 C CA . ALA A 1 337 ? -3.386 -13.958 10.242 1.00 92.38 337 ALA A CA 1
ATOM 2461 C C . ALA A 1 337 ? -3.501 -13.978 8.713 1.00 92.38 337 ALA A C 1
ATOM 2463 O O . ALA A 1 337 ? -4.533 -14.381 8.178 1.00 92.38 337 ALA A O 1
ATOM 2464 N N . ILE A 1 338 ? -2.436 -13.581 8.011 1.00 94.12 338 ILE A N 1
ATOM 2465 C CA . ILE A 1 338 ? -2.358 -13.748 6.555 1.00 94.12 338 ILE A CA 1
ATOM 2466 C C . ILE A 1 338 ? -2.037 -15.225 6.279 1.00 94.12 338 ILE A C 1
ATOM 2468 O O . ILE A 1 338 ? -1.004 -15.702 6.768 1.00 94.12 338 ILE A O 1
ATOM 2472 N N . PRO A 1 339 ? -2.872 -15.963 5.522 1.00 91.12 339 PRO A N 1
ATOM 2473 C CA . PRO A 1 339 ? -2.605 -17.369 5.244 1.00 91.12 339 PRO A CA 1
ATOM 2474 C C . PRO A 1 339 ? -1.298 -17.544 4.462 1.00 91.12 339 PRO A C 1
ATOM 2476 O O . PRO A 1 339 ? -1.125 -16.966 3.389 1.00 91.12 339 PRO A O 1
ATOM 2479 N N . GLN A 1 340 ? -0.367 -18.334 5.002 1.00 90.75 340 GLN A N 1
ATOM 2480 C CA . GLN A 1 340 ? 0.963 -18.529 4.405 1.00 90.75 340 GLN A CA 1
ATOM 2481 C C . GLN A 1 340 ? 0.914 -19.415 3.149 1.00 90.75 340 GLN A C 1
ATOM 2483 O O . GLN A 1 340 ? 1.693 -19.231 2.219 1.00 90.75 340 GLN A O 1
ATOM 2488 N N . ASP A 1 341 ? -0.051 -20.330 3.103 1.00 88.81 341 ASP A N 1
ATOM 2489 C CA . ASP A 1 341 ? -0.445 -21.142 1.949 1.00 88.81 341 ASP A CA 1
ATOM 2490 C C . ASP A 1 341 ? -1.573 -20.494 1.121 1.00 88.81 341 ASP A C 1
ATOM 2492 O O . ASP A 1 341 ? -2.132 -21.126 0.227 1.00 88.81 341 ASP A O 1
ATOM 2496 N N . GLY A 1 342 ? -1.925 -19.241 1.430 1.00 84.44 342 GLY A N 1
ATOM 2497 C CA . GLY A 1 342 ? -2.955 -18.487 0.727 1.00 84.44 342 GLY A CA 1
ATOM 2498 C C . GLY A 1 342 ? -2.498 -17.978 -0.633 1.00 84.44 342 GLY A C 1
ATOM 2499 O O . GLY A 1 342 ? -1.340 -17.594 -0.828 1.00 84.44 342 GLY A O 1
ATOM 2500 N N . GLU A 1 343 ? -3.451 -17.917 -1.555 1.00 91.06 343 GLU A N 1
ATOM 2501 C CA . GLU A 1 343 ? -3.290 -17.319 -2.872 1.00 91.06 343 GLU A CA 1
ATOM 2502 C C . GLU A 1 343 ? -3.913 -15.922 -2.912 1.00 91.06 343 GLU A C 1
ATOM 2504 O O . GLU A 1 343 ? -4.775 -15.557 -2.102 1.00 91.06 343 GLU A O 1
ATOM 2509 N N . LEU A 1 344 ? -3.458 -15.128 -3.879 1.00 93.75 344 LEU A N 1
ATOM 2510 C CA . LEU A 1 344 ? -4.037 -13.829 -4.178 1.00 93.75 344 LEU A CA 1
ATOM 2511 C C . LEU A 1 344 ? -5.372 -14.039 -4.907 1.00 93.75 344 LEU A C 1
ATOM 2513 O O . LEU A 1 344 ? -5.387 -14.349 -6.095 1.00 93.75 344 LEU A O 1
ATOM 2517 N N . ALA A 1 345 ? -6.479 -13.885 -4.180 1.00 93.31 345 ALA A N 1
ATOM 2518 C CA . ALA A 1 345 ? -7.832 -14.084 -4.696 1.00 93.31 345 ALA A CA 1
ATOM 2519 C C . ALA A 1 345 ? -8.348 -12.869 -5.483 1.00 93.31 345 ALA A C 1
ATOM 2521 O O . ALA A 1 345 ? -9.143 -13.020 -6.406 1.00 93.31 345 ALA A O 1
ATOM 2522 N N . LEU A 1 346 ? -7.903 -11.663 -5.117 1.00 95.38 346 LEU A N 1
ATOM 2523 C CA . LEU A 1 346 ? -8.280 -10.414 -5.777 1.00 95.38 346 LEU A CA 1
ATOM 2524 C C . LEU A 1 346 ? -7.156 -9.393 -5.633 1.00 95.38 346 LEU A C 1
ATOM 2526 O O . LEU A 1 346 ? -6.608 -9.222 -4.542 1.00 95.38 346 LEU A O 1
ATOM 2530 N N . SER A 1 347 ? -6.860 -8.678 -6.717 1.00 97.19 347 SER A N 1
ATOM 2531 C CA . SER A 1 347 ? -5.967 -7.520 -6.716 1.00 97.19 347 SER A CA 1
ATOM 2532 C C . SER A 1 347 ? -6.581 -6.328 -7.425 1.00 97.19 347 SER A C 1
ATOM 2534 O O . SER A 1 347 ? -7.036 -6.431 -8.563 1.00 97.19 347 SER A O 1
ATOM 2536 N N . LEU A 1 348 ? -6.535 -5.179 -6.760 1.00 97.62 348 LEU A N 1
ATOM 2537 C CA . LEU A 1 348 ? -7.120 -3.943 -7.245 1.00 97.62 348 LEU A CA 1
ATOM 2538 C C . LEU A 1 348 ? -6.139 -2.776 -7.024 1.00 97.62 348 LEU A C 1
ATOM 2540 O O . LEU A 1 348 ? -6.144 -2.150 -5.956 1.00 97.62 348 LEU A O 1
ATOM 2544 N N . PRO A 1 349 ? -5.246 -2.505 -7.996 1.00 97.25 349 PRO A N 1
ATOM 2545 C CA . PRO A 1 349 ? -4.336 -1.367 -7.939 1.00 97.25 349 PRO A CA 1
ATOM 2546 C C . PRO A 1 349 ? -5.084 -0.058 -8.202 1.00 97.25 349 PRO A C 1
ATOM 2548 O O . PRO A 1 349 ? -6.008 -0.005 -9.013 1.00 97.25 349 PRO A O 1
ATOM 2551 N N . GLN A 1 350 ? -4.664 1.025 -7.552 1.00 96.25 350 GLN A N 1
ATOM 2552 C CA . GLN A 1 350 ? -5.163 2.366 -7.853 1.00 96.25 350 GLN A CA 1
ATOM 2553 C C . GLN A 1 350 ? -4.833 2.773 -9.299 1.00 96.25 350 GLN A C 1
ATOM 2555 O O . GLN A 1 350 ? -3.746 2.495 -9.792 1.00 96.25 350 GLN A O 1
ATOM 2560 N N . GLN A 1 351 ? -5.725 3.514 -9.945 1.00 94.81 351 GLN A N 1
ATOM 2561 C CA . GLN A 1 351 ? -5.470 4.218 -11.192 1.00 94.81 351 GLN A CA 1
ATOM 2562 C C . GLN A 1 351 ? -4.739 5.540 -10.951 1.00 94.81 351 GLN A C 1
ATOM 2564 O O . GLN A 1 351 ? -5.113 6.340 -10.085 1.00 94.81 351 GLN A O 1
ATOM 2569 N N . VAL A 1 352 ? -3.725 5.795 -11.769 1.00 90.88 352 VAL A N 1
ATOM 2570 C CA . VAL A 1 352 ? -2.985 7.057 -11.814 1.00 90.88 352 VAL A CA 1
ATOM 2571 C C . VAL A 1 352 ? -2.933 7.565 -13.256 1.00 90.88 352 VAL A C 1
ATOM 2573 O O . VAL A 1 352 ? -2.885 6.757 -14.186 1.00 90.88 352 VAL A O 1
ATOM 2576 N N . PRO A 1 353 ? -2.953 8.889 -13.488 1.00 86.25 353 PRO A N 1
ATOM 2577 C CA . PRO A 1 353 ? -2.628 9.426 -14.806 1.00 86.25 353 PRO A CA 1
ATOM 2578 C C . PRO A 1 353 ? -1.243 8.934 -15.250 1.00 86.25 353 PRO A C 1
ATOM 2580 O O . PRO A 1 353 ? -0.344 8.828 -14.416 1.00 86.25 353 PRO A O 1
ATOM 2583 N N . ALA A 1 354 ? -1.063 8.658 -16.544 1.00 76.94 354 ALA A N 1
ATOM 2584 C CA . ALA A 1 354 ? 0.176 8.070 -17.071 1.00 76.94 354 ALA A CA 1
ATOM 2585 C C . ALA A 1 354 ? 1.453 8.853 -16.700 1.00 76.94 354 ALA A C 1
ATOM 2587 O O . ALA A 1 354 ? 2.472 8.247 -16.378 1.00 76.94 354 ALA A O 1
ATOM 2588 N N . ASP A 1 355 ? 1.366 10.184 -16.664 1.00 75.75 355 ASP A N 1
ATOM 2589 C CA . ASP A 1 355 ? 2.481 11.084 -16.333 1.00 75.75 355 ASP A CA 1
ATOM 2590 C C . ASP A 1 355 ? 2.465 11.551 -14.867 1.00 75.75 355 ASP A C 1
ATOM 2592 O O . ASP A 1 355 ? 3.090 12.552 -14.514 1.00 75.75 355 ASP A O 1
ATOM 2596 N N . SER A 1 356 ? 1.689 10.893 -14.003 1.00 80.12 356 SER A N 1
ATOM 2597 C CA . SER A 1 356 ? 1.516 11.342 -12.626 1.00 80.12 356 SER A CA 1
ATOM 2598 C C . SER A 1 356 ? 2.710 10.986 -11.745 1.00 80.12 356 SER A C 1
ATOM 2600 O O . SER A 1 356 ? 3.050 9.820 -11.552 1.00 80.12 356 SER A O 1
ATOM 2602 N N . ASP A 1 357 ? 3.254 12.009 -11.100 1.00 78.06 357 ASP A N 1
ATOM 2603 C CA . ASP A 1 357 ? 4.195 11.928 -9.985 1.00 78.06 357 ASP A CA 1
ATOM 2604 C C . ASP A 1 357 ? 3.481 11.927 -8.618 1.00 78.06 357 ASP A C 1
ATOM 2606 O O . ASP A 1 357 ? 4.111 12.128 -7.580 1.00 78.06 357 ASP A O 1
ATOM 2610 N N . ALA A 1 358 ? 2.159 11.709 -8.597 1.00 85.56 358 ALA A N 1
ATOM 2611 C CA . ALA A 1 358 ? 1.371 11.802 -7.379 1.00 85.56 358 ALA A CA 1
ATOM 2612 C C . ALA A 1 358 ? 1.591 10.594 -6.458 1.00 85.56 358 ALA A C 1
ATOM 2614 O O . ALA A 1 358 ? 1.487 9.427 -6.854 1.00 85.56 358 ALA A O 1
ATOM 2615 N N . TRP A 1 359 ? 1.811 10.923 -5.190 1.00 91.69 359 TRP A N 1
ATOM 2616 C CA . TRP A 1 359 ? 1.928 10.013 -4.060 1.00 91.69 359 TRP A CA 1
ATOM 2617 C C . TRP A 1 359 ? 0.963 10.472 -2.958 1.00 91.69 359 TRP A C 1
ATOM 2619 O O . TRP A 1 359 ? 0.699 11.675 -2.851 1.00 91.69 359 TRP A O 1
ATOM 2629 N N . PRO A 1 360 ? 0.420 9.570 -2.123 1.00 94.94 360 PRO A N 1
ATOM 2630 C CA . PRO A 1 360 ? 0.694 8.132 -2.029 1.00 94.94 360 PRO A CA 1
ATOM 2631 C C . PRO A 1 360 ? -0.070 7.278 -3.057 1.00 94.94 360 PRO A C 1
ATOM 2633 O O . PRO A 1 360 ? -1.081 7.716 -3.607 1.00 94.94 360 PRO A O 1
ATOM 2636 N N . ARG A 1 361 ? 0.370 6.027 -3.251 1.00 94.94 361 ARG A N 1
ATOM 2637 C CA . ARG A 1 361 ? -0.306 5.020 -4.095 1.00 94.94 361 ARG A CA 1
ATOM 2638 C C . ARG A 1 361 ? -0.925 3.912 -3.263 1.00 94.94 361 ARG A C 1
ATOM 2640 O O . ARG A 1 361 ? -0.350 3.502 -2.254 1.00 94.94 361 ARG A O 1
ATOM 2647 N N . ARG A 1 362 ? -2.099 3.439 -3.681 1.00 96.75 362 ARG A N 1
ATOM 2648 C CA . ARG A 1 362 ? -2.897 2.452 -2.944 1.00 96.75 362 ARG A CA 1
ATOM 2649 C C . ARG A 1 362 ? -3.066 1.154 -3.729 1.00 96.75 362 ARG A C 1
ATOM 2651 O O . ARG A 1 362 ? -3.165 1.156 -4.956 1.00 96.75 362 ARG A O 1
ATOM 2658 N N . LEU A 1 363 ? -3.134 0.051 -2.996 1.00 97.94 363 LEU A N 1
ATOM 2659 C CA . LEU A 1 363 ? -3.368 -1.287 -3.529 1.00 97.94 363 LEU A CA 1
ATOM 2660 C C . LEU A 1 363 ? -4.297 -2.040 -2.578 1.00 97.94 363 LEU A C 1
ATOM 2662 O O . LEU A 1 363 ? -4.000 -2.157 -1.391 1.00 97.94 363 LEU A O 1
ATOM 2666 N N . PHE A 1 364 ? -5.408 -2.555 -3.093 1.00 98.56 364 PHE A N 1
ATOM 2667 C CA . PHE A 1 364 ? -6.291 -3.443 -2.343 1.00 98.56 364 PHE A CA 1
ATOM 2668 C C . PHE A 1 364 ? -6.074 -4.887 -2.780 1.00 98.56 364 PHE A C 1
ATOM 2670 O O . PHE A 1 364 ? -6.033 -5.175 -3.976 1.00 98.56 364 PHE A O 1
ATOM 2677 N N . LEU A 1 365 ? -5.918 -5.783 -1.809 1.00 98.31 365 LEU A N 1
ATOM 2678 C CA . LEU A 1 365 ? -5.688 -7.207 -2.032 1.00 98.31 365 LEU A CA 1
ATOM 2679 C C . LEU A 1 365 ? -6.639 -8.032 -1.169 1.00 98.31 365 LEU A C 1
ATOM 2681 O O . LEU A 1 365 ? -6.913 -7.671 -0.024 1.00 98.31 365 LEU A O 1
ATOM 2685 N N . VAL A 1 366 ? -7.051 -9.187 -1.681 1.00 97.56 366 VAL A N 1
ATOM 2686 C CA . VAL A 1 366 ? -7.679 -10.248 -0.887 1.00 97.56 366 VAL A CA 1
ATOM 2687 C C . VAL A 1 366 ? -6.821 -11.496 -0.989 1.00 97.56 366 VAL A C 1
ATOM 2689 O O . VAL A 1 366 ? -6.511 -11.953 -2.089 1.00 97.56 366 VAL A O 1
ATOM 2692 N N . ALA A 1 367 ? -6.455 -12.049 0.161 1.00 95.81 367 ALA A N 1
ATOM 2693 C CA . ALA A 1 367 ? -5.751 -13.315 0.261 1.00 95.81 367 ALA A CA 1
ATOM 2694 C C . ALA A 1 367 ? -6.656 -14.356 0.916 1.00 95.81 367 ALA A C 1
ATOM 2696 O O . ALA A 1 367 ? -7.295 -14.092 1.938 1.00 95.81 367 ALA A O 1
ATOM 2697 N N . ALA A 1 368 ? -6.699 -15.546 0.333 1.00 93.31 368 ALA A N 1
ATOM 2698 C CA . ALA A 1 368 ? -7.497 -16.649 0.840 1.00 93.31 368 ALA A CA 1
ATOM 2699 C C . ALA A 1 368 ? -6.805 -17.977 0.559 1.00 93.31 368 ALA A C 1
ATOM 2701 O O . ALA A 1 368 ? -6.085 -18.135 -0.426 1.00 93.31 368 ALA A O 1
ATOM 2702 N N . GLN A 1 369 ? -7.047 -18.946 1.433 1.00 88.50 369 GLN A N 1
ATOM 2703 C CA . GLN A 1 369 ? -6.669 -20.323 1.160 1.00 88.50 369 GLN A CA 1
ATOM 2704 C C . GLN A 1 369 ? -7.570 -20.883 0.052 1.00 88.50 369 GLN A C 1
ATOM 2706 O O . GLN A 1 369 ? -8.768 -20.581 0.057 1.00 88.50 369 GLN A O 1
ATOM 2711 N N . PRO A 1 370 ? -7.058 -21.726 -0.862 1.00 81.81 370 PRO A N 1
ATOM 2712 C CA . PRO A 1 370 ? -7.877 -22.346 -1.905 1.00 81.81 370 PRO A CA 1
ATOM 2713 C C . PRO A 1 370 ? -9.143 -23.018 -1.349 1.00 81.81 370 PRO A C 1
ATOM 2715 O O . PRO A 1 370 ? -10.227 -22.874 -1.904 1.00 81.81 370 PRO A O 1
ATOM 2718 N N . GLN A 1 371 ? -9.032 -23.659 -0.183 1.00 78.38 371 GLN A N 1
ATOM 2719 C CA . GLN A 1 371 ? -10.134 -24.329 0.512 1.00 78.38 371 GLN A CA 1
ATOM 2720 C C . GLN A 1 371 ? -11.225 -23.355 0.986 1.00 78.38 371 GLN A C 1
ATOM 2722 O O . GLN A 1 371 ? -12.391 -23.736 1.063 1.00 78.38 371 GLN A O 1
ATOM 2727 N N . ALA A 1 372 ? -10.866 -22.104 1.295 1.00 71.81 372 ALA A N 1
ATOM 2728 C CA . ALA A 1 372 ? -11.821 -21.063 1.670 1.00 71.81 372 ALA A CA 1
ATOM 2729 C C . ALA A 1 372 ? -12.605 -20.533 0.455 1.00 71.81 372 ALA A C 1
ATOM 2731 O O . ALA A 1 372 ? -13.741 -20.091 0.605 1.00 71.81 372 ALA A O 1
ATOM 2732 N N . LEU A 1 373 ? -12.023 -20.605 -0.749 1.00 66.75 373 LEU A N 1
ATOM 2733 C CA . LEU A 1 373 ? -12.649 -20.152 -1.998 1.00 66.75 373 LEU A CA 1
ATOM 2734 C C . LEU A 1 373 ? -13.642 -21.173 -2.576 1.00 66.75 373 LEU A C 1
ATOM 2736 O O . LEU A 1 373 ? -14.527 -20.808 -3.345 1.00 66.75 373 LEU A O 1
ATOM 2740 N N . GLU A 1 374 ? -13.537 -22.446 -2.191 1.00 63.88 374 GLU A N 1
ATOM 2741 C CA . GLU A 1 374 ? -14.425 -23.520 -2.663 1.00 63.88 374 GLU A CA 1
ATOM 2742 C C . GLU A 1 374 ? -15.794 -23.556 -1.948 1.00 63.88 374 GLU A C 1
ATOM 2744 O O . GLU A 1 374 ? -16.607 -24.444 -2.209 1.00 63.88 374 GLU A O 1
ATOM 2749 N N . GLY A 1 375 ? -16.085 -22.596 -1.059 1.00 48.81 375 GLY A N 1
ATOM 2750 C CA . GLY A 1 375 ? -17.377 -22.502 -0.363 1.00 48.81 375 GLY A CA 1
ATOM 2751 C C . GLY A 1 375 ? -17.629 -23.635 0.638 1.00 48.81 375 GLY A C 1
ATOM 2752 O O . GLY A 1 375 ? -18.774 -23.892 1.017 1.00 48.81 375 GLY A O 1
ATOM 2753 N N . GLY A 1 376 ? -16.574 -24.332 1.064 1.00 39.72 376 GLY A N 1
ATOM 2754 C CA . GLY A 1 376 ? -16.653 -25.294 2.151 1.00 39.72 376 GLY A CA 1
ATOM 2755 C C . GLY A 1 376 ? -16.879 -24.563 3.469 1.00 39.72 376 GLY A C 1
ATOM 2756 O O . GLY A 1 376 ? -16.064 -23.738 3.869 1.00 39.72 376 GLY A O 1
ATOM 2757 N N . GLU A 1 377 ? -17.984 -24.873 4.148 1.00 36.28 377 GLU A N 1
ATOM 2758 C CA . GLU A 1 377 ? -18.214 -24.505 5.547 1.00 36.28 377 GLU A CA 1
ATOM 2759 C C . GLU A 1 377 ? -16.910 -24.722 6.340 1.00 36.28 377 GLU A C 1
ATOM 2761 O O . GLU A 1 377 ? -16.311 -25.796 6.184 1.00 36.28 377 GLU A O 1
ATOM 2766 N N . PRO A 1 378 ? -16.420 -23.742 7.134 1.00 38.91 378 PRO A N 1
ATOM 2767 C CA . PRO A 1 378 ? -15.203 -23.929 7.914 1.00 38.91 378 PRO A CA 1
ATOM 2768 C C . PRO A 1 378 ? -15.392 -25.207 8.710 1.00 38.91 378 PRO A C 1
ATOM 2770 O O . PRO A 1 378 ? -16.356 -25.313 9.471 1.00 38.91 378 PRO A O 1
ATOM 2773 N N . ALA A 1 379 ? -14.542 -26.203 8.445 1.00 34.56 379 ALA A N 1
ATOM 2774 C CA . ALA A 1 379 ? -14.751 -27.543 8.960 1.00 34.56 379 ALA A CA 1
ATOM 2775 C C . ALA A 1 379 ? -15.013 -27.433 10.470 1.00 34.56 379 ALA A C 1
ATOM 2777 O O . ALA A 1 379 ? -14.127 -26.960 11.192 1.00 34.56 379 ALA A O 1
ATOM 2778 N N . PRO A 1 380 ? -16.205 -27.817 10.975 1.00 34.03 380 PRO A N 1
ATOM 2779 C CA . PRO A 1 380 ? -16.399 -27.893 12.411 1.00 34.03 380 PRO A CA 1
ATOM 2780 C C . PRO A 1 380 ? -15.326 -28.849 12.887 1.00 34.03 380 PRO A C 1
ATOM 2782 O O . PRO A 1 380 ? -15.269 -29.939 12.322 1.00 34.03 380 PRO A O 1
ATOM 2785 N N . THR A 1 381 ? -14.471 -28.420 13.827 1.00 39.03 381 THR A N 1
ATOM 2786 C CA . THR A 1 381 ? -13.359 -29.182 14.416 1.00 39.03 381 THR A CA 1
ATOM 2787 C C . THR A 1 381 ? -13.626 -30.667 14.264 1.00 39.03 381 THR A C 1
ATOM 2789 O O . THR A 1 381 ? -14.400 -31.238 15.040 1.00 39.03 381 THR A O 1
ATOM 2792 N N . ALA A 1 382 ? -13.121 -31.252 13.170 1.00 36.34 382 ALA A N 1
ATOM 2793 C CA . ALA A 1 382 ? -13.633 -32.537 12.737 1.00 36.34 382 ALA A CA 1
ATOM 2794 C C . ALA A 1 382 ? -13.196 -33.505 13.819 1.00 36.34 382 ALA A C 1
ATOM 2796 O O . ALA A 1 382 ? -12.005 -33.747 14.013 1.00 36.34 382 ALA A O 1
ATOM 2797 N N . THR A 1 383 ? -14.162 -33.994 14.593 1.00 35.41 383 THR A N 1
ATOM 2798 C CA . THR A 1 383 ? -13.916 -35.066 15.542 1.00 35.41 383 THR A CA 1
ATOM 2799 C C . THR A 1 383 ? -13.586 -36.259 14.663 1.00 35.41 383 THR A C 1
ATOM 2801 O O . THR A 1 383 ? -14.484 -36.902 14.119 1.00 35.41 383 THR A O 1
ATOM 2804 N N . ALA A 1 384 ? -12.291 -36.446 14.399 1.00 37.84 384 ALA A N 1
ATOM 2805 C CA . ALA A 1 384 ? -11.788 -37.435 13.469 1.00 37.84 384 ALA A CA 1
ATOM 2806 C C . ALA A 1 384 ? -12.403 -38.784 13.842 1.00 37.84 384 ALA A C 1
ATOM 2808 O O . ALA A 1 384 ? -12.153 -39.311 14.925 1.00 37.84 384 ALA A O 1
ATOM 2809 N N . THR A 1 385 ? -13.246 -39.328 12.964 1.00 37.09 385 THR A N 1
ATOM 2810 C CA . THR A 1 385 ? -13.645 -40.728 13.075 1.00 37.09 385 THR A CA 1
ATOM 2811 C C . THR A 1 385 ? -12.461 -41.538 12.550 1.00 37.09 385 THR A C 1
ATOM 2813 O O . THR A 1 385 ? -12.133 -41.420 11.369 1.00 37.09 385 THR A O 1
ATOM 2816 N N . PRO A 1 386 ? -11.762 -42.311 13.395 1.00 42.25 386 PRO A N 1
ATOM 2817 C CA . PRO A 1 386 ? -10.545 -42.985 12.977 1.00 42.25 386 PRO A CA 1
ATOM 2818 C C . PRO A 1 386 ? -10.872 -44.149 12.031 1.00 42.25 386 PRO A C 1
ATOM 2820 O O . PRO A 1 386 ? -11.618 -45.058 12.396 1.00 42.25 386 PRO A O 1
ATOM 2823 N N . THR A 1 387 ? -10.280 -44.159 10.833 1.00 43.41 387 THR A N 1
ATOM 2824 C CA . THR A 1 387 ? -10.201 -45.374 10.004 1.00 43.41 387 THR A CA 1
ATOM 2825 C C . THR A 1 387 ? -8.905 -46.107 10.368 1.00 43.41 387 THR A C 1
ATOM 2827 O O . THR A 1 387 ? -7.834 -45.511 10.249 1.00 43.41 387 THR A O 1
ATOM 2830 N N . PRO A 1 388 ? -8.953 -47.360 10.854 1.00 40.66 388 PRO A N 1
ATOM 2831 C CA . PRO A 1 388 ? -7.762 -48.044 11.343 1.00 40.66 388 PRO A CA 1
ATOM 2832 C C . PRO A 1 388 ? -6.885 -48.551 10.191 1.00 40.66 388 PRO A C 1
ATOM 2834 O O . PRO A 1 388 ? -7.360 -49.241 9.289 1.00 40.66 388 PRO A O 1
ATOM 2837 N N . GLY A 1 389 ? -5.586 -48.248 10.259 1.00 51.31 389 GLY A N 1
ATOM 2838 C CA . GLY A 1 389 ? -4.552 -48.938 9.487 1.00 51.31 389 GLY A CA 1
ATOM 2839 C C . GLY A 1 389 ? -4.265 -50.348 10.039 1.00 51.31 389 GLY A C 1
ATOM 2840 O O . GLY A 1 389 ? -4.670 -50.663 11.161 1.00 51.31 389 GLY A O 1
ATOM 2841 N N . PRO A 1 390 ? -3.550 -51.203 9.282 1.00 57.22 390 PRO A N 1
ATOM 2842 C CA . PRO A 1 390 ? -3.350 -52.623 9.603 1.00 57.22 390 PRO A CA 1
ATOM 2843 C C . PRO A 1 390 ? -2.628 -52.916 10.935 1.00 57.22 390 PRO A C 1
ATOM 2845 O O . PRO A 1 390 ? -2.747 -54.035 11.424 1.00 57.22 390 PRO A O 1
ATOM 2848 N N . ASP A 1 391 ? -1.969 -51.926 11.552 1.00 56.78 391 ASP A N 1
ATOM 2849 C CA . ASP A 1 391 ? -1.262 -52.056 12.842 1.00 56.78 391 ASP A CA 1
ATOM 2850 C C . ASP A 1 391 ? -1.966 -51.362 14.031 1.00 56.78 391 ASP A C 1
ATOM 2852 O O . ASP A 1 391 ? -1.425 -51.297 15.133 1.00 56.78 391 ASP A O 1
ATOM 2856 N N . GLY A 1 392 ? -3.191 -50.852 13.857 1.00 50.75 392 GLY A N 1
ATOM 2857 C CA . GLY A 1 392 ? -3.993 -50.314 14.968 1.00 50.75 392 GLY A CA 1
ATOM 2858 C C . GLY A 1 392 ? -3.507 -48.989 15.578 1.00 50.75 392 GLY A C 1
ATOM 2859 O O . GLY A 1 392 ? -4.149 -48.477 16.493 1.00 50.75 392 GLY A O 1
ATOM 2860 N N . THR A 1 393 ? -2.428 -48.391 15.073 1.00 45.28 393 THR A N 1
ATOM 2861 C CA . THR A 1 393 ? -1.996 -47.031 15.418 1.00 45.28 393 THR A CA 1
ATOM 2862 C C . THR A 1 393 ? -2.645 -46.018 14.482 1.00 45.28 393 THR A C 1
ATOM 2864 O O . THR A 1 393 ? -2.357 -45.972 13.288 1.00 45.28 393 THR A O 1
ATOM 2867 N N . VAL A 1 394 ? -3.529 -45.189 15.036 1.00 44.19 394 VAL A N 1
ATOM 2868 C CA . VAL A 1 394 ? -4.121 -44.039 14.348 1.00 44.19 394 VAL A CA 1
ATOM 2869 C C . VAL A 1 394 ? -3.405 -42.791 14.848 1.00 44.19 394 VAL A C 1
ATOM 2871 O O . VAL A 1 394 ? -3.652 -42.348 15.967 1.00 44.19 394 VAL A O 1
ATOM 2874 N N . ALA A 1 395 ? -2.502 -42.238 14.042 1.00 44.19 395 ALA A N 1
ATOM 2875 C CA . ALA A 1 395 ? -2.121 -40.840 14.192 1.00 44.19 395 ALA A CA 1
ATOM 2876 C C . ALA A 1 395 ? -3.107 -40.032 13.333 1.00 44.19 395 ALA A C 1
ATOM 2878 O O . ALA A 1 395 ? -3.136 -40.254 12.122 1.00 44.19 395 ALA A O 1
ATOM 2879 N N . PRO A 1 396 ? -3.965 -39.176 13.915 1.00 43.69 396 PRO A N 1
ATOM 2880 C CA . PRO A 1 396 ? -4.761 -38.264 13.109 1.00 43.69 396 PRO A CA 1
ATOM 2881 C C . PRO A 1 396 ? -3.801 -37.329 12.367 1.00 43.69 396 PRO A C 1
ATOM 2883 O O . PRO A 1 396 ? -2.975 -36.664 12.992 1.00 43.69 396 PRO A O 1
ATOM 2886 N N . GLU A 1 397 ? -3.891 -37.300 11.040 1.00 43.38 397 GLU A N 1
ATOM 2887 C CA . GLU A 1 397 ? -3.353 -36.191 10.258 1.00 43.38 397 GLU A CA 1
ATOM 2888 C C . GLU A 1 397 ? -4.090 -34.929 10.739 1.00 43.38 397 GLU A C 1
ATOM 2890 O O . GLU A 1 397 ? -5.326 -34.944 10.791 1.00 43.38 397 GLU A O 1
ATOM 2895 N N . PRO A 1 398 ? -3.389 -33.890 11.228 1.00 41.81 398 PRO A N 1
ATOM 2896 C CA . PRO A 1 398 ? -4.060 -32.725 11.779 1.00 41.81 398 PRO A CA 1
ATOM 2897 C C . PRO A 1 398 ? -4.882 -32.067 10.670 1.00 41.81 398 PRO A C 1
ATOM 2899 O O . PRO A 1 398 ? -4.339 -31.693 9.634 1.00 41.81 398 PRO A O 1
ATOM 2902 N N . ALA A 1 399 ? -6.193 -31.933 10.884 1.00 52.09 399 ALA A N 1
ATOM 2903 C CA . ALA A 1 399 ? -7.032 -31.112 10.024 1.00 52.09 399 ALA A CA 1
ATOM 2904 C C . ALA A 1 399 ? -6.463 -29.687 10.047 1.00 52.09 399 ALA A C 1
ATOM 2906 O O . ALA A 1 399 ? -6.428 -29.051 11.102 1.00 52.09 399 ALA A O 1
ATOM 2907 N N . VAL A 1 400 ? -5.959 -29.219 8.906 1.00 57.19 400 VAL A N 1
ATOM 2908 C CA . VAL A 1 400 ? -5.460 -27.850 8.764 1.00 57.19 400 VAL A CA 1
ATOM 2909 C C . VAL A 1 400 ? -6.660 -26.923 8.938 1.00 57.19 400 VAL A C 1
ATOM 2911 O O . VAL A 1 400 ? -7.647 -27.042 8.213 1.00 57.19 400 VAL A O 1
ATOM 2914 N N . ALA A 1 401 ? -6.621 -26.061 9.953 1.00 68.56 401 ALA A N 1
ATOM 2915 C CA . ALA A 1 401 ? -7.683 -25.093 10.186 1.00 68.56 401 ALA A CA 1
ATOM 2916 C C . ALA A 1 401 ? -7.739 -24.117 9.004 1.00 68.56 401 ALA A C 1
ATOM 2918 O O . ALA A 1 401 ? -6.730 -23.487 8.686 1.00 68.56 401 ALA A O 1
ATOM 2919 N N . VAL A 1 402 ? -8.906 -24.008 8.363 1.00 80.00 402 VAL A N 1
ATOM 2920 C CA . VAL A 1 402 ? -9.120 -23.063 7.263 1.00 80.00 402 VAL A CA 1
ATOM 2921 C C . VAL A 1 402 ? -9.296 -21.667 7.857 1.00 80.00 402 VAL A C 1
ATOM 2923 O O . VAL A 1 402 ? -10.202 -21.438 8.660 1.00 80.00 402 VAL A O 1
ATOM 2926 N N . LEU A 1 403 ? -8.404 -20.749 7.496 1.00 85.81 403 LEU A N 1
ATOM 2927 C CA . LEU A 1 403 ? -8.458 -19.349 7.894 1.00 85.81 403 LEU A CA 1
ATOM 2928 C C . LEU A 1 403 ? -9.489 -18.597 7.036 1.00 85.81 403 LEU A C 1
ATOM 2930 O O . LEU A 1 403 ? -9.626 -18.891 5.845 1.00 85.81 403 LEU A O 1
ATOM 2934 N N . PRO A 1 404 ? -10.205 -17.610 7.608 1.00 87.94 404 PRO A N 1
ATOM 2935 C CA . PRO A 1 404 ? -11.086 -16.757 6.820 1.00 87.94 404 PRO A CA 1
ATOM 2936 C C . PRO A 1 404 ? -10.273 -15.955 5.788 1.00 87.94 404 PRO A C 1
ATOM 2938 O O . PRO A 1 404 ? -9.124 -15.596 6.070 1.00 87.94 404 PRO A O 1
ATOM 2941 N N . PRO A 1 405 ? -10.854 -15.625 4.618 1.00 94.38 405 PRO A N 1
ATOM 2942 C CA . PRO A 1 405 ? -10.252 -14.677 3.689 1.00 94.38 405 PRO A CA 1
ATOM 2943 C C . PRO A 1 405 ? -9.914 -13.359 4.390 1.00 94.38 405 PRO A C 1
ATOM 2945 O O . PRO A 1 405 ? -10.702 -12.845 5.190 1.00 94.38 405 PRO A O 1
ATOM 2948 N N . VAL A 1 406 ? -8.752 -12.795 4.078 1.00 96.94 406 VAL A N 1
ATOM 2949 C CA . VAL A 1 406 ? -8.310 -11.511 4.626 1.00 96.94 406 VAL A CA 1
ATOM 2950 C C . VAL A 1 406 ? -8.198 -10.478 3.520 1.00 96.94 406 VAL A C 1
ATOM 2952 O O . VAL A 1 406 ? -7.675 -10.759 2.441 1.00 96.94 406 VAL A O 1
ATOM 2955 N N . ALA A 1 407 ? -8.667 -9.268 3.801 1.00 98.12 407 ALA A N 1
ATOM 2956 C CA . ALA A 1 407 ? -8.487 -8.121 2.930 1.00 98.12 407 ALA A CA 1
ATOM 2957 C C . ALA A 1 407 ? -7.419 -7.187 3.497 1.00 98.12 407 ALA A C 1
ATOM 2959 O O . ALA A 1 407 ? -7.354 -6.937 4.706 1.00 98.12 407 ALA A O 1
ATOM 2960 N N . MET A 1 408 ? -6.588 -6.667 2.600 1.00 98.31 408 MET A N 1
ATOM 2961 C CA . MET A 1 408 ? -5.497 -5.755 2.901 1.00 98.31 408 MET A CA 1
ATOM 2962 C C . MET A 1 408 ? -5.627 -4.500 2.053 1.00 98.31 408 MET A C 1
ATOM 2964 O O . MET A 1 408 ? -5.824 -4.576 0.841 1.00 98.31 408 MET A O 1
ATOM 2968 N N . VAL A 1 409 ? -5.443 -3.346 2.686 1.00 98.38 409 VAL A N 1
ATOM 2969 C CA . VAL A 1 409 ? -5.255 -2.072 1.986 1.00 98.38 409 VAL A CA 1
ATOM 2970 C C . VAL A 1 409 ? -3.828 -1.626 2.238 1.00 98.38 409 VAL A C 1
ATOM 2972 O O . VAL A 1 409 ? -3.440 -1.374 3.381 1.00 98.38 409 VAL A O 1
ATOM 2975 N N . LEU A 1 410 ? -3.043 -1.578 1.167 1.00 98.56 410 LEU A N 1
ATOM 2976 C CA . LEU A 1 410 ? -1.638 -1.224 1.194 1.00 98.56 410 LEU A CA 1
ATOM 2977 C C . LEU A 1 410 ? -1.428 0.178 0.644 1.00 98.56 410 LEU A C 1
ATOM 2979 O O . LEU A 1 410 ? -2.100 0.613 -0.294 1.00 98.56 410 LEU A O 1
ATOM 2983 N N . THR A 1 411 ? -0.422 0.835 1.200 1.00 97.94 411 THR A N 1
ATOM 2984 C CA . THR A 1 411 ? -0.053 2.205 0.879 1.00 97.94 411 THR A CA 1
ATOM 2985 C C . THR A 1 411 ? 1.439 2.296 0.654 1.00 97.94 411 THR A C 1
ATOM 2987 O O . THR A 1 411 ? 2.224 1.872 1.500 1.00 97.94 411 THR A O 1
ATOM 2990 N N . GLN A 1 412 ? 1.823 2.912 -0.456 1.00 97.06 412 GLN A N 1
ATOM 2991 C CA . GLN A 1 412 ? 3.177 3.384 -0.688 1.00 97.06 412 GLN A CA 1
ATOM 2992 C C . GLN A 1 412 ? 3.183 4.905 -0.515 1.00 97.06 412 GLN A C 1
ATOM 2994 O O . GLN A 1 412 ? 2.544 5.624 -1.288 1.00 97.06 412 GLN A O 1
ATOM 2999 N N . ALA A 1 413 ? 3.833 5.382 0.551 1.00 96.12 413 ALA A N 1
ATOM 3000 C CA . ALA A 1 413 ? 3.783 6.787 0.957 1.00 96.12 413 ALA A CA 1
ATOM 3001 C C . ALA A 1 413 ? 4.546 7.706 -0.009 1.00 96.12 413 ALA A C 1
ATOM 3003 O O . ALA A 1 413 ? 4.034 8.760 -0.380 1.00 96.12 413 ALA A O 1
ATOM 3004 N N . GLY A 1 414 ? 5.723 7.274 -0.451 1.00 95.56 414 GLY A N 1
ATOM 3005 C CA . GLY A 1 414 ? 6.549 7.934 -1.450 1.00 95.56 414 GLY A CA 1
ATOM 3006 C C . GLY A 1 414 ? 7.293 6.928 -2.333 1.00 95.56 414 GLY A C 1
ATOM 3007 O O . GLY A 1 414 ? 7.237 5.719 -2.100 1.00 95.56 414 GLY A O 1
ATOM 3008 N N . PRO A 1 415 ? 8.029 7.406 -3.347 1.00 94.00 415 PRO A N 1
ATOM 3009 C CA . PRO A 1 415 ? 8.580 6.550 -4.395 1.00 94.00 415 PRO A CA 1
ATOM 3010 C C . PRO A 1 415 ? 9.626 5.556 -3.881 1.00 94.00 415 PRO A C 1
ATOM 3012 O O . PRO A 1 415 ? 9.720 4.447 -4.399 1.00 94.00 415 PRO A O 1
ATOM 3015 N N . ARG A 1 416 ? 10.384 5.922 -2.840 1.00 94.94 416 ARG A N 1
ATOM 3016 C CA . ARG A 1 416 ? 11.397 5.057 -2.209 1.00 94.94 416 ARG A CA 1
ATOM 3017 C C . ARG A 1 416 ? 10.848 4.209 -1.056 1.00 94.94 416 ARG A C 1
ATOM 3019 O O . ARG A 1 416 ? 11.577 3.371 -0.531 1.00 94.94 416 ARG A O 1
ATOM 3026 N N . ASP A 1 417 ? 9.592 4.415 -0.661 1.00 96.69 417 ASP A N 1
ATOM 3027 C CA . ASP A 1 417 ? 8.978 3.664 0.430 1.00 96.69 417 ASP A CA 1
ATOM 3028 C C . ASP A 1 417 ? 8.493 2.294 -0.052 1.00 96.69 417 ASP A C 1
ATOM 3030 O O . ASP A 1 417 ? 8.102 2.111 -1.207 1.00 96.69 417 ASP A O 1
ATOM 3034 N N . ALA A 1 418 ? 8.493 1.321 0.856 1.00 96.81 418 ALA A N 1
ATOM 3035 C CA . ALA A 1 418 ? 7.825 0.045 0.640 1.00 96.81 418 ALA A CA 1
ATOM 3036 C C . ALA A 1 418 ? 6.299 0.205 0.755 1.00 96.81 418 ALA A C 1
ATOM 3038 O O . ALA A 1 418 ? 5.810 1.059 1.500 1.00 96.81 418 ALA A O 1
ATOM 3039 N N . TYR A 1 419 ? 5.542 -0.664 0.086 1.00 98.00 419 TYR A N 1
ATOM 3040 C CA . TYR A 1 419 ? 4.123 -0.831 0.381 1.00 98.00 419 TYR A CA 1
ATOM 3041 C C . TYR A 1 419 ? 3.966 -1.390 1.792 1.00 98.00 419 TYR A C 1
ATOM 3043 O O . TYR A 1 419 ? 4.531 -2.439 2.135 1.00 98.00 419 TYR A O 1
ATOM 3051 N N . LYS A 1 420 ? 3.161 -0.691 2.591 1.00 98.50 420 LYS A N 1
ATOM 3052 C CA . LYS A 1 420 ? 2.782 -1.106 3.937 1.00 98.50 420 LYS A CA 1
ATOM 3053 C C . LYS A 1 420 ? 1.288 -1.353 4.028 1.00 98.50 420 LYS A C 1
ATOM 3055 O O . LYS A 1 420 ? 0.498 -0.565 3.518 1.00 98.50 420 LYS A O 1
ATOM 3060 N N . VAL A 1 421 ? 0.912 -2.434 4.700 1.00 98.50 421 VAL A N 1
ATOM 3061 C CA . VAL A 1 421 ? -0.471 -2.768 5.040 1.00 98.50 421 VAL A CA 1
ATOM 3062 C C . VAL A 1 421 ? -0.960 -1.782 6.096 1.00 98.50 421 VAL A C 1
ATOM 3064 O O . VAL A 1 421 ? -0.507 -1.820 7.237 1.00 98.50 421 VAL A O 1
ATOM 3067 N N . GLU A 1 422 ? -1.868 -0.893 5.711 1.00 97.56 422 GLU A N 1
ATOM 3068 C CA . GLU A 1 422 ? -2.462 0.110 6.600 1.00 97.56 422 GLU A CA 1
ATOM 3069 C C . GLU A 1 422 ? -3.730 -0.434 7.275 1.00 97.56 422 GLU A C 1
ATOM 3071 O O . GLU A 1 422 ? -3.983 -0.168 8.451 1.00 97.56 422 GLU A O 1
ATOM 3076 N N . TYR A 1 423 ? -4.480 -1.270 6.547 1.00 98.38 423 TYR A N 1
ATOM 3077 C CA . TYR A 1 423 ? -5.634 -2.009 7.053 1.00 98.38 423 TYR A CA 1
ATOM 3078 C C . TYR A 1 423 ? -5.494 -3.499 6.749 1.00 98.38 423 TYR A C 1
ATOM 3080 O O . TYR A 1 423 ? -5.195 -3.869 5.613 1.00 98.38 423 TYR A O 1
ATOM 3088 N N . LEU A 1 424 ? -5.754 -4.338 7.752 1.00 98.06 424 LEU A N 1
ATOM 3089 C CA . LEU A 1 424 ? -5.799 -5.797 7.648 1.00 98.06 424 LEU A CA 1
ATOM 3090 C C . LEU A 1 424 ? -7.042 -6.306 8.380 1.00 98.06 424 LEU A C 1
ATOM 3092 O O . LEU A 1 424 ? -7.112 -6.240 9.609 1.00 98.06 424 LEU A O 1
ATOM 3096 N N . VAL A 1 425 ? -8.015 -6.815 7.626 1.00 98.00 425 VAL A N 1
ATOM 3097 C CA . VAL A 1 425 ? -9.309 -7.261 8.160 1.00 98.00 425 VAL A CA 1
ATOM 3098 C C . VAL A 1 425 ? -9.638 -8.682 7.719 1.00 98.00 425 VAL A C 1
ATOM 3100 O O . VAL A 1 425 ? -9.266 -9.097 6.622 1.00 98.00 425 VAL A O 1
ATOM 3103 N N . ALA A 1 426 ? -10.358 -9.423 8.561 1.00 96.62 426 ALA A N 1
ATOM 3104 C CA . ALA A 1 426 ? -10.969 -10.685 8.164 1.00 96.62 426 ALA A CA 1
ATOM 3105 C C . ALA A 1 426 ? -12.312 -10.385 7.489 1.00 96.62 426 ALA A C 1
ATOM 3107 O O . ALA A 1 426 ? -13.108 -9.600 8.017 1.00 96.62 426 ALA A O 1
ATOM 3108 N N . LEU A 1 427 ? -12.553 -10.979 6.322 1.00 96.12 427 LEU A N 1
ATOM 3109 C CA . LEU A 1 427 ? -13.806 -10.805 5.599 1.00 96.12 427 LEU A CA 1
ATOM 3110 C C . LEU A 1 427 ? -14.927 -11.606 6.263 1.00 96.12 427 LEU A C 1
ATOM 3112 O O . LEU A 1 427 ? -14.744 -12.754 6.667 1.00 96.12 427 LEU A O 1
ATOM 3116 N N . GLN A 1 428 ? -16.090 -10.970 6.370 1.00 93.81 428 GLN A N 1
ATOM 3117 C CA . GLN A 1 428 ? -17.338 -11.566 6.855 1.00 93.81 428 GLN A CA 1
ATOM 3118 C C . GLN A 1 428 ? -18.436 -11.578 5.783 1.00 93.81 428 GLN A C 1
ATOM 3120 O O . GLN A 1 428 ? -19.448 -12.252 5.960 1.00 93.81 428 GLN A O 1
ATOM 3125 N N . ALA A 1 429 ? -18.243 -10.824 4.699 1.00 93.25 429 ALA A N 1
ATOM 3126 C CA . ALA A 1 429 ? -19.129 -10.758 3.548 1.00 93.25 429 ALA A CA 1
ATOM 3127 C C . ALA A 1 429 ? -18.311 -10.742 2.250 1.00 93.25 429 ALA A C 1
ATOM 3129 O O . ALA A 1 429 ? -17.111 -10.446 2.259 1.00 93.25 429 ALA A O 1
ATOM 3130 N N . ASP A 1 430 ? -18.977 -11.057 1.142 1.00 92.25 430 ASP A N 1
ATOM 3131 C CA . ASP A 1 430 ? -18.361 -11.081 -0.180 1.00 92.25 430 ASP A CA 1
ATOM 3132 C C . ASP A 1 430 ? -17.978 -9.673 -0.649 1.00 92.25 430 ASP A C 1
ATOM 3134 O O . ASP A 1 430 ? -18.698 -8.697 -0.422 1.00 92.25 430 ASP A O 1
ATOM 3138 N N . ILE A 1 431 ? -16.836 -9.572 -1.330 1.00 94.69 431 ILE A N 1
ATOM 3139 C CA . ILE A 1 431 ? -16.402 -8.327 -1.969 1.00 94.69 431 ILE A CA 1
ATOM 3140 C C . ILE A 1 431 ? -17.299 -8.063 -3.191 1.00 94.69 431 ILE A C 1
ATOM 3142 O O . ILE A 1 431 ? -17.524 -8.989 -3.974 1.00 94.69 431 ILE A O 1
ATOM 3146 N N . PRO A 1 432 ? -17.808 -6.828 -3.379 1.00 95.19 432 PRO A N 1
ATOM 3147 C CA . PRO A 1 432 ? -18.579 -6.461 -4.570 1.00 95.19 432 PRO A CA 1
ATOM 3148 C C . PRO A 1 432 ? -17.745 -6.608 -5.850 1.00 95.19 432 PRO A C 1
ATOM 3150 O O . PRO A 1 432 ? -16.521 -6.713 -5.802 1.00 95.19 432 PRO A O 1
ATOM 3153 N N . GLU A 1 433 ? -18.390 -6.555 -7.016 1.00 94.88 433 GLU A N 1
ATOM 3154 C CA . GLU A 1 433 ? -17.664 -6.599 -8.287 1.00 94.88 433 GLU A CA 1
ATOM 3155 C C . GLU A 1 433 ? -16.741 -5.378 -8.438 1.00 94.88 433 GLU A C 1
ATOM 3157 O O . GLU A 1 433 ? -17.163 -4.223 -8.322 1.00 94.88 433 GLU A O 1
ATOM 3162 N N . VAL A 1 434 ? -15.4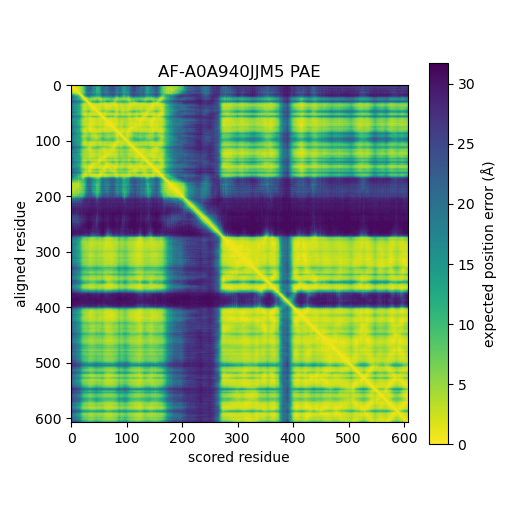59 -5.636 -8.698 1.00 96.69 434 VAL A N 1
ATOM 3163 C CA . VAL A 1 434 ? -14.421 -4.612 -8.867 1.00 96.69 434 VAL A CA 1
ATOM 3164 C C . VAL A 1 434 ? -13.814 -4.680 -10.267 1.00 96.69 434 VAL A C 1
ATOM 3166 O O . VAL A 1 434 ? -13.892 -5.732 -10.910 1.00 96.69 434 VAL A O 1
ATOM 3169 N N . PRO A 1 435 ? -13.204 -3.582 -10.747 1.00 95.81 435 PRO A N 1
ATOM 3170 C CA . PRO A 1 435 ? -12.491 -3.587 -12.016 1.00 95.81 435 PRO A CA 1
ATOM 3171 C C . PRO A 1 435 ? -11.414 -4.674 -12.082 1.00 95.81 435 PRO A C 1
ATOM 3173 O O . PRO A 1 435 ? -10.858 -5.086 -11.059 1.00 95.81 435 PRO A O 1
ATOM 3176 N N . ALA A 1 436 ? -11.083 -5.105 -13.300 1.00 94.94 436 ALA A N 1
ATOM 3177 C CA . ALA A 1 436 ? -9.970 -6.019 -13.514 1.00 94.94 436 ALA A CA 1
ATOM 3178 C C . ALA A 1 436 ? -8.644 -5.379 -13.064 1.00 94.94 436 ALA A C 1
ATOM 3180 O O . ALA A 1 436 ? -8.478 -4.157 -13.085 1.00 94.94 436 ALA A O 1
ATOM 3181 N N . THR A 1 437 ? -7.667 -6.206 -12.682 1.00 94.75 437 THR A N 1
ATOM 3182 C CA . THR A 1 437 ? -6.353 -5.726 -12.218 1.00 94.75 437 THR A CA 1
ATOM 3183 C C . THR A 1 437 ? -5.644 -4.854 -13.261 1.00 94.75 437 THR A C 1
ATOM 3185 O O . THR A 1 437 ? -4.997 -3.879 -12.891 1.00 94.75 437 THR A O 1
ATOM 3188 N N . GLU A 1 438 ? -5.805 -5.174 -14.547 1.00 91.81 438 GLU A N 1
ATOM 3189 C CA . GLU A 1 438 ? -5.237 -4.429 -15.682 1.00 91.81 438 GLU A CA 1
ATOM 3190 C C . GLU A 1 438 ? -5.887 -3.059 -15.926 1.00 91.81 438 GLU A C 1
ATOM 3192 O O . GLU A 1 438 ? -5.255 -2.180 -16.507 1.00 91.81 438 GLU A O 1
ATOM 3197 N N . ASP A 1 439 ? -7.108 -2.847 -15.430 1.00 93.38 439 ASP A N 1
ATOM 3198 C CA . ASP A 1 439 ? -7.781 -1.549 -15.480 1.00 93.38 439 ASP A CA 1
ATOM 3199 C C . ASP A 1 439 ? -7.478 -0.727 -14.220 1.00 93.38 439 ASP A C 1
ATOM 3201 O O . ASP A 1 439 ? -7.257 0.484 -14.287 1.00 93.38 439 ASP A O 1
ATOM 3205 N N . GLY A 1 440 ? -7.447 -1.383 -13.057 1.00 94.25 440 GLY A N 1
ATOM 3206 C CA . GLY A 1 440 ? -7.318 -0.740 -11.752 1.00 94.25 440 GLY A CA 1
ATOM 3207 C C . GLY A 1 440 ? -8.573 0.032 -11.325 1.00 94.25 440 GLY A C 1
ATOM 3208 O O . GLY A 1 440 ? -9.600 0.044 -11.999 1.00 94.25 440 GLY A O 1
ATOM 3209 N N . THR A 1 441 ? -8.493 0.706 -10.178 1.00 96.25 441 THR A N 1
ATOM 3210 C CA . THR A 1 441 ? -9.605 1.474 -9.595 1.00 96.25 441 THR A CA 1
ATOM 3211 C C . THR A 1 441 ? -9.282 2.948 -9.412 1.00 96.25 441 THR A C 1
ATOM 3213 O O . THR A 1 441 ? -8.229 3.313 -8.890 1.00 96.25 441 THR A O 1
ATOM 3216 N N . ALA A 1 442 ? -10.243 3.820 -9.701 1.00 95.00 442 ALA A N 1
ATOM 3217 C CA . ALA A 1 442 ? -10.170 5.206 -9.259 1.00 95.00 442 ALA A CA 1
ATOM 3218 C C . ALA A 1 442 ? -10.258 5.307 -7.722 1.00 95.00 442 ALA A C 1
ATOM 3220 O O . ALA A 1 442 ? -10.980 4.541 -7.073 1.00 95.00 442 ALA A O 1
ATOM 3221 N N . LEU A 1 443 ? -9.544 6.281 -7.148 1.00 94.56 443 LEU A N 1
ATOM 3222 C CA . LEU A 1 443 ? -9.796 6.743 -5.783 1.00 94.56 443 LEU A CA 1
ATOM 3223 C C . LEU A 1 443 ? -10.955 7.736 -5.794 1.00 94.56 443 LEU A C 1
ATOM 3225 O O . LEU A 1 443 ? -10.975 8.669 -6.600 1.00 94.56 443 LEU A O 1
ATOM 3229 N N . LEU A 1 444 ? -11.893 7.563 -4.870 1.00 95.75 444 LEU A N 1
ATOM 3230 C CA . LEU A 1 444 ? -13.015 8.475 -4.710 1.00 95.75 444 LEU A CA 1
ATOM 3231 C C . LEU A 1 444 ? -12.702 9.536 -3.647 1.00 95.75 444 LEU A C 1
ATOM 3233 O O . LEU A 1 444 ? -12.189 9.200 -2.575 1.00 95.75 444 LEU A O 1
ATOM 3237 N N . PRO A 1 445 ? -13.015 10.819 -3.910 1.00 94.62 445 PRO A N 1
ATOM 3238 C CA . PRO A 1 445 ? -12.830 11.868 -2.921 1.00 94.62 445 PRO A CA 1
ATOM 3239 C C . PRO A 1 445 ? -13.808 11.683 -1.745 1.00 94.62 445 PRO A C 1
ATOM 3241 O O . PRO A 1 445 ? -14.904 11.150 -1.942 1.00 94.62 445 PRO A O 1
ATOM 3244 N N . PRO A 1 446 ? -13.468 12.148 -0.528 1.00 94.62 446 PRO A N 1
ATOM 3245 C CA . PRO A 1 446 ? -14.291 11.936 0.669 1.00 94.62 446 PRO A CA 1
ATOM 3246 C C . PRO A 1 446 ? -15.741 12.453 0.569 1.00 94.62 446 PRO A C 1
ATOM 3248 O O . PRO A 1 446 ? -16.625 11.960 1.272 1.00 94.62 446 PRO A O 1
ATOM 3251 N N . ASP A 1 447 ? -15.983 13.437 -0.294 1.00 93.50 447 ASP A N 1
ATOM 3252 C CA . ASP A 1 447 ? -17.263 14.092 -0.581 1.00 93.50 447 ASP A CA 1
ATOM 3253 C C . ASP A 1 447 ? -17.863 13.680 -1.941 1.00 93.50 447 ASP A C 1
ATOM 3255 O O . ASP A 1 447 ? -18.706 14.390 -2.493 1.00 93.50 447 ASP A O 1
ATOM 3259 N N . SER A 1 448 ? -17.438 12.534 -2.488 1.00 93.06 448 SER A N 1
ATOM 3260 C CA . SER A 1 448 ? -17.936 12.009 -3.762 1.00 93.06 448 SER A CA 1
ATOM 3261 C C . SER A 1 448 ? -19.465 11.964 -3.810 1.00 93.06 448 SER A C 1
ATOM 3263 O O . SER A 1 448 ? -20.117 11.402 -2.932 1.00 93.06 448 SER A O 1
ATOM 3265 N N . SER A 1 449 ? -20.032 12.514 -4.886 1.00 90.25 449 SER A N 1
ATOM 3266 C CA . SER A 1 449 ? -21.473 12.485 -5.172 1.00 90.25 449 SER A CA 1
ATOM 3267 C C . SER A 1 449 ? -21.909 11.254 -5.974 1.00 90.25 449 SER A C 1
ATOM 3269 O O . SER A 1 449 ? -23.072 11.154 -6.349 1.00 90.25 449 SER A O 1
ATOM 3271 N N . LEU A 1 450 ? -20.987 10.329 -6.258 1.00 91.25 450 LEU A N 1
ATOM 3272 C CA . LEU A 1 450 ? -21.251 9.125 -7.057 1.00 91.25 450 LEU A CA 1
ATOM 3273 C C . LEU A 1 450 ? -21.877 7.980 -6.241 1.00 91.25 450 LEU A C 1
ATOM 3275 O O . LEU A 1 450 ? -22.387 7.021 -6.811 1.00 91.25 450 LEU A O 1
ATOM 3279 N N . VAL A 1 451 ? -21.848 8.086 -4.915 1.00 95.62 451 VAL A N 1
ATOM 3280 C CA . VAL A 1 451 ? -22.247 7.036 -3.971 1.00 95.62 451 VAL A CA 1
ATOM 3281 C C . VAL A 1 451 ? -23.477 7.443 -3.162 1.00 95.62 451 VAL A C 1
ATOM 3283 O O . VAL A 1 451 ? -23.766 8.632 -3.013 1.00 95.62 451 VAL A O 1
ATOM 3286 N N . SER A 1 452 ? -24.185 6.460 -2.607 1.00 93.81 452 SER A N 1
ATOM 3287 C CA . SER A 1 452 ? -25.418 6.674 -1.835 1.00 93.81 452 SER A CA 1
ATOM 3288 C C . SER A 1 452 ? -25.197 7.390 -0.499 1.00 93.81 452 SER A C 1
ATOM 3290 O O . SER A 1 452 ? -26.132 7.974 0.052 1.00 93.81 452 SER A O 1
ATOM 3292 N N . PHE A 1 453 ? -23.963 7.387 0.015 1.00 95.38 453 PHE A N 1
ATOM 3293 C CA . PHE A 1 453 ? -23.614 7.989 1.297 1.00 95.38 453 PHE A CA 1
ATOM 3294 C C . PHE A 1 453 ? -22.255 8.710 1.242 1.00 95.38 453 PHE A C 1
ATOM 3296 O O . PHE A 1 453 ? -21.300 8.148 0.704 1.00 95.38 453 PHE A O 1
ATOM 3303 N N . PRO A 1 454 ? -22.109 9.919 1.828 1.00 94.81 454 PRO A N 1
ATOM 3304 C CA . PRO A 1 454 ? -20.826 10.624 1.862 1.00 94.81 454 PRO A CA 1
ATOM 3305 C C . PRO A 1 454 ? -19.727 9.798 2.540 1.00 94.81 454 PRO A C 1
ATOM 3307 O O . PRO A 1 454 ? -19.841 9.445 3.715 1.00 94.81 454 PRO A O 1
ATOM 3310 N N . LEU A 1 455 ? -18.630 9.541 1.826 1.00 96.75 455 LEU A N 1
ATOM 3311 C CA . LEU A 1 455 ? -17.587 8.595 2.243 1.00 96.75 455 LEU A CA 1
ATOM 3312 C C . LEU A 1 455 ? -16.913 9.003 3.565 1.00 96.75 455 LEU A C 1
ATOM 3314 O O . LEU A 1 455 ? -16.715 8.164 4.443 1.00 96.75 455 LEU A O 1
ATOM 3318 N N . ALA A 1 456 ? -16.659 10.302 3.764 1.00 95.56 456 ALA A N 1
ATOM 3319 C CA . ALA A 1 456 ? -16.142 10.843 5.029 1.00 95.56 456 ALA A CA 1
ATOM 3320 C C . ALA A 1 456 ? -17.078 10.614 6.231 1.00 95.56 456 ALA A C 1
ATOM 3322 O O . ALA A 1 456 ? -16.634 10.595 7.378 1.00 95.56 456 ALA A O 1
ATOM 3323 N N . GLY A 1 457 ? -18.380 10.474 5.975 1.00 95.88 457 GLY A N 1
ATOM 3324 C CA . GLY A 1 457 ? -19.403 10.301 6.999 1.00 95.88 457 GLY A CA 1
ATOM 3325 C C . GLY A 1 457 ? -19.639 8.848 7.403 1.00 95.88 457 GLY A C 1
ATOM 3326 O O . GLY A 1 457 ? -20.258 8.634 8.441 1.00 95.88 457 GLY A O 1
ATOM 3327 N N . VAL A 1 458 ? -19.166 7.862 6.629 1.00 97.44 458 VAL A N 1
ATOM 3328 C CA . VAL A 1 458 ? -19.492 6.435 6.837 1.00 97.44 458 VAL A CA 1
ATOM 3329 C C . VAL A 1 458 ? -19.056 5.960 8.222 1.00 97.44 458 VAL A C 1
ATOM 3331 O O . VAL A 1 458 ? -19.866 5.441 8.985 1.00 97.44 458 VAL A O 1
ATOM 3334 N N . THR A 1 459 ? -17.793 6.193 8.590 1.00 97.56 459 THR A N 1
ATOM 3335 C CA . THR A 1 459 ? -17.268 5.752 9.894 1.00 97.56 459 THR A CA 1
ATOM 3336 C C . THR A 1 459 ? -17.922 6.501 11.068 1.00 97.56 459 THR A C 1
ATOM 3338 O O . THR A 1 459 ? -18.363 5.836 12.006 1.00 97.56 459 THR A O 1
ATOM 3341 N N . PRO A 1 460 ? -18.062 7.845 11.053 1.00 97.25 460 PRO A N 1
ATOM 3342 C CA . PRO A 1 460 ? -18.827 8.560 12.081 1.00 97.25 460 PRO A CA 1
ATOM 3343 C C . PRO A 1 460 ? -20.282 8.092 12.226 1.00 97.25 460 PRO A C 1
ATOM 3345 O O . PRO A 1 460 ? -20.760 7.945 13.348 1.00 97.25 460 PRO A O 1
ATOM 3348 N N . ALA A 1 461 ? -20.975 7.828 11.114 1.00 97.88 461 ALA A N 1
ATOM 3349 C CA . ALA A 1 461 ? -22.339 7.302 11.115 1.00 97.88 461 ALA A CA 1
ATOM 3350 C C . ALA A 1 461 ? -22.404 5.909 11.754 1.00 97.88 461 ALA A C 1
ATOM 3352 O O . ALA A 1 461 ? -23.259 5.645 12.595 1.00 97.88 461 ALA A O 1
ATOM 3353 N N . TYR A 1 462 ? -21.448 5.040 11.432 1.00 98.31 462 TYR A N 1
ATOM 3354 C CA . TYR A 1 462 ? -21.360 3.722 12.046 1.00 98.31 462 TYR A CA 1
ATOM 3355 C C . TYR A 1 462 ? -21.060 3.797 13.555 1.00 98.31 462 TYR A C 1
ATOM 3357 O O . TYR A 1 462 ? -21.645 3.063 14.348 1.00 98.31 462 TYR A O 1
ATOM 3365 N N . VAL A 1 463 ? -20.217 4.737 13.997 1.00 98.19 463 VAL A N 1
ATOM 3366 C CA . VAL A 1 463 ? -19.980 5.005 15.430 1.00 98.19 463 VAL A CA 1
ATOM 3367 C C . VAL A 1 463 ? -21.253 5.466 16.146 1.00 98.19 463 VAL A C 1
ATOM 3369 O O . VAL A 1 463 ? -21.489 5.076 17.292 1.00 98.19 463 VAL A O 1
ATOM 3372 N N . ASP A 1 464 ? -22.094 6.260 15.484 1.00 98.06 464 ASP A N 1
ATOM 3373 C CA . ASP A 1 464 ? -23.401 6.646 16.020 1.00 98.06 464 ASP A CA 1
ATOM 3374 C C . ASP A 1 464 ? -24.284 5.413 16.273 1.00 98.06 464 ASP A C 1
ATOM 3376 O O . ASP A 1 464 ? -24.855 5.267 17.353 1.00 98.06 464 ASP A O 1
ATOM 3380 N N . ILE A 1 465 ? -24.285 4.449 15.349 1.00 98.25 465 ILE A N 1
ATOM 3381 C CA . ILE A 1 465 ? -24.976 3.162 15.520 1.00 98.25 465 ILE A CA 1
ATOM 3382 C C . ILE A 1 465 ? -24.368 2.350 16.672 1.00 98.25 465 ILE A C 1
ATOM 3384 O O . ILE A 1 465 ? -25.100 1.826 17.510 1.00 98.25 465 ILE A O 1
ATOM 3388 N N . LEU A 1 466 ? -23.038 2.287 16.797 1.00 97.88 466 LEU A N 1
ATOM 3389 C CA . LEU A 1 466 ? -22.385 1.582 17.910 1.00 97.88 466 LEU A CA 1
ATO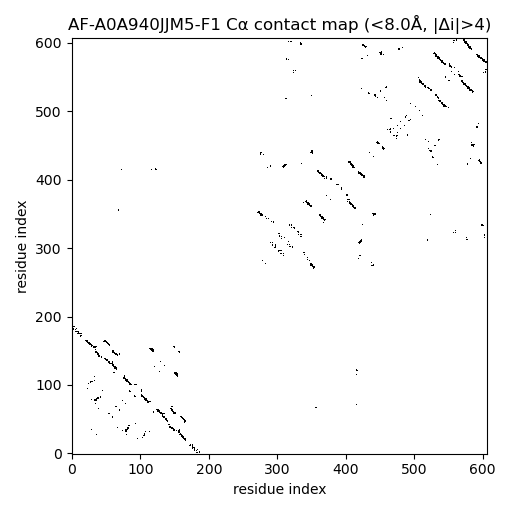M 3390 C C . LEU A 1 466 ? -22.743 2.166 19.288 1.00 97.88 466 LEU A C 1
ATOM 3392 O O . LEU A 1 466 ? -22.650 1.456 20.291 1.00 97.88 466 LEU A O 1
ATOM 3396 N N . THR A 1 467 ? -23.132 3.442 19.354 1.00 97.31 467 THR A N 1
ATOM 3397 C CA . THR A 1 467 ? -23.430 4.150 20.612 1.00 97.31 467 THR A CA 1
ATOM 3398 C C . THR A 1 467 ? -24.921 4.307 20.900 1.00 97.31 467 THR A C 1
ATOM 3400 O O . THR A 1 467 ? -25.293 4.360 22.072 1.00 97.31 467 THR A O 1
ATOM 3403 N N . GLN A 1 468 ? -25.770 4.357 19.873 1.00 97.31 468 GLN A N 1
ATOM 3404 C CA . GLN A 1 468 ? -27.215 4.582 20.001 1.00 97.31 468 GLN A CA 1
ATOM 3405 C C . GLN A 1 468 ? -28.068 3.386 19.558 1.00 97.31 468 GLN A C 1
ATOM 3407 O O . GLN A 1 468 ? -29.264 3.352 19.857 1.00 97.31 468 GLN A O 1
ATOM 3412 N N . ASP A 1 469 ? -27.473 2.397 18.889 1.00 96.75 469 ASP A N 1
ATOM 3413 C CA . ASP A 1 469 ? -28.169 1.242 18.311 1.00 96.75 469 ASP A CA 1
ATOM 3414 C C . ASP A 1 469 ? -29.360 1.708 17.443 1.00 96.75 469 ASP A C 1
ATOM 3416 O O . ASP A 1 469 ? -29.248 2.712 16.734 1.00 96.75 469 ASP A O 1
ATOM 3420 N N . THR A 1 470 ? -30.520 1.053 17.529 1.00 96.88 470 THR A N 1
ATOM 3421 C CA . THR A 1 470 ? -31.756 1.398 16.799 1.00 96.88 470 THR A CA 1
ATOM 3422 C C . THR A 1 470 ? -32.264 2.835 16.996 1.00 96.88 470 THR A C 1
ATOM 3424 O O . THR A 1 470 ? -33.204 3.243 16.319 1.00 96.88 470 THR A O 1
ATOM 3427 N N . ALA A 1 471 ? -31.720 3.602 17.951 1.00 97.44 471 ALA A N 1
ATOM 3428 C CA . ALA A 1 471 ? -32.065 5.016 18.119 1.00 97.44 471 ALA A CA 1
ATOM 3429 C C . ALA A 1 471 ? -31.287 5.948 17.169 1.00 97.44 471 ALA A C 1
ATOM 3431 O O . ALA A 1 471 ? -31.660 7.115 17.033 1.00 97.44 471 ALA A O 1
ATOM 3432 N N . SER A 1 472 ? -30.235 5.450 16.511 1.00 97.56 472 SER A N 1
ATOM 3433 C CA . SER A 1 472 ? -29.474 6.211 15.524 1.00 97.56 472 SER A CA 1
ATOM 3434 C C . SER A 1 472 ? -30.342 6.544 14.298 1.00 97.56 472 SER A C 1
ATOM 3436 O O . SER A 1 472 ? -30.965 5.648 13.726 1.00 97.56 472 SER A O 1
ATOM 3438 N N . PRO A 1 473 ? -30.366 7.805 13.824 1.00 96.00 473 PRO A N 1
ATOM 3439 C CA . PRO A 1 473 ? -31.130 8.188 12.635 1.00 96.00 473 PRO A CA 1
ATOM 3440 C C . PRO A 1 473 ? -30.593 7.572 11.335 1.00 96.00 473 PRO A C 1
ATOM 3442 O O . PRO A 1 473 ? -31.271 7.635 10.314 1.00 96.00 473 PRO A O 1
ATOM 3445 N N . VAL A 1 474 ? -29.380 7.012 11.359 1.00 95.81 474 VAL A N 1
ATOM 3446 C CA . VAL A 1 474 ? -28.723 6.371 10.210 1.00 95.81 474 VAL A CA 1
ATOM 3447 C C . VAL A 1 474 ? -28.727 4.844 10.309 1.00 95.81 474 VAL A C 1
ATOM 3449 O O . VAL A 1 474 ? -28.107 4.193 9.477 1.00 95.81 474 VAL A O 1
ATOM 3452 N N . TYR A 1 475 ? -29.434 4.261 11.286 1.00 96.69 475 TYR A N 1
ATOM 3453 C CA . TYR A 1 475 ? -29.470 2.812 11.508 1.00 96.69 475 TYR A CA 1
ATOM 3454 C C . TYR A 1 475 ? -29.888 2.028 10.257 1.00 96.69 475 TYR A C 1
ATOM 3456 O O . TYR A 1 475 ? -29.195 1.101 9.847 1.00 96.69 475 TYR A O 1
ATOM 3464 N N . ASP A 1 476 ? -30.969 2.461 9.604 1.00 95.50 476 ASP A N 1
ATOM 3465 C CA . ASP A 1 476 ? -31.531 1.787 8.426 1.00 95.50 476 ASP A CA 1
ATOM 3466 C C . ASP A 1 476 ? -30.663 1.937 7.161 1.00 95.50 476 ASP A C 1
ATOM 3468 O O . ASP A 1 476 ? -30.926 1.287 6.152 1.00 95.50 476 ASP A O 1
ATOM 3472 N N . ALA A 1 477 ? -29.623 2.781 7.194 1.00 96.00 477 ALA A N 1
ATOM 3473 C CA . ALA A 1 477 ? -28.682 2.919 6.085 1.00 96.00 477 ALA A CA 1
ATOM 3474 C C . ALA A 1 477 ? -27.633 1.793 6.047 1.00 96.00 477 ALA A C 1
ATOM 3476 O O . ALA A 1 477 ? -26.912 1.687 5.058 1.00 96.00 477 ALA A O 1
ATOM 3477 N N . PHE A 1 478 ? -27.523 0.969 7.096 1.00 98.06 478 PHE A N 1
ATOM 3478 C CA . PHE A 1 478 ? -26.516 -0.087 7.226 1.00 98.06 478 PHE A CA 1
ATOM 3479 C C . PHE A 1 478 ? -27.160 -1.474 7.351 1.00 98.06 478 PHE A C 1
ATOM 3481 O O . PHE A 1 478 ? -28.212 -1.639 7.967 1.00 98.06 478 PHE A O 1
ATOM 3488 N N . ASP A 1 479 ? -26.488 -2.504 6.831 1.00 97.31 479 ASP A N 1
ATOM 3489 C CA . ASP A 1 479 ? -26.885 -3.904 7.014 1.00 97.31 479 ASP A CA 1
ATOM 3490 C C . ASP A 1 479 ? -26.438 -4.433 8.386 1.00 97.31 479 ASP A C 1
ATOM 3492 O O . ASP A 1 479 ? -25.527 -5.252 8.522 1.00 97.31 479 ASP A O 1
ATOM 3496 N N . ILE A 1 480 ? -27.084 -3.930 9.438 1.00 96.56 480 ILE A N 1
ATOM 3497 C CA . ILE A 1 480 ? -26.751 -4.276 10.826 1.00 96.56 480 ILE A CA 1
ATOM 3498 C C . ILE A 1 480 ? -27.097 -5.734 11.159 1.00 96.56 480 ILE A C 1
ATOM 3500 O O . ILE A 1 480 ? -26.491 -6.332 12.050 1.00 96.56 480 ILE A O 1
ATOM 3504 N N . ALA A 1 481 ? -28.044 -6.342 10.439 1.00 94.56 481 ALA A N 1
ATOM 3505 C CA . ALA A 1 481 ? -28.475 -7.713 10.699 1.00 94.56 481 ALA A CA 1
ATOM 3506 C C . ALA A 1 481 ? -27.354 -8.737 10.449 1.00 94.56 481 ALA A C 1
ATOM 3508 O O . ALA A 1 481 ? -27.229 -9.705 11.208 1.00 94.56 481 ALA A O 1
ATOM 3509 N N . ASN A 1 482 ? -26.530 -8.508 9.422 1.00 94.25 482 ASN A N 1
ATOM 3510 C CA . ASN A 1 482 ? -25.433 -9.401 9.038 1.00 94.25 482 ASN A CA 1
ATOM 3511 C C . ASN A 1 482 ? -24.068 -8.973 9.601 1.00 94.25 482 ASN A C 1
ATOM 3513 O O . ASN A 1 482 ? -23.083 -9.698 9.478 1.00 94.25 482 ASN A O 1
ATOM 3517 N N . ASP A 1 483 ? -24.003 -7.836 10.288 1.00 96.12 483 ASP A N 1
ATOM 3518 C CA . ASP A 1 483 ? -22.769 -7.312 10.853 1.00 96.12 483 ASP A CA 1
ATOM 3519 C C . ASP A 1 483 ? -22.328 -8.084 12.115 1.00 96.12 483 ASP A C 1
ATOM 3521 O O . ASP A 1 483 ? -23.074 -8.238 13.093 1.00 96.12 483 ASP A O 1
ATOM 3525 N N . ARG A 1 484 ? -21.102 -8.628 12.124 1.00 95.31 484 ARG A N 1
ATOM 3526 C CA . ARG A 1 484 ? -20.511 -9.302 13.297 1.00 95.31 484 ARG A CA 1
ATOM 3527 C C . ARG A 1 484 ? -19.657 -8.396 14.164 1.00 95.31 484 ARG A C 1
ATOM 3529 O O . ARG A 1 484 ? -19.511 -8.704 15.349 1.00 95.31 484 ARG A O 1
ATOM 3536 N N . PHE A 1 485 ? -19.187 -7.260 13.659 1.00 96.69 485 PHE A N 1
ATOM 3537 C CA . PHE A 1 485 ? -18.417 -6.313 14.461 1.00 96.69 485 PHE A CA 1
ATOM 3538 C C . PHE A 1 485 ? -19.272 -5.715 15.586 1.00 96.69 485 PHE A C 1
ATOM 3540 O O . PHE A 1 485 ? -18.850 -5.686 16.749 1.00 96.69 485 PHE A O 1
ATOM 3547 N N . ILE A 1 486 ? -20.519 -5.337 15.280 1.00 96.12 486 ILE A N 1
ATOM 3548 C CA . ILE A 1 486 ? -21.438 -4.731 16.255 1.00 96.12 486 ILE A CA 1
ATOM 3549 C C . ILE A 1 486 ? -21.725 -5.632 17.467 1.00 96.12 486 ILE A C 1
ATOM 3551 O O . ILE A 1 486 ? -21.940 -5.128 18.569 1.00 96.12 486 ILE A O 1
ATOM 3555 N N . LEU A 1 487 ? -21.641 -6.961 17.330 1.00 95.31 487 LEU A N 1
ATOM 3556 C CA . LEU A 1 487 ? -21.820 -7.876 18.466 1.00 95.31 487 LEU A CA 1
ATOM 3557 C C . LEU A 1 487 ? -20.736 -7.726 19.540 1.00 95.31 487 LEU A C 1
ATOM 3559 O O . LEU A 1 487 ? -20.987 -7.974 20.723 1.00 95.31 487 LEU A O 1
ATOM 3563 N N . GLY A 1 488 ? -19.520 -7.373 19.123 1.00 93.50 488 GLY A N 1
ATOM 3564 C CA . GLY A 1 488 ? -18.373 -7.198 20.010 1.00 93.50 488 GLY A CA 1
ATOM 3565 C C . GLY A 1 488 ? -18.211 -5.772 20.531 1.00 93.50 488 GLY A C 1
ATOM 3566 O O . GLY A 1 488 ? -17.554 -5.587 21.551 1.00 93.50 488 GLY A O 1
ATOM 3567 N N . TRP A 1 489 ? -18.808 -4.787 19.856 1.00 95.50 489 TRP A N 1
ATOM 3568 C CA . TRP A 1 489 ? -18.481 -3.369 20.048 1.00 95.50 489 TRP A CA 1
ATOM 3569 C C . TRP A 1 489 ? -19.688 -2.457 20.285 1.00 95.50 489 TRP A C 1
ATOM 3571 O O . TRP A 1 489 ? -19.528 -1.357 20.821 1.00 95.50 489 TRP A O 1
ATOM 3581 N N . GLY A 1 490 ? -20.887 -2.902 19.912 1.00 95.88 490 GLY A N 1
ATOM 3582 C CA . GLY A 1 490 ? -22.111 -2.114 19.978 1.00 95.88 490 GLY A CA 1
ATOM 3583 C C . GLY A 1 490 ? -22.641 -1.897 21.395 1.00 95.88 490 GLY A C 1
ATOM 3584 O O . GLY A 1 490 ? -22.198 -2.513 22.372 1.00 95.88 490 GLY A O 1
ATOM 3585 N N . LEU A 1 491 ? -23.650 -1.032 21.496 1.00 96.75 491 LEU A N 1
ATOM 3586 C CA . LEU A 1 491 ? -24.268 -0.605 22.750 1.00 96.75 491 LEU A CA 1
ATOM 3587 C C . LEU A 1 491 ? -24.732 -1.783 23.619 1.00 96.75 491 LEU A C 1
ATOM 3589 O O . LEU A 1 491 ? -24.485 -1.789 24.825 1.00 96.75 491 LEU A O 1
ATOM 3593 N N . ALA A 1 492 ? -25.344 -2.809 23.020 1.00 95.75 492 ALA A N 1
ATOM 3594 C CA . ALA A 1 492 ? -25.796 -3.998 23.743 1.00 95.75 492 ALA A CA 1
ATOM 3595 C C . ALA A 1 492 ? -24.646 -4.710 24.480 1.00 95.75 492 ALA A C 1
ATOM 3597 O O . ALA A 1 492 ? -24.802 -5.136 25.628 1.00 95.75 492 ALA A O 1
ATOM 3598 N N . LYS A 1 493 ? -23.462 -4.794 23.857 1.00 95.38 493 LYS A N 1
ATOM 3599 C CA . LYS A 1 493 ? -22.273 -5.390 24.476 1.00 95.38 493 LYS A CA 1
ATOM 3600 C C . LYS A 1 493 ? -21.763 -4.541 25.638 1.00 95.38 493 LYS A C 1
ATOM 3602 O O . LYS A 1 493 ? -21.482 -5.088 26.707 1.00 95.38 493 LYS A O 1
ATOM 3607 N N . GLN A 1 494 ? -21.698 -3.225 25.446 1.00 94.75 494 GLN A N 1
ATOM 3608 C CA . GLN A 1 494 ? -21.278 -2.270 26.475 1.00 94.75 494 GLN A CA 1
ATOM 3609 C C . GLN A 1 494 ? -22.216 -2.318 27.695 1.00 94.75 494 GLN A C 1
ATOM 3611 O O . GLN A 1 494 ? -21.761 -2.419 28.836 1.00 94.75 494 GLN A O 1
ATOM 3616 N N . GLN A 1 495 ? -23.532 -2.343 27.465 1.00 95.12 495 GLN A N 1
ATOM 3617 C CA . GLN A 1 495 ? -24.539 -2.464 28.522 1.00 95.12 495 GLN A CA 1
ATOM 3618 C C . GLN A 1 495 ? -24.443 -3.803 29.257 1.00 95.12 495 GLN A C 1
ATOM 3620 O O . GLN A 1 495 ? -24.504 -3.827 30.485 1.00 95.12 495 GLN A O 1
ATOM 3625 N N . ALA A 1 496 ? -24.242 -4.912 28.539 1.00 94.69 496 ALA A N 1
ATOM 3626 C CA . ALA A 1 496 ? -24.042 -6.218 29.163 1.00 94.69 496 ALA A CA 1
ATOM 3627 C C . ALA A 1 496 ? -22.798 -6.228 30.071 1.00 94.69 496 ALA A C 1
ATOM 3629 O O . ALA A 1 496 ? -22.838 -6.777 31.172 1.00 94.69 496 ALA A O 1
ATOM 3630 N N . GLN A 1 497 ? -21.702 -5.581 29.659 1.00 92.31 497 GLN A N 1
ATOM 3631 C CA . GLN A 1 497 ? -20.504 -5.440 30.493 1.00 92.31 497 GLN A CA 1
ATOM 3632 C C . GLN A 1 497 ? -20.764 -4.585 31.742 1.00 92.31 497 GLN A C 1
ATOM 3634 O O . GLN A 1 497 ? -20.374 -4.990 32.837 1.00 92.31 497 GLN A O 1
ATOM 3639 N N . GLN A 1 498 ? -21.478 -3.463 31.615 1.00 92.31 498 GLN A N 1
ATOM 3640 C CA . GLN A 1 498 ? -21.871 -2.628 32.758 1.00 92.31 498 GLN A CA 1
ATOM 3641 C C . GLN A 1 498 ? -22.786 -3.374 33.739 1.00 92.31 498 GLN A C 1
ATOM 3643 O O . GLN A 1 498 ? -22.581 -3.302 34.949 1.00 92.31 498 GLN A O 1
ATOM 3648 N N . GLN A 1 499 ? -23.764 -4.130 33.234 1.00 91.56 499 GLN A N 1
ATOM 3649 C CA . GLN A 1 499 ? -24.660 -4.945 34.060 1.00 91.56 499 GLN A CA 1
ATOM 3650 C C . GLN A 1 499 ? -23.892 -6.040 34.807 1.00 91.56 499 GLN A C 1
ATOM 3652 O O . GLN A 1 499 ? -24.110 -6.237 36.002 1.00 91.56 499 GLN A O 1
ATOM 3657 N N . ASN A 1 500 ? -22.946 -6.700 34.134 1.00 89.62 500 ASN A N 1
ATOM 3658 C CA . ASN A 1 500 ? -22.089 -7.700 34.764 1.00 89.62 500 ASN A CA 1
ATOM 3659 C C . ASN A 1 500 ? -21.230 -7.098 35.885 1.00 89.62 500 ASN A C 1
ATOM 3661 O O . ASN A 1 500 ? -21.051 -7.759 36.901 1.00 89.62 500 ASN A O 1
ATOM 3665 N N . GLN A 1 501 ? -20.737 -5.860 35.737 1.00 86.25 501 GLN A N 1
ATOM 3666 C CA . GLN A 1 501 ? -20.007 -5.149 36.799 1.00 86.25 501 GLN A CA 1
ATOM 3667 C C . GLN A 1 501 ? -20.919 -4.760 37.968 1.00 86.25 501 GLN A C 1
ATOM 3669 O O . GLN A 1 501 ? -20.539 -4.928 39.124 1.00 86.25 501 GLN A O 1
ATOM 3674 N N . ALA A 1 502 ? -22.136 -4.292 37.685 1.00 83.25 502 ALA A N 1
ATOM 3675 C CA . ALA A 1 502 ? -23.115 -3.934 38.711 1.00 83.25 502 ALA A CA 1
ATOM 3676 C C . ALA A 1 502 ? -23.593 -5.143 39.538 1.00 83.25 502 ALA A C 1
ATOM 3678 O O . ALA A 1 502 ? -24.003 -4.977 40.684 1.00 83.25 502 ALA A O 1
ATOM 3679 N N . GLY A 1 503 ? -23.543 -6.352 38.969 1.00 81.25 503 GLY A N 1
ATOM 3680 C CA . GLY A 1 503 ? -23.903 -7.600 39.645 1.00 81.25 503 GLY A CA 1
ATOM 3681 C C . GLY A 1 503 ? -22.804 -8.218 40.520 1.00 81.25 503 GLY A C 1
ATOM 3682 O O . GLY A 1 503 ? -23.058 -9.246 41.147 1.00 81.25 503 GLY A O 1
ATOM 3683 N N . GLN A 1 504 ? -21.592 -7.650 40.558 1.00 83.56 504 GLN A N 1
ATOM 3684 C CA . GLN A 1 504 ? -20.493 -8.171 41.382 1.00 83.56 504 GLN A CA 1
ATOM 3685 C C . GLN A 1 504 ? -20.619 -7.743 42.851 1.00 83.56 504 GLN A C 1
ATOM 3687 O O . GLN A 1 504 ? -21.187 -6.700 43.156 1.00 83.56 504 GLN A O 1
ATOM 3692 N N . GLU A 1 505 ? -20.029 -8.525 43.766 1.00 79.88 505 GLU A N 1
ATOM 3693 C CA . GLU A 1 505 ? -20.006 -8.211 45.209 1.00 79.88 505 GLU A CA 1
ATOM 3694 C C . GLU A 1 505 ? -19.322 -6.869 45.524 1.00 79.88 505 GLU A C 1
ATOM 3696 O O . GLU A 1 505 ? -19.670 -6.218 46.504 1.00 79.88 505 GLU A O 1
ATOM 3701 N N . SER A 1 506 ? -18.368 -6.452 44.685 1.00 82.38 506 SER A N 1
ATOM 3702 C CA . SER A 1 506 ? -17.697 -5.150 44.743 1.00 82.38 506 SER A CA 1
ATOM 3703 C C . SER A 1 506 ? -17.793 -4.489 43.364 1.00 82.38 506 SER A C 1
ATOM 3705 O O . SER A 1 506 ? -16.895 -4.690 42.539 1.00 82.38 506 SER A O 1
ATOM 3707 N N . PRO A 1 507 ? -18.878 -3.749 43.073 1.00 86.00 507 PRO A N 1
ATOM 3708 C CA . PRO A 1 507 ? -19.104 -3.185 41.752 1.00 86.00 507 PRO A CA 1
ATOM 3709 C C . PRO A 1 507 ? -18.069 -2.107 41.412 1.00 86.00 507 PRO A C 1
ATOM 3711 O O . PRO A 1 507 ? -17.581 -1.375 42.275 1.00 86.00 507 PRO A O 1
ATOM 3714 N N . ASN A 1 508 ? -17.760 -1.988 40.123 1.00 91.25 508 ASN A N 1
ATOM 3715 C CA . ASN A 1 508 ? -16.925 -0.923 39.578 1.00 91.25 508 ASN A CA 1
ATOM 3716 C C . ASN A 1 508 ? -17.769 -0.005 38.694 1.00 91.25 508 ASN A C 1
ATOM 3718 O O . ASN A 1 508 ? -18.686 -0.455 38.003 1.00 91.25 508 ASN A O 1
ATOM 3722 N N . ASN A 1 509 ? -17.424 1.278 38.670 1.00 92.31 509 ASN A N 1
ATOM 3723 C CA . ASN A 1 509 ? -17.931 2.194 37.661 1.00 92.31 509 ASN A CA 1
ATOM 3724 C C . ASN A 1 509 ? -17.289 1.838 36.320 1.00 92.31 509 ASN A C 1
ATOM 3726 O O . ASN A 1 509 ? -16.071 1.697 36.245 1.00 92.31 509 ASN A O 1
ATOM 3730 N N . MET A 1 510 ? -18.093 1.718 35.264 1.00 94.06 510 MET A N 1
ATOM 3731 C CA . MET A 1 510 ? -17.615 1.409 33.918 1.00 94.06 510 MET A CA 1
ATOM 3732 C C . MET A 1 510 ? -18.252 2.358 32.903 1.00 94.06 510 MET A C 1
ATOM 3734 O O . MET A 1 510 ? -19.474 2.387 32.746 1.00 94.06 510 MET A O 1
ATOM 3738 N N . ALA A 1 511 ? -17.419 3.121 32.202 1.00 94.75 511 ALA A N 1
ATOM 3739 C CA . ALA A 1 511 ? -17.838 4.065 31.175 1.00 94.75 511 ALA A CA 1
ATOM 3740 C C . ALA A 1 511 ? -17.144 3.756 29.848 1.00 94.75 511 ALA A C 1
ATOM 3742 O O . ALA A 1 511 ? -15.935 3.518 29.818 1.00 94.75 511 ALA A O 1
ATOM 3743 N N . PHE A 1 512 ? -17.914 3.809 28.764 1.00 96.94 512 PHE A N 1
ATOM 3744 C CA . PHE A 1 512 ? -17.426 3.638 27.403 1.00 96.94 512 PHE A CA 1
ATOM 3745 C C . PHE A 1 512 ? -17.538 4.953 26.636 1.00 96.94 512 PHE A C 1
ATOM 3747 O O . PHE A 1 512 ? -18.515 5.687 26.787 1.00 96.94 512 PHE A O 1
ATOM 3754 N N . ALA A 1 513 ? -16.550 5.234 25.796 1.00 97.12 513 ALA A N 1
ATOM 3755 C CA . ALA A 1 513 ? -16.613 6.280 24.787 1.00 97.12 513 ALA A CA 1
ATOM 3756 C C . ALA A 1 513 ? -16.137 5.691 23.460 1.00 97.12 513 ALA A C 1
ATOM 3758 O O . ALA A 1 513 ? -15.018 5.190 23.386 1.00 97.12 513 ALA A O 1
ATOM 3759 N N . THR A 1 514 ? -16.984 5.736 22.434 1.00 97.81 514 THR A N 1
ATOM 3760 C CA . THR A 1 514 ? -16.656 5.234 21.093 1.00 97.81 514 THR A CA 1
ATOM 3761 C C . THR A 1 514 ? -16.579 6.414 20.132 1.00 97.81 514 THR A C 1
ATOM 3763 O O . THR A 1 514 ? -17.473 7.259 20.126 1.00 97.81 514 THR A O 1
ATOM 3766 N N . THR A 1 515 ? -15.508 6.496 19.348 1.00 97.62 515 THR A N 1
ATOM 3767 C CA . THR A 1 515 ? -15.253 7.575 18.386 1.00 97.62 515 THR A CA 1
ATOM 3768 C C . THR A 1 515 ? -14.721 7.009 17.073 1.00 97.62 515 THR A C 1
ATOM 3770 O O . THR A 1 515 ? -14.158 5.914 17.038 1.00 97.62 515 THR A O 1
ATOM 3773 N N . ALA A 1 516 ? -14.854 7.770 15.986 1.00 96.81 516 ALA A N 1
ATOM 3774 C CA . ALA A 1 516 ? -14.085 7.492 14.777 1.00 96.81 516 ALA A CA 1
ATOM 3775 C C . ALA A 1 516 ? -12.591 7.742 15.060 1.00 96.81 516 ALA A C 1
ATOM 3777 O O . ALA A 1 516 ? -12.247 8.593 15.885 1.00 96.81 516 ALA A O 1
ATOM 3778 N N . GLY A 1 517 ? -11.716 6.959 14.437 1.00 92.38 517 GLY A N 1
ATOM 3779 C CA . GLY A 1 517 ? -10.272 7.167 14.457 1.00 92.38 517 GLY A CA 1
ATOM 3780 C C . GLY A 1 517 ? -9.824 8.118 13.348 1.00 92.38 517 GLY A C 1
ATOM 3781 O O . GLY A 1 517 ? -10.503 8.259 12.337 1.00 92.38 517 GLY A O 1
ATOM 3782 N N . ASP A 1 518 ? -8.647 8.718 13.522 1.00 89.25 518 ASP A N 1
ATOM 3783 C CA . ASP A 1 518 ? -8.090 9.727 12.606 1.00 89.25 518 ASP A CA 1
ATOM 3784 C C . ASP A 1 518 ? -7.259 9.126 11.452 1.00 89.25 518 ASP A C 1
ATOM 3786 O O . ASP A 1 518 ? -6.447 9.814 10.832 1.00 89.25 518 ASP A O 1
ATOM 3790 N N . SER A 1 519 ? -7.403 7.824 11.189 1.00 89.31 519 SER A N 1
ATOM 3791 C CA . SER A 1 519 ? -6.678 7.146 10.110 1.00 89.31 519 SER A CA 1
ATOM 3792 C C . SER A 1 519 ? -7.139 7.649 8.731 1.00 89.31 519 SER A C 1
ATOM 3794 O O . SER A 1 519 ? -8.319 7.972 8.571 1.00 89.31 519 SER A O 1
ATOM 3796 N N . PRO A 1 520 ? -6.248 7.695 7.721 1.00 86.88 520 PRO A N 1
ATOM 3797 C CA . PRO A 1 520 ? -6.604 8.102 6.367 1.00 86.88 520 PRO A CA 1
ATOM 3798 C C . PRO A 1 520 ? -7.784 7.310 5.790 1.00 86.88 520 PRO A C 1
ATOM 3800 O O . PRO A 1 520 ? -7.763 6.081 5.723 1.00 86.88 520 PRO A O 1
ATOM 3803 N N . LEU A 1 521 ? -8.798 8.037 5.315 1.00 91.81 521 LEU A N 1
ATOM 3804 C CA . LEU A 1 521 ? -9.889 7.465 4.533 1.00 91.81 521 LEU A CA 1
ATOM 3805 C C . LEU A 1 521 ? -9.354 7.035 3.165 1.00 91.81 521 LEU A C 1
ATOM 3807 O O . LEU A 1 521 ? -8.877 7.870 2.393 1.00 91.81 521 LEU A O 1
ATOM 3811 N N . ILE A 1 522 ? -9.480 5.751 2.848 1.00 96.75 522 ILE A N 1
ATOM 3812 C CA . ILE A 1 522 ? -9.183 5.206 1.525 1.00 96.75 522 ILE A CA 1
ATOM 3813 C C . ILE A 1 522 ? -10.497 4.688 0.959 1.00 96.75 522 ILE A C 1
ATOM 3815 O O . ILE A 1 522 ? -11.151 3.846 1.576 1.00 96.75 522 ILE A O 1
ATOM 3819 N N . ALA A 1 523 ? -10.887 5.211 -0.202 1.00 97.44 523 ALA A N 1
ATOM 3820 C CA . ALA A 1 523 ? -12.104 4.808 -0.883 1.00 97.44 523 ALA A CA 1
ATOM 3821 C C . ALA A 1 523 ? -11.825 4.462 -2.346 1.00 97.44 523 ALA A C 1
ATOM 3823 O O . ALA A 1 523 ? -11.388 5.316 -3.119 1.00 97.44 523 ALA A O 1
ATOM 3824 N N . LEU A 1 524 ? -12.082 3.210 -2.713 1.00 97.62 524 LEU A N 1
ATOM 3825 C CA . LEU A 1 524 ? -11.827 2.649 -4.037 1.00 97.62 524 LEU A CA 1
ATOM 3826 C C . LEU A 1 524 ? -13.157 2.414 -4.748 1.00 97.62 524 LEU A C 1
ATOM 3828 O O . LEU A 1 524 ? -14.068 1.834 -4.162 1.00 97.62 524 LEU A O 1
ATOM 3832 N N . ALA A 1 525 ? -13.279 2.875 -5.989 1.00 97.50 525 ALA A N 1
ATOM 3833 C CA . ALA A 1 525 ? -14.466 2.640 -6.799 1.00 97.50 525 ALA A CA 1
ATOM 3834 C C . ALA A 1 525 ? -14.661 1.145 -7.132 1.00 97.50 525 ALA A C 1
ATOM 3836 O O . ALA A 1 525 ? -13.714 0.381 -7.306 1.00 97.50 525 ALA A O 1
ATOM 3837 N N . THR A 1 526 ? -15.919 0.736 -7.246 1.00 97.00 526 THR A N 1
ATOM 3838 C CA . THR A 1 526 ? -16.329 -0.604 -7.702 1.00 97.00 526 THR A CA 1
ATOM 3839 C C . THR A 1 526 ? -16.870 -0.535 -9.132 1.00 97.00 526 THR A C 1
ATOM 3841 O O . THR A 1 526 ? -17.196 0.555 -9.612 1.00 97.00 526 THR A O 1
ATOM 3844 N N . THR A 1 527 ? -16.998 -1.675 -9.816 1.00 94.81 527 THR A N 1
ATOM 3845 C CA . THR A 1 527 ? -17.499 -1.733 -11.207 1.00 94.81 527 THR A CA 1
ATOM 3846 C C . THR A 1 527 ? -18.925 -1.202 -11.317 1.00 94.81 527 THR A C 1
ATOM 3848 O O . THR A 1 527 ? -19.275 -0.533 -12.287 1.00 94.81 527 THR A O 1
ATOM 3851 N N . GLU A 1 528 ? -19.737 -1.435 -10.287 1.00 91.50 528 GLU A N 1
ATOM 3852 C CA . GLU A 1 528 ? -21.132 -0.991 -10.224 1.00 91.50 528 GLU A CA 1
ATOM 3853 C C . GLU A 1 528 ? -21.293 0.468 -9.752 1.00 91.50 528 GLU A C 1
ATOM 3855 O O . GLU A 1 528 ? -22.407 0.926 -9.524 1.00 91.50 528 GLU A O 1
ATOM 3860 N N . GLY A 1 529 ? -20.200 1.224 -9.585 1.00 92.69 529 GLY A N 1
ATOM 3861 C CA . GLY A 1 529 ? -20.240 2.639 -9.189 1.00 92.69 529 GLY A CA 1
ATOM 3862 C C . GLY A 1 529 ? -20.347 2.903 -7.681 1.00 92.69 529 GLY A C 1
ATOM 3863 O O . GLY A 1 529 ? -20.384 4.061 -7.267 1.00 92.69 529 GLY A O 1
ATOM 3864 N N . GLY A 1 530 ? -20.372 1.857 -6.849 1.00 96.75 530 GLY A N 1
ATOM 3865 C CA . GLY A 1 530 ? -20.201 1.963 -5.396 1.00 96.75 530 GLY A CA 1
ATOM 3866 C C . GLY A 1 530 ? -18.734 2.147 -4.984 1.00 96.75 530 GLY A C 1
ATOM 3867 O O . GLY A 1 530 ? -17.853 2.310 -5.834 1.00 96.75 530 GLY A O 1
ATOM 3868 N N . ALA A 1 531 ? -18.450 2.058 -3.685 1.00 98.06 531 ALA A N 1
ATOM 3869 C CA . ALA A 1 531 ? -17.116 2.238 -3.119 1.00 98.06 531 ALA A CA 1
ATOM 3870 C C . ALA A 1 531 ? -16.772 1.207 -2.037 1.00 98.06 531 ALA A C 1
ATOM 3872 O O . ALA A 1 531 ? -17.587 0.929 -1.161 1.00 98.06 531 ALA A O 1
ATOM 3873 N N . ILE A 1 532 ? -15.534 0.714 -2.040 1.00 98.38 532 ILE A N 1
ATOM 3874 C CA . ILE A 1 532 ? -14.918 0.019 -0.904 1.00 98.38 532 ILE A CA 1
ATOM 3875 C C . ILE A 1 532 ? -14.206 1.066 -0.047 1.00 98.38 532 ILE A C 1
ATOM 3877 O O . ILE A 1 532 ? -13.355 1.793 -0.558 1.00 98.38 532 ILE A O 1
ATOM 3881 N N . VAL A 1 533 ? -14.546 1.156 1.239 1.00 98.25 533 VAL A N 1
ATOM 3882 C CA . VAL A 1 533 ? -14.137 2.256 2.126 1.00 98.25 533 VAL A CA 1
ATOM 3883 C C . VAL A 1 533 ? -13.501 1.724 3.403 1.00 98.25 533 VAL A C 1
ATOM 3885 O O . VAL A 1 533 ? -14.072 0.863 4.071 1.00 98.25 533 VAL A O 1
ATOM 3888 N N . THR A 1 534 ? -12.343 2.257 3.782 1.00 98.31 534 THR A N 1
ATOM 3889 C CA . THR A 1 534 ? -11.708 1.944 5.068 1.00 98.31 534 THR A CA 1
ATOM 3890 C C . THR A 1 534 ? -12.262 2.799 6.203 1.00 98.31 534 THR A C 1
ATOM 3892 O O . THR A 1 534 ? -12.618 3.964 6.022 1.00 98.31 534 THR A O 1
ATOM 3895 N N . GLY A 1 535 ? -12.308 2.232 7.406 1.00 97.31 535 GLY A N 1
ATOM 3896 C CA . GLY A 1 535 ? -12.694 2.953 8.611 1.00 97.31 535 GLY A CA 1
ATOM 3897 C C . GLY A 1 535 ? -11.952 2.469 9.844 1.00 97.31 535 GLY A C 1
ATOM 3898 O O . GLY A 1 535 ? -11.608 1.294 9.967 1.00 97.31 535 GLY A O 1
ATOM 3899 N N . THR A 1 536 ? -11.726 3.387 10.778 1.00 98.06 536 THR A N 1
ATOM 3900 C CA . THR A 1 536 ? -11.131 3.083 12.081 1.00 98.06 536 THR A CA 1
ATOM 3901 C C . THR A 1 536 ? -12.085 3.530 13.176 1.00 98.06 536 THR A C 1
ATOM 3903 O O . THR A 1 536 ? -12.563 4.662 13.163 1.00 98.06 536 THR A O 1
ATOM 3906 N N . VAL A 1 537 ? -12.335 2.671 14.157 1.00 97.88 537 VAL A N 1
ATOM 3907 C CA . VAL A 1 537 ? -13.115 2.979 15.360 1.00 97.88 537 VAL A CA 1
ATOM 3908 C C . VAL A 1 537 ? -12.206 2.863 16.573 1.00 97.88 537 VAL A C 1
ATOM 3910 O O . VAL A 1 537 ? -11.425 1.920 16.690 1.00 97.88 537 VAL A O 1
ATOM 3913 N N . ARG A 1 538 ? -12.307 3.813 17.501 1.00 97.88 538 ARG A N 1
ATOM 3914 C CA . ARG A 1 538 ? -11.649 3.745 18.807 1.00 97.88 538 ARG A CA 1
ATOM 3915 C C . ARG A 1 538 ? -12.699 3.650 19.897 1.00 97.88 538 ARG A C 1
ATOM 3917 O O . ARG A 1 538 ? -13.662 4.410 19.898 1.00 97.88 538 ARG A O 1
ATOM 3924 N N . GLN A 1 539 ? -12.492 2.742 20.842 1.00 97.75 539 GLN A N 1
ATOM 3925 C CA . GLN A 1 539 ? -13.320 2.641 22.037 1.00 97.75 539 GLN A CA 1
ATOM 3926 C C . GLN A 1 539 ? -12.440 2.755 23.278 1.00 97.75 539 GLN A C 1
ATOM 3928 O O . GLN A 1 539 ? -11.502 1.984 23.468 1.00 97.75 539 GLN A O 1
ATOM 3933 N N . LEU A 1 540 ? -12.745 3.727 24.130 1.00 97.31 540 LEU A N 1
ATOM 3934 C CA . LEU A 1 540 ? -12.149 3.879 25.448 1.00 97.31 540 LEU A CA 1
ATOM 3935 C C . LEU A 1 540 ? -13.084 3.255 26.482 1.00 97.31 540 LEU A C 1
ATOM 3937 O O . LEU A 1 540 ? -14.244 3.655 26.578 1.00 97.31 540 LEU A O 1
ATOM 3941 N N . ALA A 1 541 ? -12.568 2.321 27.273 1.00 96.88 541 ALA A N 1
ATOM 3942 C CA . ALA A 1 541 ? -13.246 1.758 28.431 1.00 96.88 541 ALA A CA 1
ATOM 3943 C C . ALA A 1 541 ? -12.523 2.209 29.706 1.00 96.88 541 ALA A C 1
ATOM 3945 O O . ALA A 1 541 ? -11.375 1.829 29.947 1.00 96.88 541 ALA A O 1
ATOM 3946 N N . ASN A 1 542 ? -13.201 3.014 30.522 1.00 96.56 542 ASN A N 1
ATOM 3947 C CA . ASN A 1 542 ? -12.709 3.446 31.825 1.00 96.56 542 ASN A CA 1
ATOM 3948 C C . ASN A 1 542 ? -13.424 2.661 32.918 1.00 96.56 542 ASN A C 1
ATOM 3950 O O . ASN A 1 542 ? -14.652 2.710 33.012 1.00 96.56 542 ASN A O 1
ATOM 3954 N N . VAL A 1 543 ? -12.652 1.971 33.754 1.00 95.00 543 VAL A N 1
ATOM 3955 C CA . VAL A 1 543 ? -13.165 1.195 34.885 1.00 95.00 543 VAL A CA 1
ATOM 3956 C C . VAL A 1 543 ? -12.536 1.715 36.165 1.00 95.00 543 VAL A C 1
ATOM 3958 O O . VAL A 1 543 ? -11.322 1.631 36.305 1.00 95.00 543 VAL A O 1
ATOM 3961 N N . SER A 1 544 ? -13.329 2.224 37.104 1.00 94.19 544 SER A N 1
ATOM 3962 C CA . SER A 1 544 ? -12.852 2.748 38.392 1.00 94.19 544 SER A CA 1
ATOM 3963 C C . SER A 1 544 ? -13.633 2.152 39.567 1.00 94.19 544 SER A C 1
ATOM 3965 O O . SER A 1 544 ? -14.757 1.681 39.372 1.00 94.19 544 SER A O 1
ATOM 3967 N N . PRO A 1 545 ? -13.081 2.142 40.795 1.00 92.75 545 PRO A N 1
ATOM 3968 C CA . PRO A 1 545 ? -13.813 1.622 41.946 1.00 92.75 545 PRO A CA 1
ATOM 3969 C C . PRO A 1 545 ? -15.099 2.423 42.192 1.00 92.75 545 PRO A C 1
ATOM 3971 O O . PRO A 1 545 ? -15.089 3.654 42.113 1.00 92.75 545 PRO A O 1
ATOM 3974 N N . ALA A 1 546 ? -16.208 1.744 42.508 1.00 91.19 546 ALA A N 1
ATOM 3975 C CA . ALA A 1 546 ? -17.449 2.431 42.884 1.00 91.19 546 ALA A CA 1
ATOM 3976 C C . ALA A 1 546 ? -17.407 2.981 44.320 1.00 91.19 546 ALA A C 1
ATOM 3978 O O . ALA A 1 546 ? -18.068 3.974 44.624 1.00 91.19 546 ALA A O 1
ATOM 3979 N N . GLU A 1 547 ? -16.606 2.362 45.192 1.00 88.38 547 GLU A N 1
ATOM 3980 C CA . GLU A 1 547 ? -16.476 2.726 46.602 1.00 88.38 547 GLU A CA 1
ATOM 3981 C C . GLU A 1 547 ? -15.062 3.205 46.946 1.00 88.38 547 GLU A C 1
ATOM 3983 O O . GLU A 1 547 ? -14.057 2.692 46.449 1.00 88.38 547 GLU A O 1
ATOM 3988 N N . ALA A 1 548 ? -14.973 4.186 47.846 1.00 83.19 548 ALA A N 1
ATOM 3989 C CA . ALA A 1 548 ? -13.693 4.704 48.307 1.00 83.19 548 ALA A CA 1
ATOM 3990 C C . ALA A 1 548 ? -12.910 3.624 49.076 1.00 83.19 548 ALA A C 1
ATOM 3992 O O . ALA A 1 548 ? -13.402 3.062 50.053 1.00 83.19 548 ALA A O 1
ATOM 3993 N N . GLY A 1 549 ? -11.671 3.365 48.651 1.00 82.25 549 GLY A N 1
ATOM 3994 C CA . GLY A 1 549 ? -10.805 2.332 49.231 1.00 82.25 549 GLY A CA 1
ATOM 3995 C C . GLY A 1 549 ? -10.973 0.936 48.618 1.00 82.25 549 GLY A C 1
ATOM 3996 O O . GLY A 1 549 ? -10.187 0.046 48.951 1.00 82.25 549 GLY A O 1
ATOM 3997 N N . ALA A 1 550 ? -11.937 0.736 47.711 1.00 88.12 550 ALA A N 1
ATOM 3998 C CA . ALA A 1 550 ? -12.031 -0.483 46.912 1.00 88.12 550 ALA A CA 1
ATOM 3999 C C . ALA A 1 550 ? -10.958 -0.509 45.807 1.00 88.12 550 ALA A C 1
ATOM 4001 O O . ALA A 1 550 ? -10.420 0.525 45.406 1.00 88.12 550 ALA A O 1
ATOM 4002 N N . LYS A 1 551 ? -10.630 -1.712 45.322 1.00 88.50 551 LYS A N 1
ATOM 4003 C CA . LYS A 1 551 ? -9.632 -1.922 44.264 1.00 88.50 551 LYS A CA 1
ATOM 4004 C C . LYS A 1 551 ? -10.267 -2.586 43.057 1.00 88.50 551 LYS A C 1
ATOM 4006 O O . LYS A 1 551 ? -10.943 -3.600 43.209 1.00 88.50 551 LYS A O 1
ATOM 4011 N N . VAL A 1 552 ? -9.971 -2.068 41.870 1.00 90.50 552 VAL A N 1
ATOM 4012 C CA . VAL A 1 552 ? -10.266 -2.755 40.610 1.00 90.50 552 VAL A CA 1
ATOM 4013 C C . VAL A 1 552 ? -9.180 -3.796 40.376 1.00 90.50 552 VAL A C 1
ATOM 4015 O O . VAL A 1 552 ? -7.995 -3.493 40.533 1.00 90.50 552 VAL A O 1
ATOM 4018 N N . ILE A 1 553 ? -9.580 -5.010 40.004 1.00 89.25 553 ILE A N 1
ATOM 4019 C CA . ILE A 1 553 ? -8.662 -6.083 39.613 1.00 89.25 553 ILE A CA 1
ATOM 4020 C C . ILE A 1 553 ? -8.621 -6.135 38.086 1.00 89.25 553 ILE A C 1
ATOM 4022 O O . ILE A 1 553 ? -9.646 -6.366 37.446 1.00 89.25 553 ILE A O 1
ATOM 4026 N N . GLY A 1 554 ? -7.446 -5.914 37.503 1.00 86.81 554 GLY A N 1
ATOM 4027 C CA . GLY A 1 554 ? -7.209 -6.131 36.080 1.00 86.81 554 GLY A CA 1
ATOM 4028 C C . GLY A 1 554 ? -7.212 -7.627 35.776 1.00 86.81 554 GLY A C 1
ATOM 4029 O O . GLY A 1 554 ? -6.635 -8.411 36.525 1.00 86.81 554 GLY A O 1
ATOM 4030 N N . GLN A 1 555 ? -7.853 -8.027 34.679 1.00 87.00 555 GLN A N 1
ATOM 4031 C CA . GLN A 1 555 ? -7.902 -9.419 34.221 1.00 87.00 555 GLN A CA 1
ATOM 4032 C C . GLN A 1 555 ? -7.481 -9.512 32.754 1.00 87.00 555 GLN A C 1
ATOM 4034 O O . GLN A 1 555 ? -7.692 -8.563 31.996 1.00 87.00 555 GLN A O 1
ATOM 4039 N N . GLY A 1 556 ? -6.899 -10.654 32.371 1.00 91.31 556 GLY A N 1
ATOM 4040 C CA . GLY A 1 556 ? -6.462 -10.930 31.000 1.00 91.31 556 GLY A CA 1
ATOM 4041 C C . GLY A 1 556 ? -5.610 -9.794 30.433 1.00 91.31 556 GLY A C 1
ATOM 4042 O O . GLY A 1 556 ? -4.711 -9.277 31.102 1.00 91.31 556 GLY A O 1
ATOM 4043 N N . ASP A 1 557 ? -5.959 -9.348 29.233 1.00 92.94 557 ASP A N 1
ATOM 4044 C CA . ASP A 1 557 ? -5.233 -8.331 28.472 1.00 92.94 557 ASP A CA 1
ATOM 4045 C C . ASP A 1 557 ? -5.062 -7.004 29.219 1.00 92.94 557 ASP A C 1
ATOM 4047 O O . ASP A 1 557 ? -4.029 -6.348 29.091 1.00 92.94 557 ASP A O 1
ATOM 4051 N N . ILE A 1 558 ? -6.038 -6.610 30.048 1.00 93.50 558 ILE A N 1
ATOM 4052 C CA . ILE A 1 558 ? -5.963 -5.372 30.838 1.00 93.50 558 ILE A CA 1
ATOM 4053 C C . ILE A 1 558 ? -4.789 -5.450 31.812 1.00 93.50 558 ILE A C 1
ATOM 4055 O O . ILE A 1 558 ? -4.017 -4.494 31.916 1.00 93.50 558 ILE A O 1
ATOM 4059 N N . GLN A 1 559 ? -4.641 -6.578 32.512 1.00 93.94 559 GLN A N 1
ATOM 4060 C CA . GLN A 1 559 ? -3.528 -6.806 33.432 1.00 93.94 559 GLN A CA 1
ATOM 4061 C C . GLN A 1 559 ? -2.215 -6.946 32.666 1.00 93.94 559 GLN A C 1
ATOM 4063 O O . GLN A 1 559 ? -1.222 -6.322 33.044 1.00 93.94 559 GLN A O 1
ATOM 4068 N N . LEU A 1 560 ? -2.215 -7.737 31.588 1.00 94.19 560 LEU A N 1
ATOM 4069 C CA . LEU A 1 560 ? -1.022 -7.969 30.783 1.00 94.19 560 LEU A CA 1
ATOM 4070 C C . LEU A 1 560 ? -0.479 -6.647 30.237 1.00 94.19 560 LEU A C 1
ATOM 4072 O O . LEU A 1 560 ? 0.702 -6.374 30.425 1.00 94.19 560 LEU A O 1
ATOM 4076 N N . LEU A 1 561 ? -1.308 -5.783 29.646 1.00 94.94 561 LEU A N 1
ATOM 4077 C CA . LEU A 1 561 ? -0.864 -4.508 29.070 1.00 94.94 561 LEU A CA 1
ATOM 4078 C C . LEU A 1 561 ? -0.522 -3.452 30.124 1.00 94.94 561 LEU A C 1
ATOM 4080 O O . LEU A 1 561 ? 0.509 -2.795 29.990 1.00 94.94 561 LEU A O 1
ATOM 4084 N N . SER A 1 562 ? -1.325 -3.313 31.183 1.00 95.31 562 SER A N 1
ATOM 4085 C CA . SER A 1 562 ? -1.077 -2.294 32.217 1.00 95.31 562 SER A CA 1
ATOM 4086 C C . SER A 1 562 ? 0.086 -2.634 33.151 1.00 95.31 562 SER A C 1
ATOM 4088 O O . SER A 1 562 ? 0.680 -1.734 33.741 1.00 95.31 562 SER A O 1
ATOM 4090 N N . GLY A 1 563 ? 0.396 -3.924 33.325 1.00 94.00 563 GLY A N 1
ATOM 4091 C CA . GLY A 1 563 ? 1.363 -4.404 34.315 1.00 94.00 563 GLY A CA 1
ATOM 4092 C C . GLY A 1 563 ? 0.887 -4.273 35.768 1.00 94.00 563 GLY A C 1
ATOM 4093 O O . GLY A 1 563 ? 1.662 -4.536 36.687 1.00 94.00 563 GLY A O 1
ATOM 4094 N N . VAL A 1 564 ? -0.370 -3.876 35.993 1.00 93.06 564 VAL A N 1
ATOM 4095 C CA . VAL A 1 564 ? -0.946 -3.642 37.321 1.00 93.06 564 VAL A CA 1
ATOM 4096 C C . VAL A 1 564 ? -2.098 -4.618 37.534 1.00 93.06 564 VAL A C 1
ATOM 4098 O O . VAL A 1 564 ? -3.116 -4.535 36.856 1.00 93.06 564 VAL A O 1
ATOM 4101 N N . GLU A 1 565 ? -1.967 -5.534 38.497 1.00 92.19 565 GLU A N 1
ATOM 4102 C CA . GLU A 1 565 ? -3.047 -6.475 38.852 1.00 92.19 565 GLU A CA 1
ATOM 4103 C C . GLU A 1 565 ? -4.182 -5.783 39.613 1.00 92.19 565 GLU A C 1
ATOM 4105 O O . GLU A 1 565 ? -5.345 -6.128 39.427 1.00 92.19 565 GLU A O 1
ATOM 4110 N N . ARG A 1 566 ? -3.860 -4.827 40.495 1.00 93.06 566 ARG A N 1
ATOM 4111 C CA . ARG A 1 566 ? -4.844 -4.166 41.363 1.00 93.06 566 ARG A CA 1
ATOM 4112 C C . ARG A 1 566 ? -4.563 -2.682 41.494 1.00 93.06 566 ARG A C 1
ATOM 4114 O O . ARG A 1 566 ? -3.429 -2.302 41.775 1.00 93.06 566 ARG A O 1
ATOM 4121 N N . THR A 1 567 ? -5.605 -1.868 41.400 1.00 93.62 567 THR A N 1
ATOM 4122 C CA . THR A 1 567 ? -5.509 -0.405 41.463 1.00 93.62 567 THR A CA 1
ATOM 4123 C C . THR A 1 567 ? -6.660 0.208 42.256 1.00 93.62 567 THR A C 1
ATOM 4125 O O . THR A 1 567 ? -7.796 -0.252 42.182 1.00 93.62 567 THR A O 1
ATOM 4128 N N . GLU A 1 568 ? -6.360 1.264 43.013 1.00 92.62 568 GLU A N 1
ATOM 4129 C CA . GLU A 1 568 ? -7.348 2.098 43.719 1.00 92.62 568 GLU A CA 1
ATOM 4130 C C . GLU A 1 568 ? -7.906 3.223 42.829 1.00 92.62 568 GLU A C 1
ATOM 4132 O O . GLU A 1 568 ? -8.858 3.896 43.211 1.00 92.62 568 GLU A O 1
ATOM 4137 N N . ARG A 1 569 ? -7.316 3.445 41.646 1.00 92.50 569 ARG A N 1
ATOM 4138 C CA . ARG A 1 569 ? -7.734 4.484 40.694 1.00 92.50 569 ARG A CA 1
ATOM 4139 C C . ARG A 1 569 ? -8.567 3.910 39.553 1.00 92.50 569 ARG A C 1
ATOM 4141 O O . ARG A 1 569 ? -9.559 4.516 39.152 1.00 92.50 569 ARG A O 1
ATOM 4148 N N . GLY A 1 570 ? -8.203 2.718 39.080 1.00 93.81 570 GLY A N 1
ATOM 4149 C CA . GLY A 1 570 ? -8.867 2.041 37.970 1.00 93.81 570 GLY A CA 1
ATOM 4150 C C . GLY A 1 570 ? -7.999 1.921 36.719 1.00 93.81 570 GLY A C 1
ATOM 4151 O O . GLY A 1 570 ? -6.807 2.220 36.744 1.00 93.81 570 GLY A O 1
ATOM 4152 N N . TYR A 1 571 ? -8.608 1.483 35.621 1.00 96.56 571 TYR A N 1
ATOM 4153 C CA . TYR A 1 571 ? -7.960 1.285 34.326 1.00 96.56 571 TYR A CA 1
ATOM 4154 C C . TYR A 1 571 ? -8.605 2.144 33.242 1.00 96.56 571 TYR A C 1
ATOM 4156 O O . TYR A 1 571 ? -9.825 2.307 33.211 1.00 96.56 571 TYR A O 1
ATOM 4164 N N . ALA A 1 572 ? -7.772 2.635 32.329 1.00 97.25 572 ALA A N 1
ATOM 4165 C CA . ALA A 1 572 ? -8.168 3.184 31.042 1.00 97.25 572 ALA A CA 1
ATOM 4166 C C . ALA A 1 572 ? -7.644 2.258 29.943 1.00 97.25 572 ALA A C 1
ATOM 4168 O O . ALA A 1 572 ? -6.430 2.170 29.726 1.00 97.25 572 ALA A O 1
ATOM 4169 N N . SER A 1 573 ? -8.555 1.570 29.262 1.00 97.62 573 SER A N 1
ATOM 4170 C CA . SER A 1 573 ? -8.237 0.637 28.181 1.00 97.62 573 SER A CA 1
ATOM 4171 C C . SER A 1 573 ? -8.714 1.192 26.846 1.00 97.62 573 SER A C 1
ATOM 4173 O O . SER A 1 573 ? -9.871 1.585 26.713 1.00 97.62 573 SER A O 1
ATOM 4175 N N . THR A 1 574 ? -7.821 1.225 25.859 1.00 97.69 574 THR A N 1
ATOM 4176 C CA . THR A 1 574 ? -8.128 1.674 24.497 1.00 97.69 574 THR A CA 1
ATOM 4177 C C . THR A 1 574 ? -8.196 0.470 23.579 1.00 97.69 574 THR A C 1
ATOM 4179 O O . THR A 1 574 ? -7.251 -0.317 23.517 1.00 97.69 574 THR A O 1
ATOM 4182 N N . TYR A 1 575 ? -9.287 0.373 22.836 1.00 97.62 575 TYR A N 1
ATOM 4183 C CA . TYR A 1 575 ? -9.511 -0.618 21.800 1.00 97.62 575 TYR A CA 1
ATOM 4184 C C . TYR A 1 575 ? -9.523 0.072 20.436 1.00 97.62 575 TYR A C 1
ATOM 4186 O O . TYR A 1 575 ? -10.019 1.197 20.311 1.00 97.62 575 TYR A O 1
ATOM 4194 N N . VAL A 1 576 ? -8.989 -0.605 19.422 1.00 97.88 576 VAL A N 1
ATOM 4195 C CA . VAL A 1 576 ? -9.015 -0.161 18.020 1.00 97.88 576 VAL A CA 1
ATOM 4196 C C . VAL A 1 576 ? -9.711 -1.213 17.174 1.00 97.88 576 VAL A C 1
ATOM 4198 O O . VAL A 1 576 ? -9.368 -2.391 17.247 1.00 97.88 576 VAL A O 1
ATOM 4201 N N . GLY A 1 577 ? -10.691 -0.771 16.392 1.00 97.31 577 GLY A N 1
ATOM 4202 C CA . GLY A 1 577 ? -11.364 -1.543 15.359 1.00 97.31 577 GLY A CA 1
ATOM 4203 C C . GLY A 1 577 ? -10.998 -1.008 13.978 1.00 97.31 577 GLY A C 1
ATOM 4204 O O . GLY A 1 577 ? -11.027 0.198 13.749 1.00 97.31 577 GLY A O 1
ATOM 4205 N N . GLN A 1 578 ? -10.656 -1.909 13.071 1.00 98.00 578 GLN A N 1
ATOM 4206 C CA . GLN A 1 578 ? -10.485 -1.684 11.642 1.00 98.00 578 GLN A CA 1
ATOM 4207 C C . GLN A 1 578 ? -11.716 -2.229 10.928 1.00 98.00 578 GLN A C 1
ATOM 4209 O O . GLN A 1 578 ? -12.158 -3.340 11.225 1.00 98.00 578 GLN A O 1
ATOM 4214 N N . LEU A 1 579 ? -12.251 -1.456 9.993 1.00 98.12 579 LEU A N 1
ATOM 4215 C CA . LEU A 1 579 ? -13.463 -1.775 9.253 1.00 98.12 579 LEU A CA 1
ATOM 4216 C C . LEU A 1 579 ? -13.220 -1.575 7.762 1.00 98.12 579 LEU A C 1
ATOM 4218 O O . LEU A 1 579 ? -12.546 -0.629 7.346 1.00 98.12 579 LEU A O 1
ATOM 4222 N N . LEU A 1 580 ? -13.810 -2.462 6.973 1.00 98.56 580 LEU A N 1
ATOM 4223 C CA . LEU A 1 580 ? -13.935 -2.331 5.532 1.00 98.56 580 LEU A CA 1
ATOM 4224 C C . LEU A 1 580 ? -15.424 -2.295 5.202 1.00 98.56 580 LEU A C 1
ATOM 4226 O O . LEU A 1 580 ? -16.153 -3.221 5.553 1.00 98.56 580 LEU A O 1
ATOM 4230 N N . PHE A 1 581 ? -15.872 -1.233 4.550 1.00 98.56 581 PHE A N 1
ATOM 4231 C CA . PHE A 1 581 ? -17.263 -1.036 4.163 1.00 98.56 581 PHE A CA 1
ATOM 4232 C C . PHE A 1 581 ? -17.426 -1.137 2.651 1.00 98.56 581 PHE A C 1
ATOM 4234 O O . PHE A 1 581 ? -16.525 -0.760 1.903 1.00 98.56 581 PHE A O 1
ATOM 4241 N N . TYR A 1 582 ? -18.604 -1.559 2.211 1.00 98.38 582 TYR A N 1
ATOM 4242 C CA . TYR A 1 582 ? -19.116 -1.282 0.878 1.00 98.38 582 TYR A CA 1
ATOM 4243 C C . TYR A 1 582 ? -20.205 -0.216 0.969 1.00 98.38 582 TYR A C 1
ATOM 4245 O O . TYR A 1 582 ? -21.184 -0.391 1.696 1.00 98.38 582 TYR A O 1
ATOM 4253 N N . VAL A 1 583 ? -20.031 0.875 0.227 1.00 98.19 583 VAL A N 1
ATOM 4254 C CA . VAL A 1 583 ? -21.029 1.931 0.043 1.00 98.19 583 VAL A CA 1
ATOM 4255 C C . VAL A 1 583 ? -21.627 1.783 -1.359 1.00 98.19 583 VAL A C 1
ATOM 4257 O O . VAL A 1 583 ? -20.885 1.908 -2.335 1.00 98.19 583 VAL A O 1
ATOM 4260 N N . PRO A 1 584 ? -22.938 1.532 -1.490 1.00 97.38 584 PRO A N 1
ATOM 4261 C CA . PRO A 1 584 ? -23.587 1.372 -2.790 1.00 97.38 584 PRO A CA 1
ATOM 4262 C C . PRO A 1 584 ? -23.514 2.628 -3.683 1.00 97.38 584 PRO A C 1
ATOM 4264 O O . PRO A 1 584 ? -23.292 3.739 -3.182 1.00 97.38 584 PRO A O 1
ATOM 4267 N N . PRO A 1 585 ? -23.714 2.486 -5.008 1.00 96.69 585 PRO A N 1
ATOM 4268 C CA . PRO A 1 585 ? -23.836 3.633 -5.906 1.00 96.69 585 PRO A CA 1
ATOM 4269 C C . PRO A 1 585 ? -25.066 4.482 -5.555 1.00 96.69 585 PRO A C 1
ATOM 4271 O O . PRO A 1 585 ? -25.998 4.013 -4.900 1.00 96.69 585 PRO A O 1
ATOM 4274 N N . LEU A 1 586 ? -25.074 5.745 -5.993 1.00 93.88 586 LEU A N 1
ATOM 4275 C CA . LEU A 1 586 ? -26.124 6.719 -5.656 1.00 93.88 586 LEU A CA 1
ATOM 4276 C C . LEU A 1 586 ? -27.551 6.259 -6.011 1.00 93.88 586 LEU A C 1
ATOM 4278 O O . LEU A 1 586 ? -28.505 6.647 -5.339 1.00 93.88 586 LEU A O 1
ATOM 4282 N N . ASP A 1 587 ? -27.708 5.477 -7.074 1.00 90.88 587 ASP A N 1
ATOM 4283 C CA . ASP A 1 587 ? -28.989 4.976 -7.578 1.00 90.88 587 ASP A CA 1
ATOM 4284 C C . ASP A 1 587 ? -29.425 3.638 -6.958 1.00 90.88 587 ASP A C 1
ATOM 4286 O O . ASP A 1 587 ? -30.517 3.153 -7.261 1.00 90.88 587 ASP A O 1
ATOM 4290 N N . SER A 1 588 ? -28.613 3.059 -6.069 1.00 92.81 588 SER A N 1
ATOM 4291 C CA . SER A 1 588 ? -28.951 1.836 -5.343 1.00 92.81 588 SER A CA 1
ATOM 4292 C C . SER A 1 588 ? -29.758 2.127 -4.077 1.00 92.81 588 SER A C 1
ATOM 4294 O O . SER A 1 588 ? -29.442 3.028 -3.302 1.00 92.81 588 SER A O 1
ATOM 4296 N N . GLU A 1 589 ? -30.779 1.303 -3.832 1.00 88.31 589 GLU A N 1
ATOM 4297 C CA . GLU A 1 589 ? -31.521 1.260 -2.562 1.00 88.31 589 GLU A CA 1
ATOM 4298 C C . GLU A 1 589 ? -30.877 0.304 -1.535 1.00 88.31 589 GLU A C 1
ATOM 4300 O O . GLU A 1 589 ? -31.434 0.072 -0.462 1.00 88.31 589 GLU A O 1
ATOM 4305 N N . GLY A 1 590 ? -29.726 -0.293 -1.866 1.00 93.12 590 GLY A N 1
ATOM 4306 C CA . GLY A 1 590 ? -29.008 -1.201 -0.976 1.00 93.12 590 GLY A CA 1
ATOM 4307 C C . GLY A 1 590 ? -28.433 -0.490 0.260 1.00 93.12 590 GLY A C 1
ATOM 4308 O O . GLY A 1 590 ? -28.088 0.692 0.187 1.00 93.12 590 GLY A O 1
ATOM 4309 N N . PRO A 1 591 ? -28.296 -1.196 1.398 1.00 96.94 591 PRO A N 1
ATOM 4310 C CA . PRO A 1 591 ? -27.636 -0.658 2.582 1.00 96.94 591 PRO A CA 1
ATOM 4311 C C . PRO A 1 591 ? -26.104 -0.675 2.447 1.00 96.94 591 PRO A C 1
ATOM 4313 O O . PRO A 1 591 ? -25.533 -1.414 1.645 1.00 96.94 591 PRO A O 1
ATOM 4316 N N . ILE A 1 592 ? -25.426 0.105 3.288 1.00 98.19 592 ILE A N 1
ATOM 4317 C CA . ILE A 1 592 ? -23.978 0.019 3.510 1.00 98.19 592 ILE A CA 1
ATOM 4318 C C . ILE A 1 592 ? -23.671 -1.296 4.232 1.00 98.19 592 ILE A C 1
ATOM 4320 O O . ILE A 1 592 ? -24.278 -1.606 5.258 1.00 98.19 592 ILE A O 1
ATOM 4324 N N . VAL A 1 593 ? -22.698 -2.053 3.730 1.00 98.25 593 VAL A N 1
ATOM 4325 C CA . VAL A 1 593 ? -22.335 -3.374 4.269 1.00 98.25 593 VAL A CA 1
ATOM 4326 C C . VAL A 1 593 ? -20.950 -3.316 4.903 1.00 98.25 593 VAL A C 1
ATOM 4328 O O . VAL A 1 593 ? -20.019 -2.774 4.312 1.00 98.25 593 VAL A O 1
ATOM 4331 N N . VAL A 1 594 ? -20.782 -3.901 6.091 1.00 98.38 594 VAL A N 1
ATOM 4332 C CA . VAL A 1 594 ? -19.450 -4.143 6.669 1.00 98.38 594 VAL A CA 1
ATOM 4333 C C . VAL A 1 594 ? -18.882 -5.412 6.029 1.00 98.38 594 VAL A C 1
ATOM 4335 O O . VAL A 1 594 ? -19.295 -6.519 6.367 1.00 98.38 594 VAL A O 1
ATOM 4338 N N . LEU A 1 595 ? -17.935 -5.258 5.106 1.00 98.06 595 LEU A N 1
ATOM 4339 C CA . LEU A 1 595 ? -17.297 -6.351 4.365 1.00 98.06 595 LEU A CA 1
ATOM 4340 C C . LEU A 1 595 ? -16.369 -7.191 5.244 1.00 98.06 595 LEU A C 1
ATOM 4342 O O . LEU A 1 595 ? -16.291 -8.411 5.108 1.00 98.06 595 LEU A O 1
ATOM 4346 N N . GLY A 1 596 ? -15.661 -6.540 6.162 1.00 97.69 596 GLY A N 1
ATOM 4347 C CA . GLY A 1 596 ? -14.701 -7.194 7.035 1.00 97.69 596 GLY A CA 1
ATOM 4348 C C . GLY A 1 596 ? -14.282 -6.306 8.190 1.00 97.69 596 GLY A C 1
ATOM 4349 O O . GLY A 1 596 ? -14.430 -5.081 8.144 1.00 97.69 596 GLY A O 1
ATOM 4350 N N . TYR A 1 597 ? -13.754 -6.936 9.233 1.00 97.94 597 TYR A N 1
ATOM 4351 C CA . TYR A 1 597 ? -13.274 -6.227 10.407 1.00 97.94 597 TYR A CA 1
ATOM 4352 C C . TYR A 1 597 ? -12.080 -6.918 11.066 1.00 97.94 597 TYR A C 1
ATOM 4354 O O . TYR A 1 597 ? -11.799 -8.100 10.864 1.00 97.94 597 TYR A O 1
ATOM 4362 N N . ALA A 1 598 ? -11.382 -6.151 11.890 1.00 97.69 598 ALA A N 1
ATOM 4363 C CA . ALA A 1 598 ? -10.441 -6.631 12.889 1.00 97.69 598 ALA A CA 1
ATOM 4364 C C . ALA A 1 598 ? -10.526 -5.697 14.091 1.00 97.69 598 ALA A C 1
ATOM 4366 O O . ALA A 1 598 ? -10.807 -4.512 13.928 1.00 97.69 598 ALA A O 1
ATOM 4367 N N . GLY A 1 599 ? -10.281 -6.174 15.303 1.00 96.25 599 GLY A N 1
ATOM 4368 C CA . GLY A 1 599 ? -10.243 -5.248 16.424 1.00 96.25 599 GLY A CA 1
ATOM 4369 C C . GLY A 1 599 ? -9.967 -5.896 17.758 1.00 96.25 599 GLY A C 1
ATOM 4370 O O . GLY A 1 599 ? -10.349 -7.036 18.001 1.00 96.25 599 GLY A O 1
ATOM 4371 N N . GLY A 1 600 ? -9.318 -5.130 18.625 1.00 96.12 600 GLY A N 1
ATOM 4372 C CA . GLY A 1 600 ? -8.864 -5.597 19.924 1.00 96.12 600 GLY A CA 1
ATOM 4373 C C . GLY A 1 600 ? -8.328 -4.465 20.785 1.00 96.12 600 GLY A C 1
ATOM 4374 O O . GLY A 1 600 ? -8.360 -3.289 20.409 1.00 96.12 600 GLY A O 1
ATOM 4375 N N . ILE A 1 601 ? -7.860 -4.827 21.975 1.00 97.06 601 ILE A N 1
ATOM 4376 C CA . ILE A 1 601 ? -7.242 -3.892 22.911 1.00 97.06 601 ILE A CA 1
ATOM 4377 C C . ILE A 1 601 ? -5.829 -3.543 22.440 1.00 97.06 601 ILE A C 1
ATOM 4379 O O . ILE A 1 601 ? -5.009 -4.422 22.206 1.00 97.06 601 ILE A O 1
ATOM 4383 N N . VAL A 1 602 ? -5.536 -2.248 22.323 1.00 97.12 602 VAL A N 1
ATOM 4384 C CA . VAL A 1 602 ? -4.208 -1.763 21.907 1.00 97.12 602 VAL A CA 1
ATOM 4385 C C . VAL A 1 602 ? -3.396 -1.192 23.060 1.00 97.12 602 VAL A C 1
ATOM 4387 O O . VAL A 1 602 ? -2.170 -1.150 23.017 1.00 97.12 602 VAL A O 1
ATOM 4390 N N . SER A 1 603 ? -4.066 -0.737 24.120 1.00 96.69 603 SER A N 1
ATOM 4391 C CA . SER A 1 603 ? -3.389 -0.277 25.329 1.00 96.69 603 SER A CA 1
ATOM 4392 C C . SER A 1 603 ? -4.280 -0.397 26.557 1.00 96.69 603 SER A C 1
ATOM 4394 O O . SER A 1 603 ? -5.504 -0.299 26.482 1.00 96.69 603 SER A O 1
ATOM 4396 N N . SER A 1 604 ? -3.646 -0.565 27.713 1.00 97.19 604 SER A N 1
ATOM 4397 C CA . SER A 1 604 ? -4.288 -0.448 29.016 1.00 97.19 604 SER A CA 1
ATOM 4398 C C . SER A 1 604 ? -3.322 0.209 29.988 1.00 97.19 604 SER A C 1
ATOM 4400 O O . SER A 1 604 ? -2.145 -0.151 30.018 1.00 97.19 604 SER A O 1
ATOM 4402 N N . LYS A 1 605 ? -3.797 1.168 30.780 1.00 96.31 605 LYS A N 1
ATOM 4403 C CA . LYS A 1 605 ? -2.996 1.855 31.802 1.00 96.31 605 LYS A CA 1
ATOM 4404 C C . LYS A 1 605 ? -3.813 2.124 33.056 1.00 96.31 605 LYS A C 1
ATOM 4406 O O . LYS A 1 605 ? -5.036 2.205 32.995 1.00 96.31 605 LYS A O 1
ATOM 4411 N N . GLU A 1 606 ? -3.128 2.283 34.180 1.00 95.75 606 GLU A N 1
ATOM 4412 C CA . GLU A 1 606 ? -3.754 2.738 35.421 1.00 95.75 606 GLU A CA 1
ATOM 4413 C C . GLU A 1 606 ? -4.181 4.217 35.298 1.00 95.75 606 GLU A C 1
ATOM 4415 O O . GLU A 1 606 ? -3.399 5.036 34.803 1.00 95.75 606 GLU A O 1
ATOM 4420 N N . LEU A 1 607 ? -5.407 4.536 35.730 1.00 90.50 607 LEU A N 1
ATOM 4421 C CA . LEU A 1 607 ? -6.032 5.870 35.665 1.00 90.50 607 LEU A CA 1
ATOM 4422 C C . LEU A 1 607 ? -5.359 6.895 36.555 1.00 90.50 607 LEU A C 1
ATOM 4424 O O . LEU A 1 607 ? -5.351 6.659 37.776 1.00 90.50 607 LEU A O 1
#

Radius of gyration: 40.75 Å; Cα contacts (8 Å, |Δi|>4): 1163; chains: 1; bounding box: 66×88×154 Å

Mean predicted aligned error: 13.6 Å

Nearest PDB structures (foldseek):
  1c28-assembly1_A  TM=4.121E-01  e=9.272E-02  Mus musculus
  8tv5-assembly1_C  TM=2.240E-01  e=1.942E-02  Homo sapiens
  8tv5-assembly1_F  TM=2.314E-01  e=3.394E-02  Homo sapiens
  1shw-assembly1_B  TM=2.081E-01  e=1.096E-01  Mus musculus

pLDDT: mean 83.12, std 19.7, range [30.61, 98.56]

Secondary structure (DSSP, 8-state):
-HHHHHHHHHHHHHH------EEEEEEE--S--SEEEEEHHHHTSSSS-EEEEEEEEEEEEEEEEEHHHHHHHHTTB-EEEEEEE-TTS-B----TT-GGGSEEEEEEE--SB------TT-TT-SEEEEEEEEEEEEE---TTEEEEEESSSSSPPPSEEEEEEEPPPPHHHHHHHHHHHHHHHHHHHHHHHHHHHHHHHHHT------PPPPPP-------------------PPP-PPPPPPPP----PPP---PPPPPPP-S---PPPPEEESS-HHHHHHHHHHHHHHHHHHHHHT-HHHHTTTB-HHHHHHHHHHHHHHTT-TTPPPSSPPPPTT-EEEEEEEBEEETT-----EEEEEEEE-HHHHTT--PPP-----PPPPTTS---PPP-PPPPPPEEEEEEE-STTSPPEEEEEEEESSPPPP---TTT-BPBPPTT-TTBSS-HHHHHHHHHHHHHHGGGSTTGGGB-TTT-SHHHHHSHHHHHHHHHHHHTSSS-EEEEEEEEE--PPP-EEE-TTS-EEEEEEEEEEEEEEESSTT--EEP-THHHHHH--SEESS-EEEEEEEEEEEEE-BTT--PPBEEEEEEEEEEEEEE-

Sequence (607 aa):
MAAAVLLAFGIGVRTAPEPVQKYDYAVESEGSAPLTIVDGSTLNALDGRQTMTVRGDGQIVAAYARRADVLAWVGSASYNEVAFRDADGEACTPDPSAPELCGLESIAHPGDELAVPDPYGADLWIEDFRDEGSLRMTETFPVDLTYVLASDGTAPAPAEIELAWPTPPPASREVSAWFIIAGAVLGVIGLVLLLGAVYRMRHKGGPKRRMPKVPKRPTIKSVRSPKAAAARAGAGVVILAIAAVGLGNAGTPAIAASTPQPTPTPGATEPGAAIPALDERQIRRIFERVRDTIGTADEGNDAALAATRVDGPALELKTADYALRAKDAGQIPSSPAIPQDGELALSLPQQVPADSDAWPRRLFLVAAQPQALEGGEPAPTATATPTPGPDGTVAPEPAVAVLPPVAMVLTQAGPRDAYKVEYLVALQADIPEVPATEDGTALLPPDSSLVSFPLAGVTPAYVDILTQDTASPVYDAFDIANDRFILGWGLAKQQAQQQNQAGQESPNNMAFATTAGDSPLIALATTEGGAIVTGTVRQLANVSPAEAGAKVIGQGDIQLLSGVERTERGYASTYVGQLLFYVPPLDSEGPIVVLGYAGGIVSSKEL